Protein 2EJA (pdb70)

CATH classification: 3.20.20.210

Solvent-accessible surface area: 25410 Å² total; per-residue (Å²): 55,159,36,40,16,1,17,70,0,6,126,31,65,115,17,62,50,4,0,0,1,0,4,132,0,23,15,118,24,0,69,69,22,116,160,8,45,130,144,16,172,61,35,12,56,0,0,79,49,22,88,12,0,8,65,0,1,41,11,1,33,140,34,7,21,2,2,0,0,22,3,18,17,27,27,2,0,0,0,58,22,1,44,2,110,7,57,32,65,108,86,144,29,44,104,9,33,50,72,42,120,7,73,76,21,137,192,29,61,37,69,102,1,34,25,0,17,80,0,0,104,93,0,63,139,55,22,85,67,4,0,0,0,0,16,0,0,0,0,2,0,0,0,0,30,4,40,34,27,1,66,35,193,78,21,56,55,0,9,43,31,0,8,85,56,61,155,48,3,114,104,0,0,53,53,0,4,83,3,0,8,29,1,0,52,40,0,20,133,10,28,7,28,0,0,0,0,26,0,21,34,0,63,35,4,4,37,75,2,0,23,114,29,0,49,66,32,0,49,94,0,0,24,53,1,35,97,80,27,134,18,13,1,0,0,3,0,53,18,0,18,12,1,18,94,51,0,23,84,3,113,2,33,0,0,0,0,9,50,19,13,20,0,0,89,14,22,127,108,36,128,34,1,0,0,0,11,10,8,11,17,0,2,51,0,47,66,137,7,0,71,96,13,0,28,31,9,2,164,109,17,63,46,138,31,65,0,0,0,0,0,0,33,7,6,28,80,82,8,99,34,126,33,0,77,52,0,0,77,20,0,62,83,28,92,38,158,55,164,41,44,26,1,14,69,0,7,130,31,65,118,18,45,90,4,0,0,0,0,3,142,0,18,11,127,11,0,65,62,12,103,146,5,35,120,135,16,193,66,33,12,98,0,0,77,50,22,90,22,0,12,71,0,0,30,8,1,34,146,32,0,21,2,5,0,0,19,3,14,15,29,27,2,0,0,0,60,25,0,49,2,131,7,51,42,59,136,79,120,31,34,106,8,44,53,82,50,121,4,59,79,21,144,197,28,63,34,66,105,0,35,25,0,24,88,0,0,112,100,0,56,124,62,21,88,64,3,0,0,0,0,14,0,0,0,0,2,0,1,0,1,32,2,40,31,28,1,62,31,208,83,26,66,54,1,10,46,32,0,13,84,56,66,171,45,3,117,112,0,0,55,50,0,3,85,3,0,8,30,2,0,54,50,0,22,140,18,27,7,29,0,0,0,0,28,0,18,36,0,62,37,5,5,38,70,1,0,24,103,29,0,53,63,32,0,51,89,0,0,24,52,1,31,100,75,27,130,18,12,0,0,0,0,0,45,18,0,18,12,1,16,95,49,0,27,83,1,108,0,32,0,0,0,0,3,45,20,12,22,0,0,85,15,23,114,112,42,132,41,0,0,0,0,10,10,8,12,20,0,1,53,0,43,63,131,4,0,70,90,23,0,28,27,11,3,164,108,12,61,43,131,31,64,0,0,0,0,0,0,48,11,7,27,71,95,10,96,42,131,28,0,66,54,0,0,58,21,0,80,72,37,92,59

Sequence (673 aa):
PKNDLLLRSLRGEPIGRFPVWLMRQAGRYMPEYRKIRNRVKNFLELCKNVDLATEISLLPLKILGVDAIIIFSDILVPLEPLGVKVEFVEGEGPKLSWSGKVSDLKKYDPSQNAYVYEIIKRVKEAQDEVPVIGFAGAPFTLLSYLIEGGASKDFKSTKLFMWENPKEYKRLMDILTETVLAYLKEQIKAGADVVQIFDSWVNNLSLEDYGEYVYPYVNYLISELKDFSDTPVIYFFRGSSSFIDLAVDYRADALSVDWSVDIPELFKIYDKGFQGNLEPAVLYASEEVIEEKTLGLLRRIPVKTRYVFNLGHGLAPDMELEKVKYLVDLVKSFPLTPKNDLLLRSLRGEPIGRFPVWLMRQAGRYMPEYRKIRNRVKNFLELCKNVDLATEISLLPLKILGVDAIIIFSDILVPLEPLGVKVEFVEGEGPKLSWSGKVSDLKKYDPSQNAYVYEIIKRVKEAQDEVPVIGFAGAPFTLLSYLIEGGASKDFKSTKLFMWENPKEYKRLMDILTETVLAYLKEQIKAGADVVQIFDSWVNNLSLEDYGEYVYPYVNYLISELKDFSDTPVIYFFRGSSSFIDLAVDYRADALSVDWSVDIPELFKIYDKGFQGNLEPAVLYASEEVIEEKTLGLLRRIPVKTRYVFNLGHGLAPDMELEKVKYLVDLVKSFPL

Structure (mmCIF, N/CA/C/O backbone):
data_2EJA
#
_entry.id   2EJA
#
_cell.length_a   65.473
_cell.length_b   80.403
_cell.length_c   128.999
_cell.angle_alpha   90.00
_cell.angle_beta   90.00
_cell.angle_gamma   90.00
#
_symmetry.space_group_name_H-M   'P 21 21 21'
#
loop_
_entity.id
_entity.type
_entity.pdbx_description
1 polymer 'Uroporphyrinogen decarboxylase'
2 non-polymer 'ACETATE ION'
3 water water
#
loop_
_atom_site.group_PDB
_atom_site.id
_atom_site.type_symbol
_atom_site.label_atom_id
_atom_site.label_alt_id
_atom_site.label_comp_id
_atom_site.label_asym_id
_atom_site.label_entity_id
_atom_site.label_seq_id
_atom_site.pdbx_PDB_ins_code
_atom_site.Cartn_x
_atom_site.Cartn_y
_atom_site.Cartn_z
_atom_site.occupancy
_atom_site.B_iso_or_equiv
_atom_site.auth_seq_id
_atom_site.auth_comp_id
_atom_site.auth_asym_id
_atom_site.auth_atom_id
_atom_site.pdbx_PDB_model_num
ATOM 1 N N . PRO A 1 2 ? 80.650 40.726 13.865 1.00 23.94 2 PRO A N 1
ATOM 2 C CA . PRO A 1 2 ? 81.306 41.737 14.722 1.00 25.18 2 PRO A CA 1
ATOM 3 C C . PRO A 1 2 ? 82.147 41.056 15.797 1.00 22.13 2 PRO A C 1
ATOM 4 O O . PRO A 1 2 ? 81.960 39.871 16.073 1.00 20.25 2 PRO A O 1
ATOM 8 N N . LYS A 1 3 ? 83.066 41.809 16.402 1.00 19.59 3 LYS A N 1
ATOM 9 C CA . LYS A 1 3 ? 83.952 41.275 17.432 1.00 22.43 3 LYS A CA 1
ATOM 10 C C . LYS A 1 3 ? 83.180 40.761 18.640 1.00 21.96 3 LYS A C 1
ATOM 11 O O . LYS A 1 3 ? 83.578 39.786 19.266 1.00 22.35 3 LYS A O 1
ATOM 17 N N . ASN A 1 4 ? 82.080 41.433 18.960 1.00 20.60 4 ASN A N 1
ATOM 18 C CA . ASN A 1 4 ? 81.226 41.073 20.088 1.00 18.69 4 ASN A CA 1
ATOM 19 C C . ASN A 1 4 ? 79.878 40.663 19.506 1.00 21.38 4 ASN A C 1
ATOM 20 O O . ASN A 1 4 ? 79.174 41.487 18.926 1.00 20.13 4 ASN A O 1
ATOM 25 N N . ASP A 1 5 ? 79.522 39.390 19.623 1.00 18.55 5 ASP A N 1
ATOM 26 C CA . ASP A 1 5 ? 78.234 38.972 19.099 1.00 18.18 5 ASP A CA 1
ATOM 27 C C . ASP A 1 5 ? 77.360 38.330 20.170 1.00 15.46 5 ASP A C 1
ATOM 28 O O . ASP A 1 5 ? 76.519 37.484 19.878 1.00 16.65 5 ASP A O 1
ATOM 33 N N . LEU A 1 6 ? 77.565 38.751 21.413 1.00 13.44 6 LEU A N 1
ATOM 34 C CA . LEU A 1 6 ? 76.787 38.251 22.548 1.00 15.41 6 LEU A CA 1
ATOM 35 C C . LEU A 1 6 ? 75.280 38.362 22.305 1.00 11.33 6 LEU A C 1
ATOM 36 O O . LEU A 1 6 ? 74.520 37.449 22.617 1.00 9.55 6 LEU A O 1
ATOM 41 N N . LEU A 1 7 ? 74.850 39.489 21.748 1.00 10.81 7 LEU A N 1
ATOM 42 C CA . LEU A 1 7 ? 73.423 39.693 21.480 1.00 16.87 7 LEU A CA 1
ATOM 43 C C . LEU A 1 7 ? 72.853 38.637 20.534 1.00 16.43 7 LEU A C 1
ATOM 44 O O . LEU A 1 7 ? 71.781 38.087 20.783 1.00 12.36 7 LEU A O 1
ATOM 49 N N . LEU A 1 8 ? 73.567 38.365 19.445 1.00 13.65 8 LEU A N 1
ATOM 50 C CA . LEU A 1 8 ? 73.096 37.392 18.470 1.00 15.68 8 LEU A CA 1
ATOM 51 C C . LEU A 1 8 ? 73.136 35.966 19.034 1.00 14.03 8 LEU A C 1
ATOM 52 O O . LEU A 1 8 ? 72.193 35.189 18.851 1.00 16.17 8 LEU A O 1
ATOM 57 N N . ARG A 1 9 ? 74.224 35.624 19.714 1.00 16.78 9 ARG A N 1
ATOM 58 C CA . ARG A 1 9 ? 74.342 34.298 20.303 1.00 16.34 9 ARG A CA 1
ATOM 59 C C . ARG A 1 9 ? 73.220 34.077 21.307 1.00 17.02 9 ARG A C 1
ATOM 60 O O . ARG A 1 9 ? 72.626 33.002 21.363 1.00 18.02 9 ARG A O 1
ATOM 68 N N . SER A 1 10 ? 72.919 35.100 22.098 1.00 16.31 10 SER A N 1
ATOM 69 C CA . SER A 1 10 ? 71.865 34.966 23.089 1.00 15.78 10 SER A CA 1
ATOM 70 C C . SER A 1 10 ? 70.520 34.759 22.419 1.00 16.33 10 SER A C 1
ATOM 71 O O . SER A 1 10 ? 69.758 33.870 22.808 1.00 15.52 10 SER A O 1
ATOM 74 N N . LEU A 1 11 ? 70.229 35.587 21.419 1.00 16.80 11 LEU A N 1
ATOM 75 C CA . LEU A 1 11 ? 68.965 35.500 20.697 1.00 14.33 11 LEU A CA 1
ATOM 76 C C . LEU A 1 11 ? 68.818 34.147 19.992 1.00 16.29 11 LEU A C 1
ATOM 77 O O . LEU A 1 11 ? 67.710 33.613 19.886 1.00 16.13 11 LEU A O 1
ATOM 82 N N . ARG A 1 12 ? 69.929 33.580 19.525 1.00 14.13 12 ARG A N 1
ATOM 83 C CA . ARG A 1 12 ? 69.868 32.283 18.851 1.00 16.65 12 ARG A CA 1
ATOM 84 C C . ARG A 1 12 ? 69.903 31.125 19.856 1.00 18.13 12 ARG A C 1
ATOM 85 O O . ARG A 1 12 ? 69.894 29.959 19.467 1.00 16.92 12 ARG A O 1
ATOM 93 N N . GLY A 1 13 ? 69.941 31.450 21.147 1.00 18.85 13 GLY A N 1
ATOM 94 C CA . GLY A 1 13 ? 69.958 30.418 22.175 1.00 17.13 13 GLY A CA 1
ATOM 95 C C . GLY A 1 13 ? 71.265 29.659 22.301 1.00 19.86 13 GLY A C 1
ATOM 96 O O . GLY A 1 13 ? 71.291 28.540 22.803 1.00 19.81 13 GLY A O 1
ATOM 97 N N . GLU A 1 14 ? 72.354 30.271 21.849 1.00 19.25 14 GLU A N 1
ATOM 98 C CA . GLU A 1 14 ? 73.676 29.659 21.909 1.00 15.86 14 GLU A CA 1
ATOM 99 C C . GLU A 1 14 ? 74.405 30.061 23.197 1.00 18.53 14 GLU A C 1
ATOM 100 O O . GLU A 1 14 ? 73.980 30.979 23.899 1.00 14.76 14 GLU A O 1
ATOM 106 N N . PRO A 1 15 ? 75.509 29.373 23.533 1.00 19.45 15 PRO A N 1
ATOM 107 C CA . PRO A 1 15 ? 76.250 29.711 24.758 1.00 18.71 15 PRO A CA 1
ATOM 108 C C . PRO A 1 15 ? 76.834 31.124 24.744 1.00 20.84 15 PRO A C 1
ATOM 109 O O . PRO A 1 15 ? 77.340 31.579 23.725 1.00 18.36 15 PRO A O 1
ATOM 113 N N . ILE A 1 16 ? 76.765 31.800 25.887 1.00 19.58 16 ILE A N 1
ATOM 114 C CA . ILE A 1 16 ? 77.295 33.152 26.034 1.00 15.34 16 ILE A CA 1
ATOM 115 C C . ILE A 1 16 ? 78.017 33.236 27.368 1.00 18.78 16 ILE A C 1
ATOM 116 O O . ILE A 1 16 ? 77.602 32.604 28.342 1.00 19.62 16 ILE A O 1
ATOM 121 N N . GLY A 1 17 ? 79.092 34.017 27.412 1.00 20.27 17 GLY A N 1
ATOM 122 C CA . GLY A 1 17 ? 79.855 34.159 28.643 1.00 18.03 17 GLY A CA 1
ATOM 123 C C . GLY A 1 17 ? 79.180 35.025 29.686 1.00 18.20 17 GLY A C 1
ATOM 124 O O . GLY A 1 17 ? 79.420 34.870 30.885 1.00 20.11 17 GLY A O 1
ATOM 125 N N . ARG A 1 18 ? 78.353 35.961 29.227 1.00 18.15 18 ARG A N 1
ATOM 126 C CA . ARG A 1 18 ? 77.607 36.851 30.114 1.00 18.08 18 ARG A CA 1
ATOM 127 C C . ARG A 1 18 ? 76.382 37.359 29.347 1.00 15.86 18 ARG A C 1
ATOM 128 O O . ARG A 1 18 ? 76.294 37.184 28.130 1.00 12.08 18 ARG A O 1
ATOM 136 N N . PHE A 1 19 ? 75.451 38.003 30.040 1.00 12.53 19 PHE A N 1
ATOM 137 C CA . PHE A 1 19 ? 74.256 38.511 29.362 1.00 13.94 19 PHE A CA 1
ATOM 138 C C . PHE A 1 19 ? 74.564 39.783 28.584 1.00 16.37 19 PHE A C 1
ATOM 139 O O . PHE A 1 19 ? 75.294 40.650 29.072 1.00 15.30 19 PHE A O 1
ATOM 147 N N . PRO A 1 20 ? 74.007 39.916 27.368 1.00 13.14 20 PRO A N 1
ATOM 148 C CA . PRO A 1 20 ? 74.244 41.120 26.564 1.00 11.92 20 PRO A CA 1
ATOM 149 C C . PRO A 1 20 ? 73.288 42.222 27.015 1.00 13.79 20 PRO A C 1
ATOM 150 O O . PRO A 1 20 ? 72.201 41.947 27.542 1.00 14.72 20 PRO A O 1
ATOM 154 N N . VAL A 1 21 ? 73.685 43.466 26.795 1.00 13.60 21 VAL A N 1
ATOM 155 C CA . VAL A 1 21 ? 72.854 44.591 27.180 1.00 13.41 21 VAL A CA 1
ATOM 156 C C . VAL A 1 21 ? 72.908 45.757 26.202 1.00 12.22 21 VAL A C 1
ATOM 157 O O . VAL A 1 21 ? 73.958 46.073 25.654 1.00 12.92 21 VAL A O 1
ATOM 161 N N . TRP A 1 22 ? 71.749 46.372 25.982 1.00 12.48 22 TRP A N 1
ATOM 162 C CA . TRP A 1 22 ? 71.627 47.570 25.165 1.00 14.90 22 TRP A CA 1
ATOM 163 C C . TRP A 1 22 ? 70.388 48.238 25.744 1.00 18.17 22 TRP A C 1
ATOM 164 O O . TRP A 1 22 ? 69.597 47.583 26.422 1.00 18.53 22 TRP A O 1
ATOM 175 N N . LEU A 1 23 ? 70.221 49.533 25.515 1.00 12.84 23 LEU A N 1
ATOM 176 C CA . LEU A 1 23 ? 69.090 50.234 26.104 1.00 9.14 23 LEU A CA 1
ATOM 177 C C . LEU A 1 23 ? 68.287 51.012 25.096 1.00 11.82 23 LEU A C 1
ATOM 178 O O . LEU A 1 23 ? 68.849 51.737 24.283 1.00 12.67 23 LEU A O 1
ATOM 183 N N . MET A 1 24 ? 66.969 50.875 25.164 1.00 13.25 24 MET A N 1
ATOM 184 C CA . MET A 1 24 ? 66.107 51.617 24.270 1.00 13.85 24 MET A CA 1
ATOM 185 C C . MET A 1 24 ? 66.344 53.093 24.567 1.00 15.21 24 MET A C 1
ATOM 186 O O . MET A 1 24 ? 66.420 53.507 25.728 1.00 10.13 24 MET A O 1
ATOM 191 N N . ARG A 1 25 ? 66.489 53.862 23.493 1.00 13.90 25 ARG A N 1
ATOM 192 C CA . ARG A 1 25 ? 66.784 55.287 23.557 1.00 14.46 25 ARG A CA 1
ATOM 193 C C . ARG A 1 25 ? 68.171 55.545 24.139 1.00 12.84 25 ARG A C 1
ATOM 194 O O . ARG A 1 25 ? 68.405 56.592 24.736 1.00 13.83 25 ARG A O 1
ATOM 202 N N . GLN A 1 26 ? 69.096 54.595 23.964 1.00 9.78 26 GLN A N 1
ATOM 203 C CA . GLN A 1 26 ? 70.461 54.773 24.473 1.00 12.70 26 GLN A CA 1
ATOM 204 C C . GLN A 1 26 ? 71.141 56.021 23.911 1.00 13.80 26 GLN A C 1
ATOM 205 O O . GLN A 1 26 ? 72.079 56.543 24.511 1.00 15.37 26 GLN A O 1
ATOM 211 N N . ALA A 1 27 ? 70.692 56.487 22.748 1.00 16.79 27 ALA A N 1
ATOM 212 C CA . ALA A 1 27 ? 71.248 57.709 22.166 1.00 17.07 27 ALA A CA 1
ATOM 213 C C . ALA A 1 27 ? 70.238 58.817 22.455 1.00 18.10 27 ALA A C 1
ATOM 214 O O . ALA A 1 27 ? 69.096 58.736 22.020 1.00 18.35 27 ALA A O 1
ATOM 216 N N . GLY A 1 28 ? 70.650 59.846 23.190 1.00 20.82 28 GLY A N 1
ATOM 217 C CA . GLY A 1 28 ? 69.728 60.923 23.501 1.00 18.45 28 GLY A CA 1
ATOM 218 C C . GLY A 1 28 ? 70.403 62.211 23.923 1.00 18.86 28 GLY A C 1
ATOM 219 O O . GLY A 1 28 ? 71.621 62.272 24.050 1.00 18.56 28 GLY A O 1
ATOM 220 N N . ARG A 1 29 ? 69.604 63.244 24.159 1.00 22.47 29 ARG A N 1
ATOM 221 C CA . ARG A 1 29 ? 70.135 64.544 24.546 1.00 27.12 29 ARG A CA 1
ATOM 222 C C . ARG A 1 29 ? 70.983 64.509 25.821 1.00 25.00 29 ARG A C 1
ATOM 223 O O . ARG A 1 29 ? 71.730 65.452 26.101 1.00 23.86 29 ARG A O 1
ATOM 231 N N . TYR A 1 30 ? 70.880 63.434 26.601 1.00 26.71 30 TYR A N 1
ATOM 232 C CA . TYR A 1 30 ? 71.666 63.362 27.823 1.00 23.46 30 TYR A CA 1
ATOM 233 C C . TYR A 1 30 ? 73.155 63.265 27.497 1.00 24.52 30 TYR A C 1
ATOM 234 O O . TYR A 1 30 ? 73.998 63.414 28.376 1.00 25.52 30 TYR A O 1
ATOM 243 N N . MET A 1 31 ? 73.474 63.055 26.219 1.00 23.10 31 MET A N 1
ATOM 244 C CA . MET A 1 31 ? 74.868 62.988 25.776 1.00 22.90 31 MET A CA 1
ATOM 245 C C . MET A 1 31 ? 75.236 64.299 25.088 1.00 25.79 31 MET A C 1
ATOM 246 O O . MET A 1 31 ? 74.608 64.690 24.104 1.00 24.44 31 MET A O 1
ATOM 251 N N . PRO A 1 32 ? 76.262 64.995 25.596 1.00 28.23 32 PRO A N 1
ATOM 252 C CA . PRO A 1 32 ? 76.700 66.264 25.007 1.00 26.47 32 PRO A CA 1
ATOM 253 C C . PRO A 1 32 ? 76.956 66.188 23.498 1.00 26.35 32 PRO A C 1
ATOM 254 O O . PRO A 1 32 ? 76.553 67.075 22.748 1.00 22.21 32 PRO A O 1
ATOM 258 N N . GLU A 1 33 ? 77.626 65.128 23.050 1.00 19.71 33 GLU A N 1
ATOM 259 C CA . GLU A 1 33 ? 77.918 64.990 21.630 1.00 24.87 33 GLU A CA 1
ATOM 260 C C . GLU A 1 33 ? 76.630 64.924 20.820 1.00 24.40 33 GLU A C 1
ATOM 261 O O . GLU A 1 33 ? 76.562 65.427 19.690 1.00 16.74 33 GLU A O 1
ATOM 267 N N . TYR A 1 34 ? 75.605 64.313 21.405 1.00 23.79 34 TYR A N 1
ATOM 268 C CA . TYR A 1 34 ? 74.319 64.209 20.732 1.00 22.23 34 TYR A CA 1
ATOM 269 C C . TYR A 1 34 ? 73.744 65.604 20.534 1.00 21.78 34 TYR A C 1
ATOM 270 O O . TYR A 1 34 ? 73.232 65.928 19.465 1.00 21.43 34 TYR A O 1
ATOM 279 N N . ARG A 1 35 ? 73.830 66.430 21.569 1.00 19.27 35 ARG A N 1
ATOM 280 C CA . ARG A 1 35 ? 73.298 67.782 21.490 1.00 23.74 35 ARG A CA 1
ATOM 281 C C . ARG A 1 35 ? 74.009 68.631 20.435 1.00 26.82 35 ARG A C 1
ATOM 282 O O . ARG A 1 35 ? 73.377 69.411 19.716 1.00 24.69 35 ARG A O 1
ATOM 290 N N . LYS A 1 36 ? 75.323 68.474 20.327 1.00 27.68 36 LYS A N 1
ATOM 291 C CA . LYS A 1 36 ? 76.079 69.238 19.347 1.00 27.32 36 LYS A CA 1
ATOM 292 C C . LYS A 1 36 ? 75.748 68.813 17.927 1.00 26.31 36 LYS A C 1
ATOM 293 O O . LYS A 1 36 ? 75.711 69.642 17.015 1.00 23.03 36 LYS A O 1
ATOM 299 N N . ILE A 1 37 ? 75.511 67.521 17.734 1.00 25.96 37 ILE A N 1
ATOM 300 C CA . ILE A 1 37 ? 75.170 67.036 16.406 1.00 25.06 37 ILE A CA 1
ATOM 301 C C . ILE A 1 37 ? 73.760 67.519 16.053 1.00 23.49 37 ILE A C 1
ATOM 302 O O . ILE A 1 37 ? 73.524 67.968 14.934 1.00 23.26 37 ILE A O 1
ATOM 307 N N . ARG A 1 38 ? 72.829 67.453 17.007 1.00 27.38 38 ARG A N 1
ATOM 308 C CA . ARG A 1 38 ? 71.459 67.902 16.742 1.00 28.30 38 ARG A CA 1
ATOM 309 C C . ARG A 1 38 ? 71.394 69.369 16.336 1.00 33.31 38 ARG A C 1
ATOM 310 O O . ARG A 1 38 ? 70.565 69.754 15.502 1.00 29.79 38 ARG A O 1
ATOM 318 N N . ASN A 1 39 ? 72.266 70.193 16.908 1.00 32.85 39 ASN A N 1
ATOM 319 C CA . ASN A 1 39 ? 72.242 71.615 16.576 1.00 35.07 39 ASN A CA 1
ATOM 320 C C . ASN A 1 39 ? 72.839 71.917 15.198 1.00 36.47 39 ASN A C 1
ATOM 321 O O . ASN A 1 39 ? 72.834 73.063 14.739 1.00 31.82 39 ASN A O 1
ATOM 329 N N . ARG A 1 40 ? 73.342 70.879 14.532 1.00 31.42 40 ARG A N 1
ATOM 330 C CA . ARG A 1 40 ? 73.924 71.062 13.199 1.00 36.50 40 ARG A CA 1
ATOM 331 C C . ARG A 1 40 ? 72.838 71.109 12.115 1.00 35.03 40 ARG A C 1
ATOM 332 O O . ARG A 1 40 ? 73.096 71.409 10.956 1.00 33.65 40 ARG A O 1
ATOM 340 N N . VAL A 1 41 ? 71.593 70.737 12.506 1.00 36.32 41 VAL A N 1
ATOM 341 C CA . VAL A 1 41 ? 70.520 70.698 11.503 1.00 39.57 41 VAL A CA 1
ATOM 342 C C . VAL A 1 41 ? 69.234 71.413 11.923 1.00 42.47 41 VAL A C 1
ATOM 343 O O . VAL A 1 41 ? 68.833 71.484 13.076 1.00 44.10 41 VAL A O 1
ATOM 347 N N . LYS A 1 42 ? 68.598 71.973 10.879 1.00 20.00 42 LYS A N 1
ATOM 348 C CA . LYS A 1 42 ? 67.353 72.706 11.074 1.00 20.00 42 LYS A CA 1
ATOM 349 C C . LYS A 1 42 ? 66.309 71.871 11.809 1.00 20.00 42 LYS A C 1
ATOM 350 O O . LYS A 1 42 ? 66.048 72.066 13.004 1.00 20.00 42 LYS A O 1
ATOM 356 N N . ASN A 1 43 ? 65.662 70.927 11.062 1.00 40.04 43 ASN A N 1
ATOM 357 C CA . ASN A 1 43 ? 64.551 70.063 11.640 1.00 32.59 43 ASN A CA 1
ATOM 358 C C . ASN A 1 43 ? 65.016 68.646 12.098 1.00 29.39 43 ASN A C 1
ATOM 359 O O . ASN A 1 43 ? 66.033 68.180 11.609 1.00 23.76 43 ASN A O 1
ATOM 364 N N . PHE A 1 44 ? 64.214 67.961 13.018 1.00 21.45 44 PHE A N 1
ATOM 365 C CA . PHE A 1 44 ? 64.474 66.553 13.493 1.00 22.15 44 PHE A CA 1
ATOM 366 C C . PHE A 1 44 ? 64.322 65.476 12.397 1.00 16.90 44 PHE A C 1
ATOM 367 O O . PHE A 1 44 ? 65.102 64.535 12.334 1.00 19.26 44 PHE A O 1
ATOM 375 N N . LEU A 1 45 ? 63.373 65.703 11.495 1.00 14.64 45 LEU A N 1
ATOM 376 C CA . LEU A 1 45 ? 63.207 64.801 10.355 1.00 22.07 45 LEU A CA 1
ATOM 377 C C . LEU A 1 45 ? 64.421 64.906 9.420 1.00 21.09 45 LEU A C 1
ATOM 378 O O . LEU A 1 45 ? 64.886 63.903 8.878 1.00 18.43 45 LEU A O 1
ATOM 383 N N . GLU A 1 46 ? 64.958 66.117 9.274 1.00 24.62 46 GLU A N 1
ATOM 384 C CA . GLU A 1 46 ? 66.129 66.352 8.429 1.00 22.15 46 GLU A CA 1
ATOM 385 C C . GLU A 1 46 ? 67.308 65.602 9.037 1.00 19.23 46 GLU A C 1
ATOM 386 O O . GLU A 1 46 ? 68.121 65.003 8.327 1.00 16.93 46 GLU A O 1
ATOM 392 N N . LEU A 1 47 ? 67.395 65.646 10.363 1.00 19.35 47 LEU A N 1
ATOM 393 C CA . LEU A 1 47 ? 68.461 64.955 11.067 1.00 19.89 47 LEU A CA 1
ATOM 394 C C . LEU A 1 47 ? 68.359 63.456 10.797 1.00 17.47 47 LEU A C 1
ATOM 395 O O . LEU A 1 47 ? 69.371 62.788 10.583 1.00 14.96 47 LEU A O 1
ATOM 400 N N . CYS A 1 48 ? 67.140 62.925 10.812 1.00 14.88 48 CYS A N 1
ATOM 401 C CA . CYS A 1 48 ? 66.953 61.497 10.557 1.00 16.00 48 CYS A CA 1
ATOM 402 C C . CYS A 1 48 ? 67.380 61.155 9.134 1.00 15.72 48 CYS A C 1
ATOM 403 O O . CYS A 1 48 ? 67.895 60.056 8.884 1.00 15.76 48 CYS A O 1
ATOM 406 N N . LYS A 1 49 ? 67.179 62.097 8.209 1.00 16.85 49 LYS A N 1
ATOM 407 C CA . LYS A 1 49 ? 67.539 61.890 6.801 1.00 18.76 49 LYS A CA 1
ATOM 408 C C . LYS A 1 49 ? 68.999 62.205 6.488 1.00 20.24 49 LYS A C 1
ATOM 409 O O . LYS A 1 49 ? 69.473 61.941 5.380 1.00 18.37 49 LYS A O 1
ATOM 415 N N . ASN A 1 50 ? 69.713 62.773 7.455 1.00 18.83 50 ASN A N 1
ATOM 416 C CA . ASN A 1 50 ? 71.124 63.084 7.248 1.00 16.75 50 ASN A CA 1
ATOM 417 C C . ASN A 1 50 ? 71.909 61.815 7.575 1.00 16.78 50 ASN A C 1
ATOM 418 O O . ASN A 1 50 ? 72.156 61.520 8.745 1.00 16.74 50 ASN A O 1
ATOM 423 N N . VAL A 1 51 ? 72.299 61.067 6.545 1.00 14.19 51 VAL A N 1
ATOM 424 C CA . VAL A 1 51 ? 73.015 59.814 6.760 1.00 18.92 51 VAL A CA 1
ATOM 425 C C . VAL A 1 51 ? 74.305 59.954 7.573 1.00 17.61 51 VAL A C 1
ATOM 426 O O . VAL A 1 51 ? 74.564 59.139 8.458 1.00 15.86 51 VAL A O 1
ATOM 430 N N . ASP A 1 52 ? 75.109 60.977 7.284 1.00 14.19 52 ASP A N 1
ATOM 431 C CA . ASP A 1 52 ? 76.360 61.187 8.022 1.00 19.71 52 ASP A CA 1
ATOM 432 C C . ASP A 1 52 ? 76.138 61.374 9.526 1.00 15.32 52 ASP A C 1
ATOM 433 O O . ASP A 1 52 ? 76.799 60.732 10.349 1.00 13.80 52 ASP A O 1
ATOM 438 N N . LEU A 1 53 ? 75.223 62.274 9.879 1.00 14.76 53 LEU A N 1
ATOM 439 C CA . LEU A 1 53 ? 74.953 62.571 11.284 1.00 18.56 53 LEU A CA 1
ATOM 440 C C . LEU A 1 53 ? 74.167 61.481 11.999 1.00 18.48 53 LEU A C 1
ATOM 441 O O . LEU A 1 53 ? 74.411 61.226 13.171 1.00 16.87 53 LEU A O 1
ATOM 446 N N . ALA A 1 54 ? 73.223 60.845 11.309 1.00 13.74 54 ALA A N 1
ATOM 447 C CA . ALA A 1 54 ? 72.449 59.777 11.946 1.00 18.42 54 ALA A CA 1
ATOM 448 C C . ALA A 1 54 ? 73.408 58.643 12.316 1.00 18.34 54 ALA A C 1
ATOM 449 O O . ALA A 1 54 ? 73.268 58.009 13.370 1.00 17.34 54 ALA A O 1
ATOM 451 N N . THR A 1 55 ? 74.381 58.404 11.439 1.00 15.84 55 THR A N 1
ATOM 452 C CA . THR A 1 55 ? 75.391 57.369 11.653 1.00 14.98 55 THR A CA 1
ATOM 453 C C . THR A 1 55 ? 76.248 57.759 12.856 1.00 15.90 55 THR A C 1
ATOM 454 O O . THR A 1 55 ? 76.553 56.927 13.704 1.00 13.89 55 THR A O 1
ATOM 458 N N . GLU A 1 56 ? 76.650 59.026 12.927 1.00 13.61 56 GLU A N 1
ATOM 459 C CA . GLU A 1 56 ? 77.443 59.479 14.064 1.00 14.44 56 GLU A CA 1
ATOM 460 C C . GLU A 1 56 ? 76.692 59.245 15.381 1.00 16.63 56 GLU A C 1
ATOM 461 O O . GLU A 1 56 ? 77.268 58.748 16.357 1.00 15.15 56 GLU A O 1
ATOM 467 N N . ILE A 1 57 ? 75.416 59.624 15.410 1.00 13.67 57 ILE A N 1
ATOM 468 C CA . ILE A 1 57 ? 74.605 59.456 16.615 1.00 14.58 57 ILE A CA 1
ATOM 469 C C . ILE A 1 57 ? 74.466 57.981 16.977 1.00 17.59 57 ILE A C 1
ATOM 470 O O . ILE A 1 57 ? 74.567 57.614 18.141 1.00 16.40 57 ILE A O 1
ATOM 475 N N . SER A 1 58 ? 74.230 57.148 15.968 1.00 15.74 58 SER A N 1
ATOM 476 C CA . SER A 1 58 ? 74.074 55.709 16.164 1.00 20.56 58 SER A CA 1
ATOM 477 C C . SER A 1 58 ? 75.269 55.102 16.899 1.00 17.11 58 SER A C 1
ATOM 478 O O . SER A 1 58 ? 75.120 54.164 17.680 1.00 15.55 58 SER A O 1
ATOM 481 N N . LEU A 1 59 ? 76.450 55.653 16.648 1.00 16.07 59 LEU A N 1
ATOM 482 C CA . LEU A 1 59 ? 77.683 55.144 17.240 1.00 17.57 59 LEU A CA 1
ATOM 483 C C . LEU A 1 59 ? 77.995 55.616 18.649 1.00 16.83 59 LEU A C 1
ATOM 484 O O . LEU A 1 59 ? 78.741 54.955 19.375 1.00 15.94 59 LEU A O 1
ATOM 489 N N . LEU A 1 60 ? 77.433 56.756 19.035 1.00 14.95 60 LEU A N 1
ATOM 490 C CA . LEU A 1 60 ? 77.685 57.313 20.359 1.00 16.52 60 LEU A CA 1
ATOM 491 C C . LEU A 1 60 ? 77.478 56.353 21.537 1.00 12.07 60 LEU A C 1
ATOM 492 O O . LEU A 1 60 ? 78.325 56.269 22.423 1.00 13.92 60 LEU A O 1
ATOM 497 N N . PRO A 1 61 ? 76.340 55.633 21.581 1.00 16.45 61 PRO A N 1
ATOM 498 C CA . PRO A 1 61 ? 76.170 54.722 22.723 1.00 15.48 61 PRO A CA 1
ATOM 499 C C . PRO A 1 61 ? 77.300 53.703 22.823 1.00 16.84 61 PRO A C 1
ATOM 500 O O . PRO A 1 61 ? 77.746 53.368 23.925 1.00 13.75 61 PRO A O 1
ATOM 504 N N . LEU A 1 62 ? 77.760 53.208 21.676 1.00 14.24 62 LEU A N 1
ATOM 505 C CA . LEU A 1 62 ? 78.847 52.232 21.666 1.00 17.32 62 LEU A CA 1
ATOM 506 C C . LEU A 1 62 ? 80.075 52.800 22.373 1.00 16.40 62 LEU A C 1
ATOM 507 O O . LEU A 1 62 ? 80.642 52.167 23.260 1.00 15.70 62 LEU A O 1
ATOM 512 N N . LYS A 1 63 ? 80.480 54.002 21.983 1.00 15.81 63 LYS A N 1
ATOM 513 C CA . LYS A 1 63 ? 81.655 54.628 22.580 1.00 15.38 63 LYS A CA 1
ATOM 514 C C . LYS A 1 63 ? 81.440 55.105 24.012 1.00 16.84 63 LYS A C 1
ATOM 515 O O . LYS A 1 63 ? 82.279 54.895 24.877 1.00 17.04 63 LYS A O 1
ATOM 521 N N . ILE A 1 64 ? 80.307 55.739 24.269 1.00 13.32 64 ILE A N 1
ATOM 522 C CA . ILE A 1 64 ? 80.045 56.274 25.589 1.00 15.15 64 ILE A CA 1
ATOM 523 C C . ILE A 1 64 ? 79.587 55.277 26.650 1.00 15.03 64 ILE A C 1
ATOM 524 O O . ILE A 1 64 ? 80.045 55.338 27.789 1.00 13.42 64 ILE A O 1
ATOM 529 N N . LEU A 1 65 ? 78.690 54.367 26.279 1.00 16.00 65 LEU A N 1
ATOM 530 C CA . LEU A 1 65 ? 78.174 53.381 27.225 1.00 13.14 65 LEU A CA 1
ATOM 531 C C . LEU A 1 65 ? 78.831 52.014 27.144 1.00 14.71 65 LEU A C 1
ATOM 532 O O . LEU A 1 65 ? 78.869 51.283 28.135 1.00 13.89 65 LEU A O 1
ATOM 537 N N . GLY A 1 66 ? 79.325 51.651 25.968 1.00 9.69 66 GLY A N 1
ATOM 538 C CA . GLY A 1 66 ? 79.927 50.337 25.831 1.00 8.40 66 GLY A CA 1
ATOM 539 C C . GLY A 1 66 ? 78.853 49.268 25.762 1.00 13.14 66 GLY A C 1
ATOM 540 O O . GLY A 1 66 ? 79.087 48.122 26.160 1.00 17.20 66 GLY A O 1
ATOM 541 N N . VAL A 1 67 ? 77.666 49.639 25.283 1.00 14.35 67 VAL A N 1
ATOM 542 C CA . VAL A 1 67 ? 76.584 48.666 25.145 1.00 17.20 67 VAL A CA 1
ATOM 543 C C . VAL A 1 67 ? 76.944 47.597 24.111 1.00 15.31 67 VAL A C 1
ATOM 544 O O . VAL A 1 67 ? 77.815 47.802 23.258 1.00 15.11 67 VAL A O 1
ATOM 548 N N . ASP A 1 68 ? 76.267 46.457 24.208 1.00 14.87 68 ASP A N 1
ATOM 549 C CA . ASP A 1 68 ? 76.501 45.304 23.341 1.00 15.08 68 ASP A CA 1
ATOM 550 C C . ASP A 1 68 ? 75.863 45.329 21.950 1.00 18.34 68 ASP A C 1
ATOM 551 O O . ASP A 1 68 ? 75.936 44.343 21.207 1.00 15.02 68 ASP A O 1
ATOM 556 N N . ALA A 1 69 ? 75.231 46.440 21.600 1.00 11.82 69 ALA A N 1
ATOM 557 C CA . ALA A 1 69 ? 74.613 46.579 20.288 1.00 13.87 69 ALA A CA 1
ATOM 558 C C . ALA A 1 69 ? 74.265 48.032 20.026 1.00 13.70 69 ALA A C 1
ATOM 559 O O . ALA A 1 69 ? 74.061 48.817 20.950 1.00 14.45 69 ALA A O 1
ATOM 561 N N . ILE A 1 70 ? 74.189 48.365 18.750 1.00 10.67 70 ILE A N 1
ATOM 562 C CA . ILE A 1 70 ? 73.840 49.708 18.302 1.00 14.97 70 ILE A CA 1
ATOM 563 C C . ILE A 1 70 ? 72.465 49.615 17.650 1.00 14.93 70 ILE A C 1
ATOM 564 O O . ILE A 1 70 ? 72.180 48.651 16.936 1.00 13.54 70 ILE A O 1
ATOM 569 N N . ILE A 1 71 ? 71.599 50.584 17.919 1.00 15.65 71 ILE A N 1
ATOM 570 C CA . ILE A 1 71 ? 70.309 50.603 17.250 1.00 12.22 71 ILE A CA 1
ATOM 571 C C . ILE A 1 71 ? 70.397 51.857 16.389 1.00 11.73 71 ILE A C 1
ATOM 572 O O . ILE A 1 71 ? 70.766 52.927 16.877 1.00 17.08 71 ILE A O 1
ATOM 577 N N . ILE A 1 72 ? 70.111 51.722 15.098 1.00 11.94 72 ILE A N 1
ATOM 578 C CA . ILE A 1 72 ? 70.215 52.863 14.200 1.00 17.88 72 ILE A CA 1
ATOM 579 C C . ILE A 1 72 ? 69.378 54.033 14.682 1.00 17.10 72 ILE A C 1
ATOM 580 O O . ILE A 1 72 ? 68.270 53.853 15.184 1.00 15.37 72 ILE A O 1
ATOM 585 N N . PHE A 1 73 ? 69.923 55.235 14.542 1.00 13.21 73 PHE A N 1
ATOM 586 C CA . PHE A 1 73 ? 69.195 56.432 14.932 1.00 14.71 73 PHE A CA 1
ATOM 587 C C . PHE A 1 73 ? 68.134 56.770 13.877 1.00 18.48 73 PHE A C 1
ATOM 588 O O . PHE A 1 73 ? 68.461 57.037 12.721 1.00 16.15 73 PHE A O 1
ATOM 596 N N . SER A 1 74 ? 66.867 56.755 14.279 1.00 17.74 74 SER A N 1
ATOM 597 C CA . SER A 1 74 ? 65.772 57.087 13.377 1.00 16.04 74 SER A CA 1
ATOM 598 C C . SER A 1 74 ? 64.530 57.300 14.228 1.00 16.93 74 SER A C 1
ATOM 599 O O . SER A 1 74 ? 64.621 57.459 15.437 1.00 16.66 74 SER A O 1
ATOM 602 N N . ASP A 1 75 ? 63.367 57.300 13.594 1.00 14.40 75 ASP A N 1
ATOM 603 C CA . ASP A 1 75 ? 62.118 57.494 14.317 1.00 17.16 75 ASP A CA 1
ATOM 604 C C . ASP A 1 75 ? 61.128 56.487 13.747 1.00 15.23 75 ASP A C 1
ATOM 605 O O . ASP A 1 75 ? 61.210 56.142 12.563 1.00 17.86 75 ASP A O 1
ATOM 610 N N . ILE A 1 76 ? 60.202 56.006 14.574 1.00 16.05 76 ILE A N 1
ATOM 611 C CA . ILE A 1 76 ? 59.222 55.033 14.086 1.00 19.56 76 ILE A CA 1
ATOM 612 C C . ILE A 1 76 ? 58.241 55.641 13.090 1.00 19.05 76 ILE A C 1
ATOM 613 O O . ILE A 1 76 ? 57.566 54.915 12.373 1.00 17.00 76 ILE A O 1
ATOM 618 N N . LEU A 1 77 ? 58.164 56.966 13.033 1.00 16.51 77 LEU A N 1
ATOM 619 C CA . LEU A 1 77 ? 57.215 57.612 12.123 1.00 15.70 77 LEU A CA 1
ATOM 620 C C . LEU A 1 77 ? 57.665 57.831 10.676 1.00 18.88 77 LEU A C 1
ATOM 621 O O . LEU A 1 77 ? 56.843 58.203 9.829 1.00 18.04 77 LEU A O 1
ATOM 626 N N . VAL A 1 78 ? 58.941 57.590 10.370 1.00 16.10 78 VAL A N 1
ATOM 627 C CA . VAL A 1 78 ? 59.432 57.836 9.007 1.00 18.13 78 VAL A CA 1
ATOM 628 C C . VAL A 1 78 ? 58.775 57.083 7.840 1.00 16.87 78 VAL A C 1
ATOM 629 O O . VAL A 1 78 ? 58.655 57.627 6.742 1.00 14.53 78 VAL A O 1
ATOM 633 N N . PRO A 1 79 ? 58.342 55.831 8.047 1.00 17.86 79 PRO A N 1
ATOM 634 C CA . PRO A 1 79 ? 57.721 55.184 6.888 1.00 15.64 79 PRO A CA 1
ATOM 635 C C . PRO A 1 79 ? 56.324 55.726 6.564 1.00 18.72 79 PRO A C 1
ATOM 636 O O . PRO A 1 79 ? 55.731 55.366 5.545 1.00 20.62 79 PRO A O 1
ATOM 640 N N . LEU A 1 80 ? 55.806 56.607 7.418 1.00 16.55 80 LEU A N 1
ATOM 641 C CA . LEU A 1 80 ? 54.490 57.194 7.184 1.00 14.93 80 LEU A CA 1
ATOM 642 C C . LEU A 1 80 ? 54.563 58.313 6.142 1.00 16.75 80 LEU A C 1
ATOM 643 O O . LEU A 1 80 ? 53.578 58.617 5.472 1.00 13.51 80 LEU A O 1
ATOM 648 N N . GLU A 1 81 ? 55.730 58.926 6.001 1.00 14.14 81 GLU A N 1
ATOM 649 C CA . GLU A 1 81 ? 55.867 60.011 5.040 1.00 14.27 81 GLU A CA 1
ATOM 650 C C . GLU A 1 81 ? 55.637 59.556 3.599 1.00 17.57 81 GLU A C 1
ATOM 651 O O . GLU A 1 81 ? 54.932 60.225 2.848 1.00 18.67 81 GLU A O 1
ATOM 657 N N . PRO A 1 82 ? 56.231 58.418 3.187 1.00 16.70 82 PRO A N 1
ATOM 658 C CA . PRO A 1 82 ? 56.020 57.957 1.813 1.00 15.62 82 PRO A CA 1
ATOM 659 C C . PRO A 1 82 ? 54.552 57.623 1.511 1.00 19.18 82 PRO A C 1
ATOM 660 O O . PRO A 1 82 ? 54.161 57.538 0.347 1.00 17.00 82 PRO A O 1
ATOM 664 N N . LEU A 1 83 ? 53.752 57.418 2.554 1.00 17.45 83 LEU A N 1
ATOM 665 C CA . LEU A 1 83 ? 52.331 57.110 2.378 1.00 18.23 83 LEU A CA 1
ATOM 666 C C . LEU A 1 83 ? 51.558 58.395 2.088 1.00 18.92 83 LEU A C 1
ATOM 667 O O . LEU A 1 83 ? 50.345 58.371 1.860 1.00 15.55 83 LEU A O 1
ATOM 672 N N . GLY A 1 84 ? 52.271 59.517 2.101 1.00 19.25 84 GLY A N 1
ATOM 673 C CA . GLY A 1 84 ? 51.639 60.796 1.832 1.00 23.69 84 GLY A CA 1
ATOM 674 C C . GLY A 1 84 ? 51.200 61.548 3.075 1.00 27.13 84 GLY A C 1
ATOM 675 O O . GLY A 1 84 ? 50.357 62.449 3.000 1.00 24.13 84 GLY A O 1
ATOM 676 N N . VAL A 1 85 ? 51.764 61.188 4.224 1.00 17.12 85 VAL A N 1
ATOM 677 C CA . VAL A 1 85 ? 51.404 61.852 5.467 1.00 17.35 85 VAL A CA 1
ATOM 678 C C . VAL A 1 85 ? 52.503 62.829 5.858 1.00 18.54 85 VAL A C 1
ATOM 679 O O . VAL A 1 85 ? 53.685 62.503 5.770 1.00 18.73 85 VAL A O 1
ATOM 683 N N . LYS A 1 86 ? 52.119 64.032 6.274 1.00 20.74 86 LYS A N 1
ATOM 684 C CA . LYS A 1 86 ? 53.107 65.016 6.687 1.00 19.45 86 LYS A CA 1
ATOM 685 C C . LYS A 1 86 ? 53.561 64.701 8.111 1.00 21.75 86 LYS A C 1
ATOM 686 O O . LYS A 1 86 ? 52.756 64.651 9.045 1.00 19.61 86 LYS A O 1
ATOM 692 N N . VAL A 1 87 ? 54.863 64.479 8.253 1.00 19.27 87 VAL A N 1
ATOM 693 C CA . VAL A 1 87 ? 55.473 64.147 9.529 1.00 18.13 87 VAL A CA 1
ATOM 694 C C . VAL A 1 87 ? 56.356 65.298 10.004 1.00 21.05 87 VAL A C 1
ATOM 695 O O . VAL A 1 87 ? 57.354 65.642 9.362 1.00 22.06 87 VAL A O 1
ATOM 699 N N . GLU A 1 88 ? 55.975 65.897 11.127 1.00 20.48 88 GLU A N 1
ATOM 700 C CA . GLU A 1 88 ? 56.718 67.016 11.698 1.00 26.46 88 GLU A CA 1
ATOM 701 C C . GLU A 1 88 ? 57.082 66.732 13.153 1.00 23.61 88 GLU A C 1
ATOM 702 O O . GLU A 1 88 ? 56.410 65.953 13.823 1.00 24.47 88 GLU A O 1
ATOM 708 N N . PHE A 1 89 ? 58.146 67.367 13.632 1.00 20.76 89 PHE A N 1
ATOM 709 C CA . PHE A 1 89 ? 58.565 67.217 15.019 1.00 26.16 89 PHE A CA 1
ATOM 710 C C . PHE A 1 89 ? 58.778 68.615 15.590 1.00 30.83 89 PHE A C 1
ATOM 711 O O . PHE A 1 89 ? 59.855 69.188 15.461 1.00 37.94 89 PHE A O 1
ATOM 719 N N . VAL A 1 90 ? 57.737 69.167 16.202 1.00 34.98 90 VAL A N 1
ATOM 720 C CA . VAL A 1 90 ? 57.824 70.495 16.793 1.00 37.49 90 VAL A CA 1
ATOM 721 C C . VAL A 1 90 ? 58.584 70.352 18.099 1.00 36.61 90 VAL A C 1
ATOM 722 O O . VAL A 1 90 ? 58.094 69.729 19.037 1.00 37.71 90 VAL A O 1
ATOM 726 N N . GLU A 1 91 ? 59.780 70.919 18.168 1.00 41.00 91 GLU A N 1
ATOM 727 C CA . GLU A 1 91 ? 60.565 70.798 19.388 1.00 47.53 91 GLU A CA 1
ATOM 728 C C . GLU A 1 91 ? 59.865 71.456 20.568 1.00 47.28 91 GLU A C 1
ATOM 729 O O . GLU A 1 91 ? 59.516 72.636 20.524 1.00 45.93 91 GLU A O 1
ATOM 735 N N . GLY A 1 92 ? 59.648 70.671 21.618 1.00 49.23 92 GLY A N 1
ATOM 736 C CA . GLY A 1 92 ? 58.971 71.176 22.797 1.00 48.72 92 GLY A CA 1
ATOM 737 C C . GLY A 1 92 ? 57.537 70.682 22.890 1.00 49.85 92 GLY A C 1
ATOM 738 O O . GLY A 1 92 ? 56.947 70.687 23.970 1.00 46.40 92 GLY A O 1
ATOM 739 N N . GLU A 1 93 ? 56.971 70.259 21.761 1.00 48.22 93 GLU A N 1
ATOM 740 C CA . GLU A 1 93 ? 55.597 69.759 21.740 1.00 51.07 93 GLU A CA 1
ATOM 741 C C . GLU A 1 93 ? 55.482 68.271 21.414 1.00 50.71 93 GLU A C 1
ATOM 742 O O . GLU A 1 93 ? 54.703 67.556 22.045 1.00 54.74 93 GLU A O 1
ATOM 748 N N . GLY A 1 94 ? 56.243 67.809 20.426 1.00 48.56 94 GLY A N 1
ATOM 749 C CA . GLY A 1 94 ? 56.188 66.405 20.045 1.00 40.38 94 GLY A CA 1
ATOM 750 C C . GLY A 1 94 ? 55.838 66.208 18.580 1.00 36.52 94 GLY A C 1
ATOM 751 O O . GLY A 1 94 ? 55.720 67.185 17.845 1.00 37.08 94 GLY A O 1
ATOM 752 N N . PRO A 1 95 ? 55.659 64.956 18.122 1.00 30.47 95 PRO A N 1
ATOM 753 C CA . PRO A 1 95 ? 55.321 64.681 16.719 1.00 28.56 95 PRO A CA 1
ATOM 754 C C . PRO A 1 95 ? 53.930 65.169 16.332 1.00 24.40 95 PRO A C 1
ATOM 755 O O . PRO A 1 95 ? 53.004 65.155 17.147 1.00 25.11 95 PRO A O 1
ATOM 759 N N . LYS A 1 96 ? 53.799 65.590 15.081 1.00 25.41 96 LYS A N 1
ATOM 760 C CA . LYS A 1 96 ? 52.538 66.067 14.523 1.00 26.03 96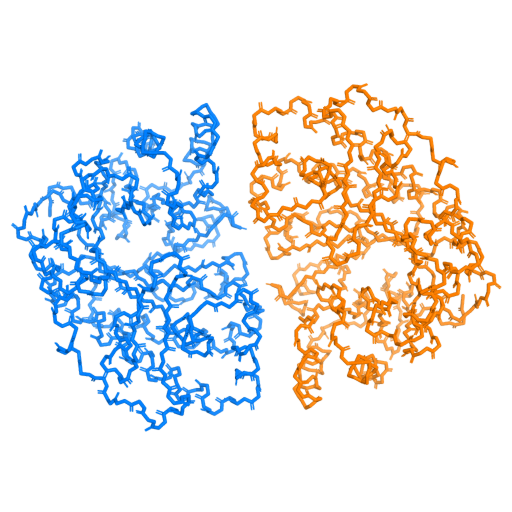 LYS A CA 1
ATOM 761 C C . LYS A 1 96 ? 52.381 65.400 13.158 1.00 23.81 96 LYS A C 1
ATOM 762 O O . LYS A 1 96 ? 53.254 65.524 12.299 1.00 25.51 96 LYS A O 1
ATOM 768 N N . LEU A 1 97 ? 51.280 64.674 12.973 1.00 22.80 97 LEU A N 1
ATOM 769 C CA . LEU A 1 97 ? 51.003 63.973 11.717 1.00 20.43 97 LEU A CA 1
ATOM 770 C C . LEU A 1 97 ? 49.776 64.594 11.050 1.00 18.66 97 LEU A C 1
ATOM 771 O O . LEU A 1 97 ? 48.729 64.738 11.680 1.00 21.69 97 LEU A O 1
ATOM 776 N N . SER A 1 98 ? 49.909 64.957 9.777 1.00 19.23 98 SER A N 1
ATOM 777 C CA . SER A 1 98 ? 48.810 65.578 9.044 1.00 22.99 98 SER A CA 1
ATOM 778 C C . SER A 1 98 ? 48.424 64.808 7.784 1.00 21.70 98 SER A C 1
ATOM 779 O O . SER A 1 98 ? 49.265 64.542 6.927 1.00 20.17 98 SER A O 1
ATOM 782 N N . TRP A 1 99 ? 47.146 64.461 7.674 1.00 21.74 99 TRP A N 1
ATOM 783 C CA . TRP A 1 99 ? 46.641 63.759 6.500 1.00 24.24 99 TRP A CA 1
ATOM 784 C C . TRP A 1 99 ? 45.123 63.846 6.514 1.00 26.95 99 TRP A C 1
ATOM 785 O O . TRP A 1 99 ? 44.532 64.202 7.532 1.00 21.99 99 TRP A O 1
ATOM 796 N N . SER A 1 100 ? 44.497 63.514 5.388 1.00 26.26 100 SER A N 1
ATOM 797 C CA . SER A 1 100 ? 43.042 63.596 5.244 1.00 26.48 100 SER A CA 1
ATOM 798 C C . SER A 1 100 ? 42.209 62.766 6.222 1.00 27.76 100 SER A C 1
ATOM 799 O O . SER A 1 100 ? 41.087 63.141 6.563 1.00 32.88 100 SER A O 1
ATOM 802 N N . GLY A 1 101 ? 42.746 61.637 6.663 1.00 24.81 101 GLY A N 1
ATOM 803 C CA . GLY A 1 101 ? 42.005 60.781 7.570 1.00 21.01 101 GLY A CA 1
ATOM 804 C C . GLY A 1 101 ? 41.288 59.698 6.783 1.00 24.82 101 GLY A C 1
ATOM 805 O O . GLY A 1 101 ? 40.648 58.811 7.354 1.00 23.79 101 GLY A O 1
ATOM 806 N N . LYS A 1 102 ? 41.402 59.773 5.460 1.00 20.36 102 LYS A N 1
ATOM 807 C CA . LYS A 1 102 ? 40.775 58.804 4.571 1.00 24.68 102 LYS A CA 1
ATOM 808 C C . LYS A 1 102 ? 41.824 57.826 4.040 1.00 23.01 102 LYS A C 1
ATOM 809 O O . LYS A 1 102 ? 42.772 58.233 3.378 1.00 21.33 102 LYS A O 1
ATOM 815 N N . VAL A 1 103 ? 41.640 56.538 4.320 1.00 18.84 103 VAL A N 1
ATOM 816 C CA . VAL A 1 103 ? 42.586 55.520 3.883 1.00 23.41 103 VAL A CA 1
ATOM 817 C C . VAL A 1 103 ? 42.850 55.558 2.382 1.00 22.96 103 VAL A C 1
ATOM 818 O O . VAL A 1 103 ? 43.982 55.340 1.931 1.00 19.14 103 VAL A O 1
ATOM 822 N N . SER A 1 104 ? 41.813 55.853 1.607 1.00 20.01 104 SER A N 1
ATOM 823 C CA . SER A 1 104 ? 41.959 55.911 0.155 1.00 18.13 104 SER A CA 1
ATOM 824 C C . SER A 1 104 ? 42.908 57.019 -0.319 1.00 19.81 104 SER A C 1
ATOM 825 O O . SER A 1 104 ? 43.323 57.024 -1.475 1.00 23.54 104 SER A O 1
ATOM 828 N N . ASP A 1 105 ? 43.251 57.953 0.563 1.00 18.06 105 ASP A N 1
ATOM 829 C CA . ASP A 1 105 ? 44.148 59.044 0.191 1.00 18.72 105 ASP A CA 1
ATOM 830 C C . ASP A 1 105 ? 45.621 58.713 0.408 1.00 21.18 105 ASP A C 1
ATOM 831 O O . ASP A 1 105 ? 46.507 59.455 -0.028 1.00 19.54 105 ASP A O 1
ATOM 836 N N . LEU A 1 106 ? 45.888 57.608 1.095 1.00 22.26 106 LEU A N 1
ATOM 837 C CA . LEU A 1 106 ? 47.266 57.191 1.335 1.00 21.27 106 LEU A CA 1
ATOM 838 C C . LEU A 1 106 ? 47.843 56.673 0.024 1.00 20.64 106 LEU A C 1
ATOM 839 O O . LEU A 1 106 ? 47.142 56.047 -0.765 1.00 17.70 106 LEU A O 1
ATOM 844 N N . LYS A 1 107 ? 49.122 56.935 -0.209 1.00 21.36 107 LYS A N 1
ATOM 845 C CA . LYS A 1 107 ? 49.765 56.483 -1.433 1.00 24.41 107 LYS A CA 1
ATOM 846 C C . LYS A 1 107 ? 50.412 55.123 -1.225 1.00 25.28 107 LYS A C 1
ATOM 847 O O . LYS A 1 107 ? 50.759 54.756 -0.103 1.00 21.85 107 LYS A O 1
ATOM 853 N N . LYS A 1 108 ? 50.549 54.369 -2.310 1.00 24.30 108 LYS A N 1
ATOM 854 C CA . LYS A 1 108 ? 51.165 53.049 -2.246 1.00 23.85 108 LYS A CA 1
ATOM 855 C C . LYS A 1 108 ? 52.581 53.216 -1.725 1.00 22.73 108 LYS A C 1
ATOM 856 O O . LYS A 1 108 ? 53.355 54.032 -2.237 1.00 15.94 108 LYS A O 1
ATOM 862 N N . TYR A 1 109 ? 52.924 52.441 -0.704 1.00 21.31 109 TYR A N 1
ATOM 863 C CA . TYR A 1 109 ? 54.253 52.533 -0.115 1.00 21.63 109 TYR A CA 1
ATOM 864 C C . TYR A 1 109 ? 55.364 52.117 -1.075 1.00 22.12 109 TYR A C 1
ATOM 865 O O . TYR A 1 109 ? 55.307 51.053 -1.693 1.00 17.72 109 TYR A O 1
ATOM 874 N N . ASP A 1 110 ? 56.366 52.983 -1.197 1.00 21.26 110 ASP A N 1
ATOM 875 C CA . ASP A 1 110 ? 57.539 52.735 -2.025 1.00 19.28 110 ASP A CA 1
ATOM 876 C C . ASP A 1 110 ? 58.696 52.723 -1.014 1.00 15.67 110 ASP A C 1
ATOM 877 O O . ASP A 1 110 ? 59.118 53.767 -0.521 1.00 18.58 110 ASP A O 1
ATOM 882 N N . PRO A 1 111 ? 59.208 51.527 -0.685 1.00 15.24 111 PRO A N 1
ATOM 883 C CA . PRO A 1 111 ? 60.307 51.341 0.275 1.00 16.42 111 PRO A CA 1
ATOM 884 C C . PRO A 1 111 ? 61.559 52.169 -0.008 1.00 14.23 111 PRO A C 1
ATOM 885 O O . PRO A 1 111 ? 62.296 52.532 0.914 1.00 17.71 111 PRO A O 1
ATOM 889 N N . SER A 1 112 ? 61.802 52.472 -1.279 1.00 12.82 112 SER A N 1
ATOM 890 C CA . SER A 1 112 ? 62.983 53.245 -1.632 1.00 15.16 112 SER A CA 1
ATOM 891 C C . SER A 1 112 ? 62.908 54.653 -1.068 1.00 17.39 112 SER A C 1
ATOM 892 O O . SER A 1 112 ? 63.935 55.310 -0.912 1.00 17.65 112 SER A O 1
ATOM 895 N N . GLN A 1 113 ? 61.695 55.112 -0.748 1.00 17.39 113 GLN A N 1
ATOM 896 C CA . GLN A 1 113 ? 61.509 56.453 -0.193 1.00 17.37 113 GLN A CA 1
ATOM 897 C C . GLN A 1 113 ? 62.099 56.613 1.211 1.00 22.26 113 GLN A C 1
ATOM 898 O O . GLN A 1 113 ? 62.220 57.732 1.716 1.00 21.16 113 GLN A O 1
ATOM 904 N N . ASN A 1 114 ? 62.455 55.496 1.846 1.00 16.83 114 ASN A N 1
ATOM 905 C CA . ASN A 1 114 ? 63.072 55.538 3.173 1.00 16.11 114 ASN A CA 1
ATOM 906 C C . ASN A 1 114 ? 64.496 55.010 3.051 1.00 16.29 114 ASN A C 1
ATOM 907 O O . ASN A 1 114 ? 65.089 54.531 4.019 1.00 18.10 114 ASN A O 1
ATOM 912 N N . ALA A 1 115 ? 65.047 55.119 1.849 1.00 16.20 115 ALA A N 1
ATOM 913 C CA . ALA A 1 115 ? 66.398 54.638 1.571 1.00 20.17 115 ALA A CA 1
ATOM 914 C C . ALA A 1 115 ? 67.458 55.148 2.543 1.00 16.23 115 ALA A C 1
ATOM 915 O O . ALA A 1 115 ? 68.422 54.438 2.851 1.00 15.93 115 ALA A O 1
ATOM 917 N N . TYR A 1 116 ? 67.303 56.380 3.013 1.00 16.94 116 TYR A N 1
ATOM 918 C CA . TYR A 1 116 ? 68.289 56.929 3.934 1.00 16.08 116 TYR A CA 1
ATOM 919 C C . TYR A 1 116 ? 68.471 56.021 5.154 1.00 19.07 116 TYR A C 1
ATOM 920 O O . TYR A 1 116 ? 69.581 55.884 5.673 1.00 19.38 116 TYR A O 1
ATOM 929 N N . VAL A 1 117 ? 67.390 55.376 5.584 1.00 16.71 117 VAL A N 1
ATOM 930 C CA . VAL A 1 117 ? 67.439 54.461 6.728 1.00 14.39 117 VAL A CA 1
ATOM 931 C C . VAL A 1 117 ? 68.348 53.257 6.439 1.00 16.54 117 VAL A C 1
ATOM 932 O O . VAL A 1 117 ? 69.167 52.866 7.277 1.00 14.37 117 VAL A O 1
ATOM 936 N N . TYR A 1 118 ? 68.205 52.675 5.252 1.00 16.44 118 TYR A N 1
ATOM 937 C CA . TYR A 1 118 ? 69.019 51.521 4.870 1.00 16.75 118 TYR A CA 1
ATOM 938 C C . TYR A 1 118 ? 70.473 51.951 4.662 1.00 12.38 118 TYR A C 1
ATOM 939 O O . TYR A 1 118 ? 71.397 51.160 4.859 1.00 15.90 118 TYR A O 1
ATOM 948 N N . GLU A 1 119 ? 70.672 53.211 4.286 1.00 13.71 119 GLU A N 1
ATOM 949 C CA . GLU A 1 119 ? 72.019 53.734 4.069 1.00 14.04 119 GLU A CA 1
ATOM 950 C C . GLU A 1 119 ? 72.720 53.915 5.409 1.00 16.14 119 GLU A C 1
ATOM 951 O O . GLU A 1 119 ? 73.935 53.719 5.522 1.00 14.99 119 GLU A O 1
ATOM 957 N N . ILE A 1 120 ? 71.946 54.275 6.429 1.00 17.35 120 ILE A N 1
ATOM 958 C CA . ILE A 1 120 ? 72.492 54.445 7.769 1.00 13.74 120 ILE A CA 1
ATOM 959 C C . ILE A 1 120 ? 72.921 53.074 8.284 1.00 16.13 120 ILE A C 1
ATOM 960 O O . ILE A 1 120 ? 74.013 52.922 8.834 1.00 12.85 120 ILE A O 1
ATOM 965 N N . ILE A 1 121 ? 72.069 52.069 8.096 1.00 10.03 121 ILE A N 1
ATOM 966 C CA . ILE A 1 121 ? 72.419 50.714 8.532 1.00 11.82 121 ILE A CA 1
ATOM 967 C C . ILE A 1 121 ? 73.748 50.307 7.895 1.00 13.79 121 ILE A C 1
ATOM 968 O O . ILE A 1 121 ? 74.668 49.849 8.576 1.00 16.57 121 ILE A O 1
ATOM 973 N N . LYS A 1 122 ? 73.841 50.478 6.580 1.00 13.45 122 LYS A N 1
ATOM 974 C CA . LYS A 1 122 ? 75.049 50.143 5.850 1.00 19.07 122 LYS A CA 1
ATOM 975 C C . LYS A 1 122 ? 76.250 50.944 6.334 1.00 15.28 122 LYS A C 1
ATOM 976 O O . LYS A 1 122 ? 77.321 50.391 6.552 1.00 15.91 122 LYS A O 1
ATOM 982 N N . ARG A 1 123 ? 76.069 52.247 6.517 1.00 13.86 123 ARG A N 1
ATOM 983 C CA . ARG A 1 123 ? 77.156 53.113 6.965 1.00 16.01 123 ARG A CA 1
ATOM 984 C C . ARG A 1 123 ? 77.646 52.728 8.373 1.00 19.99 123 ARG A C 1
ATOM 985 O O . ARG A 1 123 ? 78.852 52.712 8.642 1.00 18.63 123 ARG A O 1
ATOM 993 N N . VAL A 1 124 ? 76.700 52.425 9.261 1.00 14.29 124 VAL A N 1
ATOM 994 C CA . VAL A 1 124 ? 77.016 52.033 10.628 1.00 12.31 124 VAL A CA 1
ATOM 995 C C . VAL A 1 124 ? 77.822 50.727 10.627 1.00 20.46 124 VAL A C 1
ATOM 996 O O . VAL A 1 124 ? 78.772 50.575 11.400 1.00 22.03 124 VAL A O 1
ATOM 1000 N N . LYS A 1 125 ? 77.452 49.789 9.758 1.00 19.00 125 LYS A N 1
ATOM 1001 C CA . LYS A 1 125 ? 78.172 48.514 9.684 1.00 18.46 125 LYS A CA 1
ATOM 1002 C C . LYS A 1 125 ? 79.584 48.740 9.144 1.00 18.32 125 LYS A C 1
ATOM 1003 O O . LYS A 1 125 ? 80.514 48.021 9.494 1.00 20.83 125 LYS A O 1
ATOM 1009 N N . GLU A 1 126 ? 79.733 49.745 8.288 1.00 19.70 126 GLU A N 1
ATOM 1010 C CA . GLU A 1 126 ? 81.026 50.080 7.698 1.00 20.98 126 GLU A CA 1
ATOM 1011 C C . GLU A 1 126 ? 81.879 50.884 8.667 1.00 21.19 126 GLU A C 1
ATOM 1012 O O . GLU A 1 126 ? 83.110 50.836 8.619 1.00 21.40 126 GLU A O 1
ATOM 1018 N N . ALA A 1 127 ? 81.210 51.618 9.550 1.00 17.37 127 ALA A N 1
ATOM 1019 C CA . ALA A 1 127 ? 81.884 52.482 10.513 1.00 22.21 127 ALA A CA 1
ATOM 1020 C C . ALA A 1 127 ? 82.501 51.773 11.711 1.00 25.70 127 ALA A C 1
ATOM 1021 O O . ALA A 1 127 ? 83.428 52.289 12.331 1.00 21.54 127 ALA A O 1
ATOM 1023 N N . GLN A 1 128 ? 81.995 50.594 12.036 1.00 22.79 128 GLN A N 1
ATOM 1024 C CA . GLN A 1 128 ? 82.516 49.861 13.180 1.00 21.97 128 GLN A CA 1
ATOM 1025 C C . GLN A 1 128 ? 82.212 48.386 13.060 1.00 19.94 128 GLN A C 1
ATOM 1026 O O . GLN A 1 128 ? 81.239 47.998 12.422 1.00 18.93 128 GLN A O 1
ATOM 1032 N N . ASP A 1 129 ? 83.048 47.554 13.668 1.00 21.81 129 ASP A N 1
ATOM 1033 C CA . ASP A 1 129 ? 82.798 46.122 13.624 1.00 22.46 129 ASP A CA 1
ATOM 1034 C C . ASP A 1 129 ? 82.920 45.567 15.032 1.00 21.90 129 ASP A C 1
ATOM 1035 O O . ASP A 1 129 ? 83.354 44.436 15.243 1.00 21.40 129 ASP A O 1
ATOM 1040 N N . GLU A 1 130 ? 82.515 46.381 15.996 1.00 19.72 130 GLU A N 1
ATOM 1041 C CA . GLU A 1 130 ? 82.569 45.990 17.392 1.00 17.84 130 GLU A CA 1
ATOM 1042 C C . GLU A 1 130 ? 81.337 45.199 17.818 1.00 16.22 130 GLU A C 1
ATOM 1043 O O . GLU A 1 130 ? 81.463 44.166 18.477 1.00 15.12 130 GLU A O 1
ATOM 1049 N N . VAL A 1 131 ? 80.156 45.687 17.437 1.00 16.39 131 VAL A N 1
ATOM 1050 C CA . VAL A 1 131 ? 78.888 45.057 17.826 1.00 16.91 131 VAL A CA 1
ATOM 1051 C C . VAL A 1 131 ? 77.842 44.986 16.703 1.00 19.30 131 VAL A C 1
ATOM 1052 O O . VAL A 1 131 ? 77.969 45.660 15.672 1.00 18.17 131 VAL A O 1
ATOM 1056 N N . PRO A 1 132 ? 76.777 44.178 16.908 1.00 12.35 132 PRO A N 1
ATOM 1057 C CA . PRO A 1 132 ? 75.690 44.012 15.930 1.00 14.03 132 PRO A CA 1
ATOM 1058 C C . PRO A 1 132 ? 74.895 45.316 15.819 1.00 16.82 132 PRO A C 1
ATOM 1059 O O . PRO A 1 132 ? 74.946 46.155 16.723 1.00 15.44 132 PRO A O 1
ATOM 1063 N N . VAL A 1 133 ? 74.169 45.476 14.715 1.00 13.66 133 VAL A N 1
ATOM 1064 C CA . VAL A 1 133 ? 73.344 46.664 14.490 1.00 14.77 133 VAL A CA 1
ATOM 1065 C C . VAL A 1 133 ? 71.886 46.230 14.449 1.00 15.56 133 VAL A C 1
ATOM 1066 O O . VAL A 1 133 ? 71.535 45.251 13.785 1.00 17.56 133 VAL A O 1
ATOM 1070 N N . ILE A 1 134 ? 71.042 46.971 15.156 1.00 13.19 134 ILE A N 1
ATOM 1071 C CA . ILE A 1 134 ? 69.619 46.674 15.236 1.00 11.55 134 ILE A CA 1
ATOM 1072 C C . ILE A 1 134 ? 68.795 47.614 14.364 1.00 13.27 134 ILE A C 1
ATOM 1073 O O . ILE A 1 134 ? 68.924 48.829 14.469 1.00 15.97 134 ILE A O 1
ATOM 1078 N N . GLY A 1 135 ? 67.965 47.044 13.495 1.00 14.16 135 GLY A N 1
ATOM 1079 C CA . GLY A 1 135 ? 67.089 47.850 12.669 1.00 12.81 135 GLY A CA 1
ATOM 1080 C C . GLY A 1 135 ? 65.753 47.846 13.399 1.00 11.21 135 GLY A C 1
ATOM 1081 O O . GLY A 1 135 ? 65.522 46.987 14.254 1.00 15.64 135 GLY A O 1
ATOM 1082 N N . PHE A 1 136 ? 64.861 48.779 13.098 1.00 12.53 136 PHE A N 1
ATOM 1083 C CA . PHE A 1 136 ? 63.582 48.782 13.797 1.00 9.79 136 PHE A CA 1
ATOM 1084 C C . PHE A 1 136 ? 62.469 49.513 13.043 1.00 13.93 136 PHE A C 1
ATOM 1085 O O . PHE A 1 136 ? 62.700 50.225 12.069 1.00 11.87 136 PHE A O 1
ATOM 1093 N N . ALA A 1 137 ? 61.253 49.330 13.529 1.00 15.43 137 ALA A N 1
ATOM 1094 C CA . ALA A 1 137 ? 60.080 49.985 12.967 1.00 12.51 137 ALA A CA 1
ATOM 1095 C C . ALA A 1 137 ? 59.002 49.967 14.035 1.00 12.62 137 ALA A C 1
ATOM 1096 O O . ALA A 1 137 ? 59.057 49.164 14.970 1.00 12.97 137 ALA A O 1
ATOM 1098 N N . GLY A 1 138 ? 58.040 50.875 13.913 1.00 12.60 138 GLY A N 1
ATOM 1099 C CA . GLY A 1 138 ? 56.940 50.891 14.858 1.00 12.72 138 GLY A CA 1
ATOM 1100 C C . GLY A 1 138 ? 55.995 49.791 14.396 1.00 14.39 138 GLY A C 1
ATOM 1101 O O . GLY A 1 138 ? 55.992 49.434 13.208 1.00 14.65 138 GLY A O 1
ATOM 1102 N N . ALA A 1 139 ? 55.217 49.232 15.315 1.00 13.45 139 ALA A N 1
ATOM 1103 C CA . ALA A 1 139 ? 54.271 48.174 14.957 1.00 17.48 139 ALA A CA 1
ATOM 1104 C C . ALA A 1 139 ? 53.059 48.831 14.320 1.00 15.56 139 ALA A C 1
ATOM 1105 O O . ALA A 1 139 ? 52.761 49.997 14.597 1.00 14.17 139 ALA A O 1
ATOM 1107 N N . PRO A 1 140 ? 52.320 48.087 13.482 1.00 16.23 140 PRO A N 1
ATOM 1108 C CA . PRO A 1 140 ? 51.151 48.705 12.851 1.00 16.14 140 PRO A CA 1
ATOM 1109 C C . PRO A 1 140 ? 50.126 49.397 13.751 1.00 17.00 140 PRO A C 1
ATOM 1110 O O . PRO A 1 140 ? 49.670 50.487 13.415 1.00 13.97 140 PRO A O 1
ATOM 1114 N N . PHE A 1 141 ? 49.762 48.811 14.890 1.00 14.05 141 PHE A N 1
ATOM 1115 C CA . PHE A 1 141 ? 48.772 49.484 15.722 1.00 16.05 141 PHE A CA 1
ATOM 1116 C C . PHE A 1 141 ? 49.281 50.811 16.250 1.00 12.08 141 PHE A C 1
ATOM 1117 O O . PHE A 1 141 ? 48.576 51.820 16.212 1.00 14.50 141 PHE A O 1
ATOM 1125 N N . THR A 1 142 ? 50.500 50.803 16.772 1.00 14.60 142 THR A N 1
ATOM 1126 C CA . THR A 1 142 ? 51.068 52.027 17.309 1.00 16.92 142 THR A CA 1
ATOM 1127 C C . THR A 1 142 ? 51.128 53.122 16.242 1.00 15.65 142 THR A C 1
ATOM 1128 O O . THR A 1 142 ? 50.829 54.286 16.527 1.00 13.38 142 THR A O 1
ATOM 1132 N N . LEU A 1 143 ? 51.507 52.761 15.017 1.00 17.61 143 LEU A N 1
ATOM 1133 C CA . LEU A 1 143 ? 51.564 53.756 13.945 1.00 17.42 143 LEU A CA 1
ATOM 1134 C C . LEU A 1 143 ? 50.155 54.239 13.595 1.00 15.49 143 LEU A C 1
ATOM 1135 O O . LEU A 1 143 ? 49.936 55.423 13.326 1.00 14.63 143 LEU A O 1
ATOM 1140 N N . LEU A 1 144 ? 49.192 53.326 13.608 1.00 15.32 144 LEU A N 1
ATOM 1141 C CA . LEU A 1 144 ? 47.822 53.709 13.303 1.00 16.58 144 LEU A CA 1
ATOM 1142 C C . LEU A 1 144 ? 47.315 54.701 14.345 1.00 17.53 144 LEU A C 1
ATOM 1143 O O . LEU A 1 144 ? 46.657 55.688 14.003 1.00 18.57 144 LEU A O 1
ATOM 1148 N N . SER A 1 145 ? 47.628 54.454 15.615 1.00 17.49 145 SER A N 1
ATOM 1149 C CA . SER A 1 145 ? 47.173 55.346 16.680 1.00 18.36 145 SER A CA 1
ATOM 1150 C C . SER A 1 145 ? 47.777 56.750 16.496 1.00 19.95 145 SER A C 1
ATOM 1151 O O . SER A 1 145 ? 47.097 57.762 16.699 1.00 16.03 145 SER A O 1
ATOM 1154 N N . TYR A 1 146 ? 49.045 56.816 16.095 1.00 15.35 146 TYR A N 1
ATOM 1155 C CA . TYR A 1 146 ? 49.687 58.108 15.848 1.00 19.42 146 TYR A CA 1
ATOM 1156 C C . TYR A 1 146 ? 48.953 58.813 14.695 1.00 22.46 146 TYR A C 1
ATOM 1157 O O . TYR A 1 146 ? 48.727 60.020 14.736 1.00 23.84 146 TYR A O 1
ATOM 1166 N N . LEU A 1 147 ? 48.575 58.051 13.671 1.00 20.10 147 LEU A N 1
ATOM 1167 C CA . LEU A 1 147 ? 47.863 58.618 12.520 1.00 20.10 147 LEU A CA 1
ATOM 1168 C C . LEU A 1 147 ? 46.469 59.136 12.860 1.00 24.23 147 LEU A C 1
ATOM 1169 O O . LEU A 1 147 ? 46.039 60.164 12.335 1.00 21.45 147 LEU A O 1
ATOM 1174 N N . ILE A 1 148 ? 45.755 58.416 13.720 1.00 20.48 148 ILE A N 1
ATOM 1175 C CA . ILE A 1 148 ? 44.402 58.816 14.094 1.00 19.11 148 ILE A CA 1
ATOM 1176 C C . ILE A 1 148 ? 44.430 59.961 15.105 1.00 18.43 148 ILE A C 1
ATOM 1177 O O . ILE A 1 148 ? 43.607 60.867 15.049 1.00 19.76 148 ILE A O 1
ATOM 1182 N N . GLU A 1 149 ? 45.382 59.917 16.025 1.00 15.98 149 GLU A N 1
ATOM 1183 C CA . GLU A 1 149 ? 45.495 60.951 17.042 1.00 21.66 149 GLU A CA 1
ATOM 1184 C C . GLU A 1 149 ? 46.193 62.198 16.482 1.00 22.64 149 GLU A C 1
ATOM 1185 O O . GLU A 1 149 ? 46.193 63.259 17.120 1.00 18.58 149 GLU A O 1
ATOM 1191 N N . GLY A 1 150 ? 46.773 62.061 15.291 1.00 20.66 150 GLY A N 1
ATOM 1192 C CA . GLY A 1 150 ? 47.478 63.168 14.667 1.00 21.57 150 GLY A CA 1
ATOM 1193 C C . GLY A 1 150 ? 48.767 63.469 15.415 1.00 22.33 150 GLY A C 1
ATOM 1194 O O . GLY A 1 150 ? 49.357 64.533 15.273 1.00 22.59 150 GLY A O 1
ATOM 1195 N N . GLY A 1 151 ? 49.202 62.518 16.226 1.00 21.44 151 GLY A N 1
ATOM 1196 C CA . GLY A 1 151 ? 50.402 62.704 17.023 1.00 31.33 151 GLY A CA 1
ATOM 1197 C C . GLY A 1 151 ? 50.256 61.961 18.334 1.00 34.39 151 GLY A C 1
ATOM 1198 O O . GLY A 1 151 ? 50.144 60.744 18.332 1.00 43.56 151 GLY A O 1
ATOM 1199 N N . ALA A 1 152 ? 50.255 62.685 19.452 1.00 42.51 152 ALA A N 1
ATOM 1200 C CA . ALA A 1 152 ? 50.084 62.060 20.771 1.00 48.10 152 ALA A CA 1
ATOM 1201 C C . ALA A 1 152 ? 48.648 62.329 21.220 1.00 49.74 152 ALA A C 1
ATOM 1202 O O . ALA A 1 152 ? 47.947 63.165 20.639 1.00 50.17 152 ALA A O 1
ATOM 1204 N N . SER A 1 153 ? 48.204 61.613 22.243 1.00 51.02 153 SER A N 1
ATOM 1205 C CA . SER A 1 153 ? 46.805 61.876 22.624 1.00 52.75 153 SER A CA 1
ATOM 1206 C C . SER A 1 153 ? 46.634 62.050 24.131 1.00 53.73 153 SER A C 1
ATOM 1207 O O . SER A 1 153 ? 45.922 62.936 24.631 1.00 54.46 153 SER A O 1
ATOM 1210 N N . LYS A 1 154 ? 47.298 61.102 24.869 1.00 55.50 154 LYS A N 1
ATOM 1211 C CA . LYS A 1 154 ? 47.042 60.797 26.284 1.00 55.38 154 LYS A CA 1
ATOM 1212 C C . LYS A 1 154 ? 45.636 60.285 26.672 1.00 52.49 154 LYS A C 1
ATOM 1213 O O . LYS A 1 154 ? 45.277 60.308 27.852 1.00 56.29 154 LYS A O 1
ATOM 1219 N N . ASP A 1 155 ? 44.822 59.857 25.673 1.00 20.00 155 ASP A N 1
ATOM 1220 C CA . ASP A 1 155 ? 43.593 59.168 26.054 1.00 20.00 155 ASP A CA 1
ATOM 1221 C C . ASP A 1 155 ? 43.182 58.127 25.016 1.00 20.00 155 ASP A C 1
ATOM 1222 O O . ASP A 1 155 ? 42.375 57.262 25.259 1.00 20.00 155 ASP A O 1
ATOM 1227 N N . PHE A 1 156 ? 43.773 58.288 23.766 1.00 31.05 156 PHE A N 1
ATOM 1228 C CA . PHE A 1 156 ? 43.492 57.431 22.589 1.00 30.53 156 PHE A CA 1
ATOM 1229 C C . PHE A 1 156 ? 41.966 57.229 22.329 1.00 28.63 156 PHE A C 1
ATOM 1230 O O . PHE A 1 156 ? 41.482 56.209 21.855 1.00 20.91 156 PHE A O 1
ATOM 1238 N N . LYS A 1 157 ? 41.191 58.243 22.761 1.00 26.57 157 LYS A N 1
ATOM 1239 C CA . LYS A 1 157 ? 39.745 58.171 22.557 1.00 26.30 157 LYS A CA 1
ATOM 1240 C C . LYS A 1 157 ? 39.406 58.020 21.079 1.00 21.74 157 LYS A C 1
ATOM 1241 O O . LYS A 1 157 ? 38.656 57.142 20.667 1.00 21.24 157 LYS A O 1
ATOM 1247 N N . SER A 1 158 ? 40.012 58.873 20.260 1.00 17.12 158 SER A N 1
ATOM 1248 C CA . SER A 1 158 ? 39.785 58.845 18.817 1.00 15.59 158 SER A CA 1
ATOM 1249 C C . SER A 1 158 ? 40.194 57.511 18.199 1.00 18.57 158 SER A C 1
ATOM 1250 O O . SER A 1 158 ? 39.526 56.997 17.300 1.00 16.80 158 SER A O 1
ATOM 1253 N N . THR A 1 159 ? 41.299 56.953 18.677 1.00 13.60 159 THR A N 1
ATOM 1254 C CA . THR A 1 159 ? 41.773 55.676 18.150 1.00 17.26 159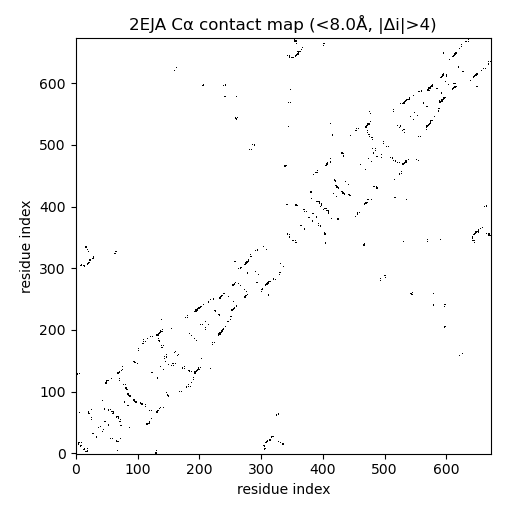 THR A CA 1
ATOM 1255 C C . THR A 1 159 ? 40.751 54.585 18.435 1.00 18.97 159 THR A C 1
ATOM 1256 O O . THR A 1 159 ? 40.400 53.781 17.560 1.00 20.84 159 THR A O 1
ATOM 1260 N N . LYS A 1 160 ? 40.274 54.559 19.671 1.00 16.01 160 LYS A N 1
ATOM 1261 C CA . LYS A 1 160 ? 39.293 53.564 20.072 1.00 18.43 160 LYS A CA 1
ATOM 1262 C C . LYS A 1 160 ? 37.985 53.707 19.308 1.00 12.96 160 LYS A C 1
ATOM 1263 O O . LYS A 1 160 ? 37.446 52.720 18.827 1.00 15.94 160 LYS A O 1
ATOM 1269 N N . LEU A 1 161 ? 37.473 54.926 19.185 1.00 16.12 161 LEU A N 1
ATOM 1270 C CA . LEU A 1 161 ? 36.226 55.115 18.451 1.00 18.46 161 LEU A CA 1
ATOM 1271 C C . LEU A 1 161 ? 36.400 54.690 16.994 1.00 15.23 161 LEU A C 1
ATOM 1272 O O . LEU A 1 161 ? 35.526 54.040 16.419 1.00 17.01 161 LEU A O 1
ATOM 1277 N N . PHE A 1 162 ? 37.532 55.051 16.395 1.00 17.34 162 PHE A N 1
ATOM 1278 C CA . PHE A 1 162 ? 37.799 54.671 15.009 1.00 16.45 162 PHE A CA 1
ATOM 1279 C C . PHE A 1 162 ? 37.759 53.143 14.896 1.00 19.72 162 PHE A C 1
ATOM 1280 O O . PHE A 1 162 ? 37.097 52.576 14.021 1.00 19.55 162 PHE A O 1
ATOM 1288 N N . MET A 1 163 ? 38.469 52.485 15.804 1.00 16.13 163 MET A N 1
ATOM 1289 C CA . MET A 1 163 ? 38.545 51.029 15.823 1.00 20.21 163 MET A CA 1
ATOM 1290 C C . MET A 1 163 ? 37.197 50.331 16.070 1.00 19.03 163 MET A C 1
ATOM 1291 O O . MET A 1 163 ? 36.871 49.343 15.409 1.00 18.31 163 MET A O 1
ATOM 1296 N N . TRP A 1 164 ? 36.407 50.844 17.010 1.00 18.63 164 TRP A N 1
ATOM 1297 C CA . TRP A 1 164 ? 35.118 50.220 17.331 1.00 13.51 164 TRP A CA 1
ATOM 1298 C C . TRP A 1 164 ? 33.984 50.565 16.374 1.00 17.32 164 TRP A C 1
ATOM 1299 O O . TRP A 1 164 ? 33.155 49.717 16.045 1.00 14.79 164 TRP A O 1
ATOM 1310 N N . GLU A 1 165 ? 33.935 51.817 15.940 1.00 11.90 165 GLU A N 1
ATOM 1311 C CA . GLU A 1 165 ? 32.856 52.249 15.072 1.00 15.80 165 GLU A CA 1
ATOM 1312 C C . GLU A 1 165 ? 33.113 52.149 13.575 1.00 23.31 165 GLU A C 1
ATOM 1313 O O . GLU A 1 165 ? 32.162 52.113 12.795 1.00 24.64 165 GLU A O 1
ATOM 1319 N N . ASN A 1 166 ? 34.382 52.098 13.171 1.00 19.98 166 ASN A N 1
ATOM 1320 C CA . ASN A 1 166 ? 34.711 52.001 11.751 1.00 19.72 166 ASN A CA 1
ATOM 1321 C C . ASN A 1 166 ? 35.686 50.854 11.465 1.00 18.89 166 ASN A C 1
ATOM 1322 O O . ASN A 1 166 ? 36.775 51.071 10.939 1.00 20.12 166 ASN A O 1
ATOM 1327 N N . PRO A 1 167 ? 35.289 49.616 11.787 1.00 20.48 167 PRO A N 1
ATOM 1328 C CA . PRO A 1 167 ? 36.127 48.433 11.573 1.00 20.90 167 PRO A CA 1
ATOM 1329 C C . PRO A 1 167 ? 36.595 48.200 10.138 1.00 20.93 167 PRO A C 1
ATOM 1330 O O . PRO A 1 167 ? 37.661 47.638 9.921 1.00 20.84 167 PRO A O 1
ATOM 1334 N N . LYS A 1 168 ? 35.805 48.622 9.157 1.00 21.55 168 LYS A N 1
ATOM 1335 C CA . LYS A 1 168 ? 36.204 48.427 7.769 1.00 23.73 168 LYS A CA 1
ATOM 1336 C C . LYS A 1 168 ? 37.429 49.272 7.448 1.00 23.12 168 LYS A C 1
ATOM 1337 O O . LYS A 1 168 ? 38.407 48.774 6.883 1.00 17.33 168 LYS A O 1
ATOM 1343 N N . GLU A 1 169 ? 37.378 50.549 7.817 1.00 19.71 169 GLU A N 1
ATOM 1344 C CA . GLU A 1 169 ? 38.497 51.439 7.558 1.00 19.71 169 GLU A CA 1
ATOM 1345 C C . GLU A 1 169 ? 39.670 51.111 8.471 1.00 18.64 169 GLU A C 1
ATOM 1346 O O . GLU A 1 169 ? 40.825 51.326 8.102 1.00 17.18 169 GLU A O 1
ATOM 1352 N N . TYR A 1 170 ? 39.380 50.596 9.662 1.00 16.35 170 TYR A N 1
ATOM 1353 C CA . TYR A 1 170 ? 40.456 50.222 10.575 1.00 16.08 170 TYR A CA 1
ATOM 1354 C C . TYR A 1 170 ? 41.243 49.077 9.935 1.00 14.73 170 TYR A C 1
ATOM 1355 O O . TYR A 1 170 ? 42.472 49.089 9.931 1.00 18.00 170 TYR A O 1
ATOM 1364 N N . LYS A 1 171 ? 40.530 48.088 9.399 1.00 17.32 171 LYS A N 1
ATOM 1365 C CA . LYS A 1 171 ? 41.182 46.952 8.747 1.00 15.95 171 LYS A CA 1
ATOM 1366 C C . LYS A 1 171 ? 41.997 47.421 7.538 1.00 17.31 171 LYS A C 1
ATOM 1367 O O . LYS A 1 171 ? 43.150 47.022 7.361 1.00 13.09 171 LYS A O 1
ATOM 1373 N N . ARG A 1 172 ? 41.398 48.262 6.701 1.00 14.49 172 ARG A N 1
ATOM 1374 C CA . ARG A 1 172 ? 42.104 48.769 5.526 1.00 15.17 172 ARG A CA 1
ATOM 1375 C C . ARG A 1 172 ? 43.418 49.450 5.908 1.00 16.41 172 ARG A C 1
ATOM 1376 O O . ARG A 1 172 ? 44.447 49.241 5.269 1.00 15.05 172 ARG A O 1
ATOM 1384 N N . LEU A 1 173 ? 43.374 50.274 6.946 1.00 13.45 173 LEU A N 1
ATOM 1385 C CA . LEU A 1 173 ? 44.565 50.979 7.402 1.00 15.50 173 LEU A CA 1
ATOM 1386 C C . LEU A 1 173 ? 45.599 50.020 8.015 1.00 12.52 173 LEU A C 1
ATOM 1387 O O . LEU A 1 173 ? 46.800 50.119 7.739 1.00 16.04 173 LEU A O 1
ATOM 1392 N N . MET A 1 174 ? 45.138 49.093 8.847 1.00 15.14 174 MET A N 1
ATOM 1393 C CA . MET A 1 174 ? 46.056 48.136 9.454 1.00 15.01 174 MET A CA 1
ATOM 1394 C C . MET A 1 174 ? 46.703 47.273 8.367 1.00 14.61 174 MET A C 1
ATOM 1395 O O . MET A 1 174 ? 47.880 46.928 8.469 1.00 15.36 174 MET A O 1
ATOM 1400 N N . ASP A 1 175 ? 45.945 46.927 7.326 1.00 17.51 175 ASP A N 1
ATOM 1401 C CA . ASP A 1 175 ? 46.508 46.131 6.235 1.00 12.01 175 ASP A CA 1
ATOM 1402 C C . ASP A 1 175 ? 47.640 46.902 5.571 1.00 14.23 175 ASP A C 1
ATOM 1403 O O . ASP A 1 175 ? 48.709 46.357 5.300 1.00 16.19 175 ASP A O 1
ATOM 1408 N N . ILE A 1 176 ? 47.399 48.182 5.315 1.00 14.47 176 ILE A N 1
ATOM 1409 C CA . ILE A 1 176 ? 48.400 49.037 4.694 1.00 15.07 176 ILE A CA 1
ATOM 1410 C C . ILE A 1 176 ? 49.646 49.185 5.569 1.00 14.34 176 ILE A C 1
ATOM 1411 O O . ILE A 1 176 ? 50.776 49.022 5.105 1.00 13.45 176 ILE A O 1
ATOM 1416 N N . LEU A 1 177 ? 49.429 49.501 6.837 1.00 13.45 177 LEU A N 1
ATOM 1417 C CA . LEU A 1 177 ? 50.529 49.700 7.763 1.00 11.43 177 LEU A CA 1
ATOM 1418 C C . LEU A 1 177 ? 51.299 48.405 7.984 1.00 14.73 177 LEU A C 1
ATOM 1419 O O . LEU A 1 177 ? 52.518 48.424 8.095 1.00 12.03 177 LEU A O 1
ATOM 1424 N N . THR A 1 178 ? 50.595 47.277 8.044 1.00 15.53 178 THR A N 1
ATOM 1425 C CA . THR A 1 178 ? 51.276 46.000 8.238 1.00 15.21 178 THR A CA 1
ATOM 1426 C C . THR A 1 178 ? 52.175 45.678 7.042 1.00 14.29 178 THR A C 1
ATOM 1427 O O . THR A 1 178 ? 53.325 45.278 7.214 1.00 16.93 178 THR A O 1
ATOM 1431 N N . GLU A 1 179 ? 51.665 45.865 5.831 1.00 15.25 179 GLU A N 1
ATOM 1432 C CA . GLU A 1 179 ? 52.469 45.596 4.639 1.00 13.07 179 GLU A CA 1
ATOM 1433 C C . GLU A 1 179 ? 53.607 46.611 4.491 1.00 16.92 179 GLU A C 1
ATOM 1434 O O . GLU A 1 179 ? 54.680 46.273 3.995 1.00 15.58 179 GLU A O 1
ATOM 1440 N N . THR A 1 180 ? 53.367 47.849 4.923 1.00 13.59 180 THR A N 1
ATOM 1441 C CA . THR A 1 180 ? 54.387 48.903 4.857 1.00 14.85 180 THR A CA 1
ATOM 1442 C C . THR A 1 180 ? 55.546 48.557 5.805 1.00 16.88 180 THR A C 1
ATOM 1443 O O . THR A 1 180 ? 56.726 48.604 5.426 1.00 11.02 180 THR A O 1
ATOM 1447 N N . VAL A 1 181 ? 55.199 48.222 7.045 1.00 15.80 181 VAL A N 1
ATOM 1448 C CA . VAL A 1 181 ? 56.205 47.855 8.038 1.00 14.99 181 VAL A CA 1
ATOM 1449 C C . VAL A 1 181 ? 56.954 46.599 7.590 1.00 16.13 181 VAL A C 1
ATOM 1450 O O . VAL A 1 181 ? 58.170 46.500 7.756 1.00 9.97 181 VAL A O 1
ATOM 1454 N N . LEU A 1 182 ? 56.237 45.651 6.996 1.00 13.54 182 LEU A N 1
ATOM 1455 C CA . LEU A 1 182 ? 56.878 44.424 6.529 1.00 14.35 182 LEU A CA 1
ATOM 1456 C C . LEU A 1 182 ? 57.941 44.714 5.459 1.00 16.88 182 LEU A C 1
ATOM 1457 O O . LEU A 1 182 ? 59.074 44.234 5.558 1.00 12.74 182 LEU A O 1
ATOM 1462 N N . ALA A 1 183 ? 57.578 45.498 4.446 1.00 14.19 183 ALA A N 1
ATOM 1463 C CA . ALA A 1 183 ? 58.506 45.835 3.360 1.00 14.56 183 ALA A CA 1
ATOM 1464 C C . ALA A 1 183 ? 59.688 46.682 3.847 1.00 14.18 183 ALA A C 1
ATOM 1465 O O . ALA A 1 183 ? 60.828 46.494 3.410 1.00 10.53 183 ALA A O 1
ATOM 1467 N N . TYR A 1 184 ? 59.391 47.622 4.739 1.00 14.24 184 TYR A N 1
ATOM 1468 C CA . TYR A 1 184 ? 60.382 48.523 5.319 1.00 16.13 184 TYR A CA 1
ATOM 1469 C C . TYR A 1 184 ? 61.423 47.720 6.111 1.00 16.69 184 TYR A C 1
ATOM 1470 O O . TYR A 1 184 ? 62.630 47.886 5.914 1.00 16.32 184 TYR A O 1
ATOM 1479 N N . LEU A 1 185 ? 60.958 46.839 6.996 1.00 13.94 185 LEU A N 1
ATOM 1480 C CA . LEU A 1 185 ? 61.870 46.018 7.781 1.00 16.11 185 LEU A CA 1
ATOM 1481 C C . LEU A 1 185 ? 62.681 45.089 6.878 1.00 15.21 185 LEU A C 1
ATOM 1482 O O . LEU A 1 185 ? 63.863 44.840 7.139 1.00 13.12 185 LEU A O 1
ATOM 1487 N N . LYS A 1 186 ? 62.050 44.580 5.820 1.00 14.47 186 LYS A N 1
ATOM 1488 C CA . LYS A 1 186 ? 62.742 43.698 4.874 1.00 16.56 186 LYS A CA 1
ATOM 1489 C C . LYS A 1 186 ? 63.925 44.434 4.236 1.00 16.08 186 LYS A C 1
ATOM 1490 O O . LYS A 1 186 ? 65.008 43.864 4.093 1.00 17.45 186 LYS A O 1
ATOM 1496 N N . GLU A 1 187 ? 63.722 45.694 3.849 1.00 11.11 187 GLU A N 1
ATOM 1497 C CA . GLU A 1 187 ? 64.811 46.470 3.249 1.00 14.63 187 GLU A CA 1
ATOM 1498 C C . GLU A 1 187 ? 65.949 46.682 4.244 1.00 17.27 187 GLU A C 1
ATOM 1499 O O . GLU A 1 187 ? 67.116 46.724 3.860 1.00 17.68 187 GLU A O 1
ATOM 1505 N N . GLN A 1 188 ? 65.602 46.844 5.519 1.00 14.20 188 GLN A N 1
ATOM 1506 C CA . GLN A 1 188 ? 66.613 47.042 6.546 1.00 14.85 188 GLN A CA 1
ATOM 1507 C C . GLN A 1 188 ? 67.442 45.767 6.691 1.00 16.93 188 GLN A C 1
ATOM 1508 O O . GLN A 1 188 ? 68.651 45.818 6.935 1.00 14.12 188 GLN A O 1
ATOM 1514 N N . ILE A 1 189 ? 66.781 44.625 6.539 1.00 12.98 189 ILE A N 1
ATOM 1515 C CA . ILE A 1 189 ? 67.451 43.336 6.642 1.00 14.06 189 ILE A CA 1
ATOM 1516 C C . ILE A 1 189 ? 68.396 43.172 5.449 1.00 14.61 189 ILE A C 1
ATOM 1517 O O . ILE A 1 189 ? 69.559 42.790 5.622 1.00 16.79 189 ILE A O 1
ATOM 1522 N N . LYS A 1 190 ? 67.912 43.489 4.250 1.00 15.66 190 LYS A N 1
ATOM 1523 C CA . LYS A 1 190 ? 68.738 43.406 3.046 1.00 17.04 190 LYS A CA 1
ATOM 1524 C C . LYS A 1 190 ? 69.949 44.320 3.191 1.00 17.93 190 LYS A C 1
ATOM 1525 O O . LYS A 1 190 ? 71.036 43.998 2.718 1.00 14.92 190 LYS A O 1
ATOM 1531 N N . ALA A 1 191 ? 69.749 45.467 3.838 1.00 15.40 191 ALA A N 1
ATOM 1532 C CA . ALA A 1 191 ? 70.820 46.437 4.042 1.00 16.07 191 ALA A CA 1
ATOM 1533 C C . ALA A 1 191 ? 71.869 45.984 5.060 1.00 15.13 191 ALA A C 1
ATOM 1534 O O . ALA A 1 191 ? 72.938 46.587 5.149 1.00 16.01 191 ALA A O 1
ATOM 1536 N N . GLY A 1 192 ? 71.559 44.951 5.841 1.00 16.24 192 GLY A N 1
ATOM 1537 C CA . GLY A 1 192 ? 72.525 44.456 6.806 1.00 20.74 192 GLY A CA 1
ATOM 1538 C C . GLY A 1 192 ? 72.158 44.427 8.283 1.00 22.35 192 GLY A C 1
ATOM 1539 O O . GLY A 1 192 ? 73.014 44.115 9.119 1.00 15.12 192 GLY A O 1
ATOM 1540 N N . ALA A 1 193 ? 70.915 44.757 8.626 1.00 15.26 193 ALA A N 1
ATOM 1541 C CA . ALA A 1 193 ? 70.508 44.729 10.030 1.00 15.03 193 ALA A CA 1
ATOM 1542 C C . ALA A 1 193 ? 70.719 43.317 10.598 1.00 15.84 193 ALA A C 1
ATOM 1543 O O . ALA A 1 193 ? 70.277 42.333 10.006 1.00 22.23 193 ALA A O 1
ATOM 1545 N N . ASP A 1 194 ? 71.388 43.222 11.743 1.00 16.26 194 ASP A N 1
ATOM 1546 C CA . ASP A 1 194 ? 71.648 41.927 12.372 1.00 13.82 194 ASP A CA 1
ATOM 1547 C C . ASP A 1 194 ? 70.433 41.433 13.150 1.00 14.36 194 ASP A C 1
ATOM 1548 O O . ASP A 1 194 ? 70.247 40.234 13.364 1.00 14.22 194 ASP A O 1
ATOM 1553 N N . VAL A 1 195 ? 69.613 42.382 13.574 1.00 13.28 195 VAL A N 1
ATOM 1554 C CA . VAL A 1 195 ? 68.418 42.101 14.341 1.00 15.87 195 VAL A CA 1
ATOM 1555 C C . VAL A 1 195 ? 67.413 43.188 13.976 1.00 10.83 195 VAL A C 1
ATOM 1556 O O . VAL A 1 195 ? 67.809 44.284 13.590 1.00 13.12 195 VAL A O 1
ATOM 1560 N N . VAL A 1 196 ? 66.126 42.879 14.062 1.00 11.91 196 VAL A N 1
ATOM 1561 C CA . VAL A 1 196 ? 65.105 43.904 13.824 1.00 10.64 196 VAL A CA 1
ATOM 1562 C C . VAL A 1 196 ? 64.112 43.886 14.978 1.00 12.69 196 VAL A C 1
ATOM 1563 O O . VAL A 1 196 ? 63.635 42.822 15.394 1.00 14.07 196 VAL A O 1
ATOM 1567 N N . GLN A 1 197 ? 63.828 45.069 15.521 1.00 13.72 197 GLN A N 1
ATOM 1568 C CA . GLN A 1 197 ? 62.896 45.181 16.627 1.00 11.81 197 GLN A CA 1
ATOM 1569 C C . GLN A 1 197 ? 61.658 45.947 16.215 1.00 14.69 197 GLN A C 1
ATOM 1570 O O . GLN A 1 197 ? 61.741 47.010 15.596 1.00 15.73 197 GLN A O 1
ATOM 1576 N N . ILE A 1 198 ? 60.510 45.378 16.561 1.00 12.67 198 ILE A N 1
ATOM 1577 C CA . ILE A 1 198 ? 59.217 45.971 16.273 1.00 14.31 198 ILE A CA 1
ATOM 1578 C C . ILE A 1 198 ? 58.711 46.611 17.566 1.00 12.17 198 ILE A C 1
ATOM 1579 O O . ILE A 1 198 ? 58.503 45.919 18.567 1.00 13.28 198 ILE A O 1
ATOM 1584 N N . PHE A 1 199 ? 58.500 47.922 17.537 1.00 14.88 199 PHE A N 1
ATOM 1585 C CA . PHE A 1 199 ? 58.033 48.660 18.712 1.00 17.44 199 PHE A CA 1
ATOM 1586 C C . PHE A 1 199 ? 56.513 48.905 18.735 1.00 15.39 199 PHE A C 1
ATOM 1587 O O . PHE A 1 199 ? 55.997 49.690 17.940 1.00 16.85 199 PHE A O 1
ATOM 1595 N N . ASP A 1 200 ? 55.802 48.247 19.651 1.00 24.17 200 ASP A N 1
ATOM 1596 C CA . ASP A 1 200 ? 54.353 48.447 19.790 1.00 20.59 200 ASP A CA 1
ATOM 1597 C C . ASP A 1 200 ? 54.176 49.163 21.136 1.00 22.94 200 ASP A C 1
ATOM 1598 O O . ASP A 1 200 ? 53.635 48.611 22.096 1.00 17.32 200 ASP A O 1
ATOM 1603 N N . SER A 1 201 ? 54.647 50.403 21.186 1.00 22.07 201 SER A N 1
ATOM 1604 C CA . SER A 1 201 ? 54.613 51.219 22.398 1.00 25.63 201 SER A CA 1
ATOM 1605 C C . SER A 1 201 ? 53.260 51.629 22.971 1.00 27.47 201 SER A C 1
ATOM 1606 O O . SER A 1 201 ? 53.134 51.811 24.185 1.00 28.32 201 SER A O 1
ATOM 1609 N N . TRP A 1 202 ? 52.257 51.767 22.111 1.00 18.32 202 TRP A N 1
ATOM 1610 C CA . TRP A 1 202 ? 50.939 52.224 22.537 1.00 17.18 202 TRP A CA 1
ATOM 1611 C C . TRP A 1 202 ? 49.823 51.201 22.718 1.00 20.26 202 TRP A C 1
ATOM 1612 O O . TRP A 1 202 ? 48.699 51.586 23.016 1.00 18.61 202 TRP A O 1
ATOM 1623 N N . VAL A 1 203 ? 50.101 49.914 22.542 1.00 16.57 203 VAL A N 1
ATOM 1624 C CA . VAL A 1 203 ? 49.042 48.918 22.716 1.00 19.08 203 VAL A CA 1
ATOM 1625 C C . VAL A 1 203 ? 48.583 48.775 24.162 1.00 20.09 203 VAL A C 1
ATOM 1626 O O . VAL A 1 203 ? 47.547 48.163 24.421 1.00 23.88 203 VAL A O 1
ATOM 1630 N N . ASN A 1 204 ? 49.349 49.318 25.106 1.00 18.84 204 ASN A N 1
ATOM 1631 C CA . ASN A 1 204 ? 48.970 49.229 26.513 1.00 21.17 204 ASN A CA 1
ATOM 1632 C C . ASN A 1 204 ? 47.654 49.967 26.752 1.00 21.11 204 ASN A C 1
ATOM 1633 O O . ASN A 1 204 ? 47.015 49.800 27.787 1.00 21.55 204 ASN A O 1
ATOM 1638 N N . ASN A 1 205 ? 47.255 50.781 25.784 1.00 21.91 205 ASN A N 1
ATOM 1639 C CA . ASN A 1 205 ? 46.010 51.523 25.872 1.00 23.24 205 ASN A CA 1
ATOM 1640 C C . ASN A 1 205 ? 44.810 50.688 25.414 1.00 24.10 205 ASN A C 1
ATOM 1641 O O . ASN A 1 205 ? 43.689 51.189 25.376 1.00 28.90 205 ASN A O 1
ATOM 1646 N N . LEU A 1 206 ? 45.043 49.422 25.068 1.00 16.45 206 LEU A N 1
ATOM 1647 C CA . LEU A 1 206 ? 43.960 48.540 24.632 1.00 17.63 206 LEU A CA 1
ATOM 1648 C C . LEU A 1 206 ? 43.597 47.483 25.668 1.00 16.76 206 LEU A C 1
ATOM 1649 O O . LEU A 1 206 ? 44.442 47.047 26.445 1.00 16.10 206 LEU A O 1
ATOM 1654 N N . SER A 1 207 ? 42.328 47.082 25.663 1.00 14.55 207 SER A N 1
ATOM 1655 C CA . SER A 1 207 ? 41.849 46.026 26.537 1.00 17.10 207 SER A CA 1
ATOM 1656 C C . SER A 1 207 ? 42.420 44.740 25.948 1.00 14.85 207 SER A C 1
ATOM 1657 O O . SER A 1 207 ? 42.796 44.700 24.768 1.00 16.98 207 SER A O 1
ATOM 1660 N N . LEU A 1 208 ? 42.494 43.687 26.750 1.00 15.82 208 LEU A N 1
ATOM 1661 C CA . LEU A 1 208 ? 43.012 42.421 26.242 1.00 15.55 208 LEU A CA 1
ATOM 1662 C C . LEU A 1 208 ? 42.170 41.929 25.069 1.00 14.97 208 LEU A C 1
ATOM 1663 O O . LEU A 1 208 ? 42.703 41.445 24.072 1.00 14.05 208 LEU A O 1
ATOM 1668 N N . GLU A 1 209 ? 40.850 42.053 25.168 1.00 16.27 209 GLU A N 1
ATOM 1669 C CA . GLU A 1 209 ? 40.027 41.568 24.067 1.00 16.63 209 GLU A CA 1
ATOM 1670 C C . GLU A 1 209 ? 40.248 42.330 22.760 1.00 17.81 209 GLU A C 1
ATOM 1671 O O . GLU A 1 209 ? 40.242 41.730 21.682 1.00 15.39 209 GLU A O 1
ATOM 1677 N N . ASP A 1 210 ? 40.468 43.639 22.843 1.00 17.99 210 ASP A N 1
ATOM 1678 C CA . ASP A 1 210 ? 40.693 44.419 21.632 1.00 14.95 210 ASP A CA 1
ATOM 1679 C C . ASP A 1 210 ? 42.043 44.085 20.997 1.00 17.71 210 ASP A C 1
ATOM 1680 O O . ASP A 1 210 ? 42.171 44.073 19.774 1.00 19.07 210 ASP A O 1
ATOM 1685 N N . TYR A 1 211 ? 43.052 43.813 21.822 1.00 16.66 211 TYR A N 1
ATOM 1686 C CA . TYR A 1 211 ? 44.370 43.458 21.295 1.00 17.51 211 TYR A CA 1
ATOM 1687 C C . TYR A 1 211 ? 44.258 42.148 20.524 1.00 13.69 211 TYR A C 1
ATOM 1688 O O . TYR A 1 211 ? 44.765 42.020 19.412 1.00 18.61 211 TYR A O 1
ATOM 1697 N N . GLY A 1 212 ? 43.595 41.171 21.131 1.00 16.07 212 GLY A N 1
ATOM 1698 C CA . GLY A 1 212 ? 43.434 39.875 20.491 1.00 15.36 212 GLY A CA 1
ATOM 1699 C C . GLY A 1 212 ? 42.664 39.951 19.186 1.00 15.08 212 GLY A C 1
ATOM 1700 O O . GLY A 1 212 ? 43.012 39.301 18.196 1.00 13.79 212 GLY A O 1
ATOM 1701 N N . GLU A 1 213 ? 41.610 40.753 19.170 1.00 12.18 213 GLU A N 1
ATOM 1702 C CA . GLU A 1 213 ? 40.807 40.882 17.958 1.00 20.56 213 GLU A CA 1
ATOM 1703 C C . GLU A 1 213 ? 41.376 41.809 16.889 1.00 19.39 213 GLU A C 1
ATOM 1704 O O . GLU A 1 213 ? 41.398 41.457 15.713 1.00 12.98 213 GLU A O 1
ATOM 1710 N N . TYR A 1 214 ? 41.852 42.980 17.300 1.00 17.67 214 TYR A N 1
ATOM 1711 C CA . TYR A 1 214 ? 42.320 43.981 16.337 1.00 18.01 214 TYR A CA 1
ATOM 1712 C C . TYR A 1 214 ? 43.811 44.181 16.116 1.00 18.81 214 TYR A C 1
ATOM 1713 O O . TYR A 1 214 ? 44.199 44.959 15.242 1.00 16.73 214 TYR A O 1
ATOM 1722 N N . VAL A 1 215 ? 44.650 43.511 16.896 1.00 15.07 215 VAL A N 1
ATOM 1723 C CA . VAL A 1 215 ? 46.087 43.705 16.740 1.00 14.66 215 VAL A CA 1
ATOM 1724 C C . VAL A 1 215 ? 46.830 42.407 16.481 1.00 15.48 215 VAL A C 1
ATOM 1725 O O . VAL A 1 215 ? 47.659 42.326 15.581 1.00 11.83 215 VAL A O 1
ATOM 1729 N N . TYR A 1 216 ? 46.520 41.398 17.285 1.00 14.77 216 TYR A N 1
ATOM 1730 C CA . TYR A 1 216 ? 47.157 40.088 17.188 1.00 17.07 216 TYR A CA 1
ATOM 1731 C C . TYR A 1 216 ? 47.308 39.547 15.767 1.00 18.53 216 TYR A C 1
ATOM 1732 O O . TYR A 1 216 ? 48.406 39.159 15.372 1.00 17.09 216 TYR A O 1
ATOM 1741 N N . PRO A 1 217 ? 46.213 39.519 14.974 1.00 17.95 217 PRO A N 1
ATOM 1742 C CA . PRO A 1 217 ? 46.320 38.996 13.606 1.00 19.41 217 PRO A CA 1
ATOM 1743 C C . PRO A 1 217 ? 47.373 39.685 12.735 1.00 15.55 217 PRO A C 1
ATOM 1744 O O . PRO A 1 217 ? 48.097 39.023 11.982 1.00 15.48 217 PRO A O 1
ATOM 1748 N N . TYR A 1 218 ? 47.453 41.007 12.844 1.00 15.88 218 TYR A N 1
ATOM 1749 C CA . TYR A 1 218 ? 48.403 41.788 12.056 1.00 14.08 218 TYR A CA 1
ATOM 1750 C C . TYR A 1 218 ? 49.848 41.576 12.488 1.00 18.72 218 TYR A C 1
ATOM 1751 O O . TYR A 1 218 ? 50.737 41.448 11.642 1.00 14.08 218 TYR A O 1
ATOM 1760 N N . VAL A 1 219 ? 50.090 41.540 13.795 1.00 17.63 219 VAL A N 1
ATOM 1761 C CA . VAL A 1 219 ? 51.453 41.341 14.287 1.00 19.22 219 VAL A CA 1
ATOM 1762 C C . VAL A 1 219 ? 51.922 39.917 14.010 1.00 16.23 219 VAL A C 1
ATOM 1763 O O . VAL A 1 219 ? 53.091 39.695 13.685 1.00 18.40 219 VAL A O 1
ATOM 1767 N N . ASN A 1 220 ? 51.012 38.955 14.134 1.00 15.00 220 ASN A N 1
ATOM 1768 C CA . ASN A 1 220 ? 51.367 37.559 13.887 1.00 12.22 220 ASN A CA 1
ATOM 1769 C C . ASN A 1 220 ? 51.810 37.414 12.428 1.00 10.96 220 ASN A C 1
ATOM 1770 O O . ASN A 1 220 ? 52.821 36.783 12.129 1.00 14.63 220 ASN A O 1
ATOM 1775 N N . TYR A 1 221 ? 51.047 38.017 11.524 1.00 14.56 221 TYR A N 1
ATOM 1776 C CA . TYR A 1 221 ? 51.355 37.979 10.094 1.00 15.25 221 TYR A CA 1
ATOM 1777 C C . TYR A 1 221 ? 52.705 38.647 9.834 1.00 15.04 221 TYR A C 1
ATOM 1778 O O . TYR A 1 221 ? 53.584 38.091 9.177 1.00 12.96 221 TYR A O 1
ATOM 1787 N N . LEU A 1 222 ? 52.849 39.860 10.349 1.00 10.67 222 LEU A N 1
ATOM 1788 C CA . LEU A 1 222 ? 54.085 40.611 10.188 1.00 13.96 222 LEU A CA 1
ATOM 1789 C C . LEU A 1 222 ? 55.320 39.796 10.580 1.00 14.47 222 LEU A C 1
ATOM 1790 O O . LEU A 1 222 ? 56.287 39.691 9.820 1.00 15.22 222 LEU A O 1
ATOM 1795 N N . ILE A 1 223 ? 55.282 39.211 11.767 1.00 11.06 223 ILE A N 1
ATOM 1796 C CA . ILE A 1 223 ? 56.421 38.449 12.247 1.00 13.50 223 ILE A CA 1
ATOM 1797 C C . ILE A 1 223 ? 56.652 37.147 11.495 1.00 15.11 223 ILE A C 1
ATOM 1798 O O . ILE A 1 223 ? 57.794 36.799 11.198 1.00 15.46 223 ILE A O 1
ATOM 1803 N N . SER A 1 224 ? 55.583 36.426 11.184 1.00 15.03 224 SER A N 1
ATOM 1804 C CA . SER A 1 224 ? 55.757 35.178 10.455 1.00 15.90 224 SER A CA 1
ATOM 1805 C C . SER A 1 224 ? 56.369 35.460 9.095 1.00 19.11 224 SER A C 1
ATOM 1806 O O . SER A 1 224 ? 57.261 34.733 8.658 1.00 16.44 224 SER A O 1
ATOM 1809 N N . GLU A 1 225 ? 55.923 36.530 8.435 1.00 15.59 225 GLU A N 1
ATOM 1810 C CA . GLU A 1 225 ? 56.461 36.867 7.117 1.00 15.32 225 GLU A CA 1
ATOM 1811 C C . GLU A 1 225 ? 57.936 37.234 7.190 1.00 15.48 225 GLU A C 1
ATOM 1812 O O . GLU A 1 225 ? 58.703 36.911 6.286 1.00 15.83 225 GLU A O 1
ATOM 1818 N N . LEU A 1 226 ? 58.338 37.920 8.256 1.00 12.69 226 LEU A N 1
ATOM 1819 C CA . LEU A 1 226 ? 59.747 38.282 8.394 1.00 14.53 226 LEU A CA 1
ATOM 1820 C C . LEU A 1 226 ? 60.573 37.015 8.570 1.00 14.79 226 LEU A C 1
ATOM 1821 O O . LEU A 1 226 ? 61.626 36.854 7.943 1.00 16.27 226 LEU A O 1
ATOM 1826 N N . LYS A 1 227 ? 60.090 36.114 9.421 1.00 13.30 227 LYS A N 1
ATOM 1827 C CA . LYS A 1 227 ? 60.817 34.876 9.675 1.00 18.51 227 LYS A CA 1
ATOM 1828 C C . LYS A 1 227 ? 60.897 33.987 8.434 1.00 22.55 227 LYS A C 1
ATOM 1829 O O . LYS A 1 227 ? 61.844 33.211 8.291 1.00 16.75 227 LYS A O 1
ATOM 1835 N N . ASP A 1 228 ? 59.914 34.091 7.542 1.00 17.94 228 ASP A N 1
ATOM 1836 C CA . ASP A 1 228 ? 59.940 33.298 6.307 1.00 20.70 228 ASP A CA 1
ATOM 1837 C C . ASP A 1 228 ? 60.933 33.940 5.334 1.00 22.22 228 ASP A C 1
ATOM 1838 O O . ASP A 1 228 ? 61.514 33.274 4.470 1.00 19.07 228 ASP A O 1
ATOM 1843 N N . PHE A 1 229 ? 61.129 35.241 5.499 1.00 14.87 229 PHE A N 1
ATOM 1844 C CA . PHE A 1 229 ? 62.026 36.014 4.652 1.00 17.70 229 PHE A CA 1
ATOM 1845 C C . PHE A 1 229 ? 63.496 35.842 5.008 1.00 18.84 229 PHE A C 1
ATOM 1846 O O . PHE A 1 229 ? 64.343 35.705 4.126 1.00 17.97 229 PHE A O 1
ATOM 1854 N N . SER A 1 230 ? 63.789 35.837 6.305 1.00 17.27 230 SER A N 1
ATOM 1855 C CA . SER A 1 230 ? 65.164 35.755 6.771 1.00 18.00 230 SER A CA 1
ATOM 1856 C C . SER A 1 230 ? 65.271 35.167 8.173 1.00 16.87 230 SER A C 1
ATOM 1857 O O . SER A 1 230 ? 64.319 35.222 8.953 1.00 15.90 230 SER A O 1
ATOM 1860 N N . ASP A 1 231 ? 66.430 34.597 8.487 1.00 14.22 231 ASP A N 1
ATOM 1861 C CA . ASP A 1 231 ? 66.655 34.040 9.814 1.00 17.49 231 ASP A CA 1
ATOM 1862 C C . ASP A 1 231 ? 67.001 35.155 10.800 1.00 17.88 231 ASP A C 1
ATOM 1863 O O . ASP A 1 231 ? 67.229 34.895 11.989 1.00 17.08 231 ASP A O 1
ATOM 1868 N N . THR A 1 232 ? 67.052 36.391 10.305 1.00 13.48 232 THR A N 1
ATOM 1869 C CA . THR A 1 232 ? 67.366 37.537 11.158 1.00 18.26 232 THR A CA 1
ATOM 1870 C C . THR A 1 232 ? 66.492 37.491 12.407 1.00 13.02 232 THR A C 1
ATOM 1871 O O . THR A 1 232 ? 65.273 37.354 12.309 1.00 18.13 232 THR A O 1
ATOM 1875 N N . PRO A 1 233 ? 67.103 37.598 13.601 1.00 13.10 233 PRO A N 1
ATOM 1876 C CA . PRO A 1 233 ? 66.317 37.559 14.838 1.00 13.36 233 PRO A CA 1
ATOM 1877 C C . PRO A 1 233 ? 65.289 38.683 14.895 1.00 18.14 233 PRO A C 1
ATOM 1878 O O . PRO A 1 233 ? 65.589 39.823 14.537 1.00 18.27 233 PRO A O 1
ATOM 1882 N N . VAL A 1 234 ? 64.081 38.361 15.346 1.00 14.36 234 VAL A N 1
ATOM 1883 C CA . VAL A 1 234 ? 63.031 39.373 15.448 1.00 17.80 234 VAL A CA 1
ATOM 1884 C C . VAL A 1 234 ? 62.633 39.569 16.899 1.00 18.42 234 VAL A C 1
ATOM 1885 O O . VAL A 1 234 ? 62.359 38.601 17.614 1.00 15.55 234 VAL A O 1
ATOM 1889 N N . ILE A 1 235 ? 62.617 40.824 17.338 1.00 13.84 235 ILE A N 1
ATOM 1890 C CA . ILE A 1 235 ? 62.217 41.127 18.701 1.00 14.70 235 ILE A CA 1
ATOM 1891 C C . ILE A 1 235 ? 60.943 41.950 18.656 1.00 15.09 235 ILE A C 1
ATOM 1892 O O . ILE A 1 235 ? 60.862 42.949 17.942 1.00 17.80 235 ILE A O 1
ATOM 1897 N N . TYR A 1 236 ? 59.938 41.516 19.403 1.00 16.59 236 TYR A N 1
ATOM 1898 C CA . TYR A 1 236 ? 58.674 42.240 19.460 1.00 13.33 236 TYR A CA 1
ATOM 1899 C C . TYR A 1 236 ? 58.555 42.915 20.820 1.00 13.72 236 TYR A C 1
ATOM 1900 O O . TYR A 1 236 ? 58.513 42.253 21.863 1.00 12.15 236 TYR A O 1
ATOM 1909 N N . PHE A 1 237 ? 58.516 44.242 20.808 1.00 9.83 237 PHE A N 1
ATOM 1910 C CA . PHE A 1 237 ? 58.410 45.000 22.043 1.00 13.34 237 PHE A CA 1
ATOM 1911 C C . PHE A 1 237 ? 56.973 45.456 22.231 1.00 11.40 237 PHE A C 1
ATOM 1912 O O . PHE A 1 237 ? 56.342 45.933 21.294 1.00 12.35 237 PHE A O 1
ATOM 1920 N N . PHE A 1 238 ? 56.453 45.300 23.439 1.00 11.43 238 PHE A N 1
ATOM 1921 C CA . PHE A 1 238 ? 55.091 45.733 23.715 1.00 14.10 238 PHE A CA 1
ATOM 1922 C C . PHE A 1 238 ? 54.866 46.115 25.166 1.00 14.86 238 PHE A C 1
ATOM 1923 O O . PHE A 1 238 ? 55.326 45.425 26.084 1.00 14.18 238 PHE A O 1
ATOM 1931 N N . ARG A 1 239 ? 54.163 47.230 25.358 1.00 13.74 239 ARG A N 1
ATOM 1932 C CA . ARG A 1 239 ? 53.810 47.713 26.689 1.00 12.04 239 ARG A CA 1
ATOM 1933 C C . ARG A 1 239 ? 52.551 46.962 27.097 1.00 15.44 239 ARG A C 1
ATOM 1934 O O . ARG A 1 239 ? 51.951 46.266 26.274 1.00 17.01 239 ARG A O 1
ATOM 1942 N N . GLY A 1 240 ? 52.146 47.114 28.354 1.00 15.98 240 GLY A N 1
ATOM 1943 C CA . GLY A 1 240 ? 50.983 46.389 28.839 1.00 17.60 240 GLY A CA 1
ATOM 1944 C C . GLY A 1 240 ? 51.319 44.912 28.714 1.00 17.87 240 GLY A C 1
ATOM 1945 O O . GLY A 1 240 ? 50.453 44.070 28.474 1.00 15.09 240 GLY A O 1
ATOM 1946 N N . SER A 1 241 ? 52.598 44.603 28.908 1.00 15.99 241 SER A N 1
ATOM 1947 C CA . SER A 1 241 ? 53.102 43.240 28.764 1.00 16.37 241 SER A CA 1
ATOM 1948 C C . SER A 1 241 ? 52.339 42.137 29.489 1.00 11.34 241 SER A C 1
ATOM 1949 O O . SER A 1 241 ? 52.058 41.096 28.899 1.00 15.82 241 SER A O 1
ATOM 1952 N N . SER A 1 242 ? 52.010 42.351 30.759 1.00 13.95 242 SER A N 1
ATOM 1953 C CA . SER A 1 242 ? 51.281 41.330 31.527 1.00 14.45 242 SER A CA 1
ATOM 1954 C C . SER A 1 242 ? 49.907 41.045 30.931 1.00 16.92 242 SER A C 1
ATOM 1955 O O . SER A 1 242 ? 49.368 39.941 31.059 1.00 15.72 242 SER A O 1
ATOM 1958 N N . SER A 1 243 ? 49.336 42.040 30.265 1.00 14.10 243 SER A N 1
ATOM 1959 C CA . SER A 1 243 ? 48.022 41.864 29.657 1.00 16.54 243 SER A CA 1
ATOM 1960 C C . SER A 1 243 ? 48.029 40.978 28.407 1.00 17.43 243 SER A C 1
ATOM 1961 O O . SER A 1 243 ? 47.171 40.097 28.244 1.00 14.05 243 SER A O 1
ATOM 1964 N N . PHE A 1 244 ? 49.006 41.196 27.535 1.00 11.48 244 PHE A N 1
ATOM 1965 C CA . PHE A 1 244 ? 49.071 40.465 26.266 1.00 15.88 244 PHE A CA 1
ATOM 1966 C C . PHE A 1 244 ? 50.078 39.319 26.155 1.00 16.07 244 PHE A C 1
ATOM 1967 O O . PHE A 1 244 ? 50.138 38.637 25.125 1.00 15.44 244 PHE A O 1
ATOM 1975 N N . ILE A 1 245 ? 50.854 39.096 27.208 1.00 14.42 245 ILE A N 1
ATOM 1976 C CA . ILE A 1 245 ? 51.890 38.067 27.183 1.00 15.58 245 ILE A CA 1
ATOM 1977 C C . ILE A 1 245 ? 51.479 36.669 26.703 1.00 18.65 245 ILE A C 1
ATOM 1978 O O . ILE A 1 245 ? 52.208 36.047 25.928 1.00 17.30 245 ILE A O 1
ATOM 1983 N N . ASP A 1 246 ? 50.327 36.167 27.141 1.00 16.15 246 ASP A N 1
ATOM 1984 C CA . ASP A 1 246 ? 49.928 34.821 26.728 1.00 17.23 246 ASP A CA 1
ATOM 1985 C C . ASP A 1 246 ? 49.632 34.737 25.231 1.00 17.58 246 ASP A C 1
ATOM 1986 O O . ASP A 1 246 ? 49.735 33.670 24.631 1.00 17.21 246 ASP A O 1
ATOM 1991 N N . LEU A 1 247 ? 49.268 35.859 24.622 1.00 15.78 247 LEU A N 1
ATOM 1992 C CA . LEU A 1 247 ? 49.017 35.861 23.186 1.00 16.17 247 LEU A CA 1
ATOM 1993 C C . LEU A 1 247 ? 50.338 36.079 22.461 1.00 18.38 247 LEU A C 1
ATOM 1994 O O . LEU A 1 247 ? 50.641 35.387 21.486 1.00 17.13 247 LEU A O 1
ATOM 1999 N N . ALA A 1 248 ? 51.125 37.041 22.942 1.00 13.53 248 ALA A N 1
ATOM 2000 C CA . ALA A 1 248 ? 52.400 37.367 22.301 1.00 13.33 248 ALA A CA 1
ATOM 2001 C C . ALA A 1 248 ? 53.355 36.184 22.170 1.00 16.02 248 ALA A C 1
ATOM 2002 O O . ALA A 1 248 ? 54.115 36.104 21.203 1.00 15.42 248 ALA A O 1
ATOM 2004 N N . VAL A 1 249 ? 53.328 35.256 23.123 1.00 18.24 249 VAL A N 1
ATOM 2005 C CA . VAL A 1 249 ? 54.238 34.120 23.019 1.00 16.56 249 VAL A CA 1
ATOM 2006 C C . VAL A 1 249 ? 53.937 33.250 21.789 1.00 17.63 249 VAL A C 1
ATOM 2007 O O . VAL A 1 249 ? 54.781 32.450 21.368 1.00 19.50 249 VAL A O 1
ATOM 2011 N N . ASP A 1 250 ? 52.751 33.409 21.203 1.00 14.62 250 ASP A N 1
ATOM 2012 C CA . ASP A 1 250 ? 52.395 32.637 20.005 1.00 17.81 250 ASP A CA 1
ATOM 2013 C C . ASP A 1 250 ? 53.117 33.141 18.758 1.00 19.87 250 ASP A C 1
ATOM 2014 O O . ASP A 1 250 ? 53.237 32.410 17.767 1.00 16.04 250 ASP A O 1
ATOM 2019 N N . TYR A 1 251 ? 53.570 34.394 18.791 1.00 14.68 251 TYR A N 1
ATOM 2020 C CA . TYR A 1 251 ? 54.282 34.970 17.652 1.00 17.15 251 TYR A CA 1
ATOM 2021 C C . TYR A 1 251 ? 55.574 34.177 17.441 1.00 20.19 251 TYR A C 1
ATOM 2022 O O . TYR A 1 251 ? 56.096 33.539 18.346 1.00 18.43 251 TYR A O 1
ATOM 2031 N N . ARG A 1 252 ? 56.015 34.218 16.173 1.00 17.05 252 ARG A N 1
ATOM 2032 C CA . ARG A 1 252 ? 57.268 33.551 15.874 1.00 14.55 252 ARG A CA 1
ATOM 2033 C C . ARG A 1 252 ? 58.475 34.458 16.122 1.00 18.85 252 ARG A C 1
ATOM 2034 O O . ARG A 1 252 ? 59.494 34.378 15.448 1.00 15.00 252 ARG A O 1
ATOM 2042 N N . ALA A 1 253 ? 58.269 35.349 17.107 1.00 15.96 253 ALA A N 1
ATOM 2043 C CA . ALA A 1 253 ? 59.367 36.229 17.458 1.00 16.63 253 ALA A CA 1
ATOM 2044 C C . ALA A 1 253 ? 60.477 35.464 18.194 1.00 16.31 253 ALA A C 1
ATOM 2045 O O . ALA A 1 253 ? 60.186 34.478 18.864 1.00 13.13 253 ALA A O 1
ATOM 2047 N N . ASP A 1 254 ? 61.724 35.897 18.049 1.00 17.34 254 ASP A N 1
ATOM 2048 C CA . ASP A 1 254 ? 62.849 35.228 18.691 1.00 17.71 254 ASP A CA 1
ATOM 2049 C C . ASP A 1 254 ? 62.923 35.671 20.142 1.00 17.54 254 ASP A C 1
ATOM 2050 O O . ASP A 1 254 ? 63.410 34.937 21.000 1.00 13.73 254 ASP A O 1
ATOM 2055 N N . ALA A 1 255 ? 62.445 36.884 20.413 1.00 14.78 255 ALA A N 1
ATOM 2056 C CA . ALA A 1 255 ? 62.401 37.384 21.779 1.00 12.60 255 ALA A CA 1
ATOM 2057 C C . ALA A 1 255 ? 61.281 38.388 21.924 1.00 13.83 255 ALA A C 1
ATOM 2058 O O . ALA A 1 255 ? 60.921 39.070 20.967 1.00 12.31 255 ALA A O 1
ATOM 2060 N N . LEU A 1 256 ? 60.723 38.453 23.128 1.00 13.38 256 LEU A N 1
ATOM 2061 C CA . LEU A 1 256 ? 59.666 39.406 23.434 1.00 13.95 256 LEU A CA 1
ATOM 2062 C C . LEU A 1 256 ? 60.292 40.421 24.395 1.00 15.12 256 LEU A C 1
ATOM 2063 O O . LEU A 1 256 ? 60.841 40.039 25.430 1.00 14.32 256 LEU A O 1
ATOM 2068 N N . SER A 1 257 ? 60.254 41.701 24.032 1.00 14.67 257 SER A N 1
ATOM 2069 C CA . SER A 1 257 ? 60.808 42.741 24.896 1.00 13.84 257 SER A CA 1
ATOM 2070 C C . SER A 1 257 ? 59.610 43.208 25.702 1.00 16.07 257 SER A C 1
ATOM 2071 O O . SER A 1 257 ? 58.643 43.739 25.145 1.00 15.04 257 SER A O 1
ATOM 2074 N N . VAL A 1 258 ? 59.676 42.997 27.012 1.00 11.26 258 VAL A N 1
ATOM 2075 C CA . VAL A 1 258 ? 58.567 43.311 27.896 1.00 11.34 258 VAL A CA 1
ATOM 2076 C C . VAL A 1 258 ? 58.861 44.377 28.943 1.00 16.81 258 VAL A C 1
ATOM 2077 O O . VAL A 1 258 ? 60.019 44.700 29.211 1.00 14.27 258 VAL A O 1
ATOM 2081 N N . ASP A 1 259 ? 57.801 44.911 29.544 1.00 13.63 259 ASP A N 1
ATOM 2082 C CA . ASP A 1 259 ? 57.961 45.946 30.547 1.00 12.66 259 ASP A CA 1
ATOM 2083 C C . ASP A 1 259 ? 57.986 45.388 31.963 1.00 10.94 259 ASP A C 1
ATOM 2084 O O . ASP A 1 259 ? 58.102 44.176 32.162 1.00 10.93 259 ASP A O 1
ATOM 2089 N N . TRP A 1 260 ? 57.888 46.267 32.955 1.00 16.08 260 TRP A N 1
ATOM 2090 C CA . TRP A 1 260 ? 57.952 45.836 34.346 1.00 14.54 260 TRP A CA 1
ATOM 2091 C C . TRP A 1 260 ? 56.657 45.283 34.952 1.00 12.98 260 TRP A C 1
ATOM 2092 O O . TRP A 1 260 ? 56.583 45.064 36.161 1.00 13.22 260 TRP A O 1
ATOM 2103 N N . SER A 1 261 ? 55.654 45.040 34.115 1.00 9.75 261 SER A N 1
ATOM 2104 C CA . SER A 1 261 ? 54.391 44.478 34.587 1.00 12.79 261 SER A CA 1
ATOM 2105 C C . SER A 1 261 ? 54.490 42.953 34.712 1.00 11.00 261 SER A C 1
ATOM 2106 O O . SER A 1 261 ? 53.594 42.297 35.254 1.00 12.27 261 SER A O 1
ATOM 2109 N N . VAL A 1 262 ? 55.585 42.392 34.209 1.00 13.36 262 VAL A N 1
ATOM 2110 C CA . VAL A 1 262 ? 55.808 40.953 34.279 1.00 14.69 262 VAL A CA 1
ATOM 2111 C C . VAL A 1 262 ? 57.154 40.693 34.945 1.00 18.23 262 VAL A C 1
ATOM 2112 O O . VAL A 1 262 ? 57.992 41.600 35.072 1.00 14.50 262 VAL A O 1
ATOM 2116 N N . ASP A 1 263 ? 57.358 39.454 35.378 1.00 13.66 263 ASP A N 1
ATOM 2117 C CA . ASP A 1 263 ? 58.616 39.082 36.005 1.00 17.31 263 ASP A CA 1
ATOM 2118 C C . ASP A 1 263 ? 59.298 38.128 35.040 1.00 16.31 263 ASP A C 1
ATOM 2119 O O . ASP A 1 263 ? 58.855 36.996 34.856 1.00 15.54 263 ASP A O 1
ATOM 2124 N N . ILE A 1 264 ? 60.377 38.589 34.420 1.00 13.80 264 ILE A N 1
ATOM 2125 C CA . ILE A 1 264 ? 61.070 37.771 33.442 1.00 13.72 264 ILE A CA 1
ATOM 2126 C C . ILE A 1 264 ? 61.550 36.433 33.992 1.00 12.80 264 ILE A C 1
ATOM 2127 O O . ILE A 1 264 ? 61.414 35.413 33.322 1.00 11.16 264 ILE A O 1
ATOM 2132 N N . PRO A 1 265 ? 62.106 36.411 35.218 1.00 13.26 265 PRO A N 1
ATOM 2133 C CA . PRO A 1 265 ? 62.539 35.098 35.707 1.00 17.10 265 PRO A CA 1
ATOM 2134 C C . PRO A 1 265 ? 61.375 34.099 35.678 1.00 17.59 265 PRO A C 1
ATOM 2135 O O . PRO A 1 265 ? 61.553 32.939 35.313 1.00 18.14 265 PRO A O 1
ATOM 2139 N N . GLU A 1 266 ? 60.177 34.555 36.048 1.00 13.41 266 GLU A N 1
ATOM 2140 C CA . GLU A 1 266 ? 59.005 33.675 36.056 1.00 17.67 266 GLU A CA 1
ATOM 2141 C C . GLU A 1 266 ? 58.569 33.307 34.644 1.00 18.66 266 GLU A C 1
ATOM 2142 O O . GLU A 1 266 ? 58.131 32.179 34.400 1.00 18.16 266 GLU A O 1
ATOM 2148 N N . LEU A 1 267 ? 58.664 34.264 33.721 1.00 14.00 267 LEU A N 1
ATOM 2149 C CA . LEU A 1 267 ? 58.285 34.017 32.332 1.00 9.78 267 LEU A CA 1
ATOM 2150 C C . LEU A 1 267 ? 59.139 32.907 31.707 1.00 10.68 267 LEU A C 1
ATOM 2151 O O . LEU A 1 267 ? 58.632 32.086 30.939 1.00 11.10 267 LEU A O 1
ATOM 2156 N N . PHE A 1 268 ? 60.431 32.899 32.023 1.00 14.21 268 PHE A N 1
ATOM 2157 C CA . PHE A 1 268 ? 61.337 31.876 31.497 1.00 13.03 268 PHE A CA 1
ATOM 2158 C C . PHE A 1 268 ? 60.975 30.491 32.041 1.00 14.32 268 PHE A C 1
ATOM 2159 O O . PHE A 1 268 ? 61.289 29.472 31.431 1.00 18.15 268 PHE A O 1
ATOM 2167 N N . LYS A 1 269 ? 60.337 30.454 33.199 1.00 14.32 269 LYS A N 1
ATOM 2168 C CA . LYS A 1 269 ? 59.976 29.176 33.795 1.00 17.48 269 LYS A CA 1
ATOM 2169 C C . LYS A 1 269 ? 58.670 28.644 33.227 1.00 23.25 269 LYS A C 1
ATOM 2170 O O . LYS A 1 269 ? 58.378 27.455 33.336 1.00 23.82 269 LYS A O 1
ATOM 2176 N N . ILE A 1 270 ? 57.877 29.510 32.608 1.00 19.90 270 ILE A N 1
ATOM 2177 C CA . ILE A 1 270 ? 56.634 29.020 32.048 1.00 21.35 270 ILE A CA 1
ATOM 2178 C C . ILE A 1 270 ? 56.574 29.026 30.521 1.00 18.84 270 ILE A C 1
ATOM 2179 O O . ILE A 1 270 ? 55.844 28.227 29.943 1.00 20.82 270 ILE A O 1
ATOM 2184 N N . TYR A 1 271 ? 57.360 29.884 29.870 1.00 18.29 271 TYR A N 1
ATOM 2185 C CA . TYR A 1 271 ? 57.356 29.976 28.400 1.00 17.50 271 TYR A CA 1
ATOM 2186 C C . TYR A 1 271 ? 58.687 29.654 27.738 1.00 21.60 271 TYR A C 1
ATOM 2187 O O . TYR A 1 271 ? 59.744 30.072 28.208 1.00 19.71 271 TYR A O 1
ATOM 2196 N N . ASP A 1 272 ? 58.619 28.935 26.625 1.00 21.28 272 ASP A N 1
ATOM 2197 C CA . ASP A 1 272 ? 59.815 28.583 25.865 1.00 26.94 272 ASP A CA 1
ATOM 2198 C C . ASP A 1 272 ? 60.038 29.668 24.820 1.00 26.10 272 ASP A C 1
ATOM 2199 O O . ASP A 1 272 ? 59.805 29.459 23.625 1.00 26.47 272 ASP A O 1
ATOM 2204 N N . LYS A 1 273 ? 60.488 30.831 25.279 1.00 25.05 273 LYS A N 1
ATOM 2205 C CA . LYS A 1 273 ? 60.722 31.966 24.393 1.00 16.89 273 LYS A CA 1
ATOM 2206 C C . LYS A 1 273 ? 61.893 32.794 24.896 1.00 14.11 273 LYS A C 1
ATOM 2207 O O . LYS A 1 273 ? 62.344 32.624 26.026 1.00 18.41 273 LYS A O 1
ATOM 2213 N N . GLY A 1 274 ? 62.388 33.684 24.048 1.00 11.02 274 GLY A N 1
ATOM 2214 C CA . GLY A 1 274 ? 63.468 34.558 24.465 1.00 9.74 274 GLY A CA 1
ATOM 2215 C C . GLY A 1 274 ? 62.817 35.807 25.051 1.00 11.55 274 GLY A C 1
ATOM 2216 O O . GLY A 1 274 ? 61.704 36.163 24.656 1.00 11.69 274 GLY A O 1
ATOM 2217 N N . PHE A 1 275 ? 63.483 36.453 26.005 1.00 13.46 275 PHE A N 1
ATOM 2218 C CA . PHE A 1 275 ? 62.950 37.676 26.608 1.00 11.64 275 PHE A CA 1
ATOM 2219 C C . PHE A 1 275 ? 63.991 38.773 26.700 1.00 13.99 275 PHE A C 1
ATOM 2220 O O . PHE A 1 275 ? 65.169 38.510 26.922 1.00 14.24 275 PHE A O 1
ATOM 2228 N N . GLN A 1 276 ? 63.539 40.008 26.505 1.00 16.75 276 GLN A N 1
ATOM 2229 C CA . GLN A 1 276 ? 64.398 41.181 26.589 1.00 15.00 276 GLN A CA 1
ATOM 2230 C C . GLN A 1 276 ? 63.766 42.133 27.614 1.00 15.15 276 GLN A C 1
ATOM 2231 O O . GLN A 1 276 ? 62.545 42.252 27.675 1.00 11.44 276 GLN A O 1
ATOM 2237 N N . GLY A 1 277 ? 64.591 42.783 28.431 1.00 14.01 277 GLY A N 1
ATOM 2238 C CA . GLY A 1 277 ? 64.064 43.702 29.431 1.00 13.47 277 GLY A CA 1
ATOM 2239 C C . GLY A 1 277 ? 64.585 4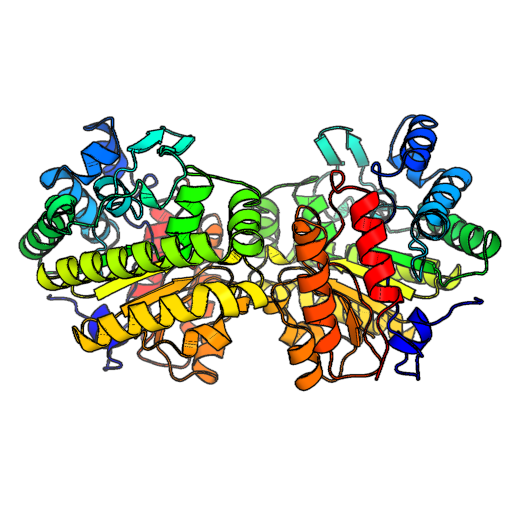3.350 30.815 1.00 9.30 277 GLY A C 1
ATOM 2240 O O . GLY A 1 277 ? 65.573 42.615 30.924 1.00 15.52 277 GLY A O 1
ATOM 2241 N N . ASN A 1 278 ? 63.953 43.855 31.876 1.00 13.62 278 ASN A N 1
ATOM 2242 C CA . ASN A 1 278 ? 62.788 44.725 31.789 1.00 12.32 278 ASN A CA 1
ATOM 2243 C C . ASN A 1 278 ? 62.797 45.710 32.961 1.00 14.37 278 ASN A C 1
ATOM 2244 O O . ASN A 1 278 ? 61.757 45.996 33.548 1.00 14.77 278 ASN A O 1
ATOM 2249 N N . LEU A 1 279 ? 63.977 46.223 33.295 1.00 13.49 279 LEU A N 1
ATOM 2250 C CA . LEU A 1 279 ? 64.114 47.158 34.402 1.00 13.32 279 LEU A CA 1
ATOM 2251 C C . LEU A 1 279 ? 63.252 48.404 34.215 1.00 12.90 279 LEU A C 1
ATOM 2252 O O . LEU A 1 279 ? 63.233 49.004 33.139 1.00 12.73 279 LEU A O 1
ATOM 2257 N N . GLU A 1 280 ? 62.532 48.785 35.261 1.00 13.55 280 GLU A N 1
ATOM 2258 C CA . GLU A 1 280 ? 61.690 49.978 35.190 1.00 16.11 280 GLU A CA 1
ATOM 2259 C C . GLU A 1 280 ? 62.620 51.185 35.043 1.00 14.88 280 GLU A C 1
ATOM 2260 O O . GLU A 1 280 ? 63.493 51.415 35.883 1.00 13.87 280 GLU A O 1
ATOM 2266 N N . PRO A 1 281 ? 62.449 51.971 33.967 1.00 13.96 281 PRO A N 1
ATOM 2267 C CA . PRO A 1 281 ? 63.309 53.141 33.760 1.00 14.59 281 PRO A CA 1
ATOM 2268 C C . PRO A 1 281 ? 63.423 54.057 34.979 1.00 14.46 281 PRO A C 1
ATOM 2269 O O . PRO A 1 281 ? 64.492 54.598 35.247 1.00 13.98 281 PRO A O 1
ATOM 2273 N N . ALA A 1 282 ? 62.332 54.218 35.722 1.00 11.39 282 ALA A N 1
ATOM 2274 C CA . ALA A 1 282 ? 62.333 55.099 36.889 1.00 15.08 282 ALA A CA 1
ATOM 2275 C C . ALA A 1 282 ? 63.362 54.731 37.961 1.00 14.04 282 ALA A C 1
ATOM 2276 O O . ALA A 1 282 ? 63.711 55.560 38.806 1.00 12.61 282 ALA A O 1
ATOM 2278 N N . VAL A 1 283 ? 63.841 53.490 37.939 1.00 9.77 283 VAL A N 1
ATOM 2279 C CA . VAL A 1 283 ? 64.847 53.083 38.902 1.00 11.80 283 VAL A CA 1
ATOM 2280 C C . VAL A 1 283 ? 66.066 53.995 38.751 1.00 12.78 283 VAL A C 1
ATOM 2281 O O . VAL A 1 283 ? 66.762 54.271 39.720 1.00 14.51 283 VAL A O 1
ATOM 2285 N N . LEU A 1 284 ? 66.301 54.488 37.540 1.00 11.31 284 LEU A N 1
ATOM 2286 C CA . LEU A 1 284 ? 67.459 55.355 37.294 1.00 12.34 284 LEU A CA 1
ATOM 2287 C C . LEU A 1 284 ? 67.409 56.723 37.988 1.00 19.39 284 LEU A C 1
ATOM 2288 O O . LEU A 1 284 ? 68.412 57.448 38.025 1.00 14.98 284 LEU A O 1
ATOM 2293 N N . TYR A 1 285 ? 66.249 57.087 38.530 1.00 16.85 285 TYR A N 1
ATOM 2294 C CA . TYR A 1 285 ? 66.134 58.356 39.244 1.00 16.91 285 TYR A CA 1
ATOM 2295 C C . TYR A 1 285 ? 66.598 58.156 40.683 1.00 19.34 285 TYR A C 1
ATOM 2296 O O . TYR A 1 285 ? 66.836 59.119 41.411 1.00 16.49 285 TYR A O 1
ATOM 2305 N N . ALA A 1 286 ? 66.728 56.897 41.087 1.00 15.21 286 ALA A N 1
ATOM 2306 C CA . ALA A 1 286 ? 67.141 56.578 42.447 1.00 20.04 286 ALA A CA 1
ATOM 2307 C C . ALA A 1 286 ? 68.650 56.593 42.625 1.00 20.25 286 ALA A C 1
ATOM 2308 O O . ALA A 1 286 ? 69.397 56.858 41.685 1.00 21.27 286 ALA A O 1
ATOM 2310 N N . SER A 1 287 ? 69.090 56.311 43.847 1.00 22.01 287 SER A N 1
ATOM 2311 C CA . SER A 1 287 ? 70.512 56.279 44.168 1.00 20.28 287 SER A CA 1
ATOM 2312 C C . SER A 1 287 ? 71.193 55.090 43.489 1.00 20.31 287 SER A C 1
ATOM 2313 O O . SER A 1 287 ? 70.548 54.091 43.151 1.00 15.86 287 SER A O 1
ATOM 2316 N N . GLU A 1 288 ? 72.500 55.186 43.284 1.00 13.84 288 GLU A N 1
ATOM 2317 C CA . GLU A 1 288 ? 73.191 54.078 42.657 1.00 19.45 288 GLU A CA 1
ATOM 2318 C C . GLU A 1 288 ? 73.009 52.814 43.504 1.00 19.13 288 GLU A C 1
ATOM 2319 O O . GLU A 1 288 ? 73.014 51.706 42.976 1.00 17.99 288 GLU A O 1
ATOM 2325 N N . GLU A 1 289 ? 72.818 52.972 44.814 1.00 21.97 289 GLU A N 1
ATOM 2326 C CA . GLU A 1 289 ? 72.622 51.799 45.669 1.00 25.83 289 GLU A CA 1
ATOM 2327 C C . GLU A 1 289 ? 71.335 51.074 45.273 1.00 22.27 289 GLU A C 1
ATOM 2328 O O . GLU A 1 289 ? 71.308 49.845 45.179 1.00 16.35 289 GLU A O 1
ATOM 2334 N N . VAL A 1 290 ? 70.273 51.843 45.046 1.00 19.01 290 VAL A N 1
ATOM 2335 C CA . VAL A 1 290 ? 68.989 51.276 44.643 1.00 18.21 290 VAL A CA 1
ATOM 2336 C C . VAL A 1 290 ? 69.114 50.643 43.254 1.00 13.77 290 VAL A C 1
ATOM 2337 O O . VAL A 1 290 ? 68.638 49.532 43.017 1.00 15.68 290 VAL A O 1
ATOM 2341 N N . ILE A 1 291 ? 69.761 51.347 42.334 1.00 12.36 291 ILE A N 1
ATOM 2342 C CA . ILE A 1 291 ? 69.932 50.811 40.988 1.00 13.68 291 ILE A CA 1
ATOM 2343 C C . ILE A 1 291 ? 70.666 49.469 41.051 1.00 13.90 291 ILE A C 1
ATOM 2344 O O . ILE A 1 291 ? 70.305 48.513 40.363 1.00 12.72 291 ILE A O 1
ATOM 2349 N N . GLU A 1 292 ? 71.694 49.403 41.889 1.00 16.36 292 GLU A N 1
ATOM 2350 C CA . GLU A 1 292 ? 72.473 48.183 42.034 1.00 15.84 292 GLU A CA 1
ATOM 2351 C C . GLU A 1 292 ? 71.583 47.064 42.566 1.00 16.80 292 GLU A C 1
ATOM 2352 O O . GLU A 1 292 ? 71.545 45.966 42.009 1.00 16.93 292 GLU A O 1
ATOM 2358 N N . GLU A 1 293 ? 70.865 47.348 43.649 1.00 15.11 293 GLU A N 1
ATOM 2359 C CA . GLU A 1 293 ? 69.984 46.357 44.255 1.00 20.05 293 GLU A CA 1
ATOM 2360 C C . GLU A 1 293 ? 68.870 45.892 43.310 1.00 21.15 293 GLU A C 1
ATOM 2361 O O . GLU A 1 293 ? 68.571 44.698 43.231 1.00 18.24 293 GLU A O 1
ATOM 2367 N N . LYS A 1 294 ? 68.267 46.826 42.586 1.00 16.61 294 LYS A N 1
ATOM 2368 C CA . LYS A 1 294 ? 67.192 46.473 41.662 1.00 18.46 294 LYS A CA 1
ATOM 2369 C C . LYS A 1 294 ? 67.678 45.676 40.455 1.00 20.23 294 LYS A C 1
ATOM 2370 O O . LYS A 1 294 ? 67.011 44.737 40.010 1.00 17.52 294 LYS A O 1
ATOM 2376 N N . THR A 1 295 ? 68.843 46.042 39.932 1.00 14.11 295 THR A N 1
ATOM 2377 C CA . THR A 1 295 ? 69.391 45.377 38.760 1.00 17.73 295 THR A CA 1
ATOM 2378 C C . THR A 1 295 ? 69.952 43.996 39.083 1.00 18.12 295 THR A C 1
ATOM 2379 O O . THR A 1 295 ? 69.621 43.012 38.423 1.00 19.17 295 THR A O 1
ATOM 2383 N N . LEU A 1 296 ? 70.811 43.923 40.089 1.00 17.94 296 LEU A N 1
ATOM 2384 C CA . LEU A 1 296 ? 71.389 42.638 40.472 1.00 20.63 296 LEU A CA 1
ATOM 2385 C C . LEU A 1 296 ? 70.307 41.716 41.009 1.00 17.54 296 LEU A C 1
ATOM 2386 O O . LEU A 1 296 ? 70.385 40.500 40.847 1.00 20.64 296 LEU A O 1
ATOM 2391 N N . GLY A 1 297 ? 69.295 42.298 41.652 1.00 16.38 297 GLY A N 1
ATOM 2392 C CA . GLY A 1 297 ? 68.209 41.490 42.181 1.00 22.02 297 GLY A CA 1
ATOM 2393 C C . GLY A 1 297 ? 67.511 40.745 41.056 1.00 21.15 297 GLY A C 1
ATOM 2394 O O . GLY A 1 297 ? 67.058 39.608 41.224 1.00 19.95 297 GLY A O 1
ATOM 2395 N N . LEU A 1 298 ? 67.419 41.392 39.898 1.00 21.07 298 LEU A N 1
ATOM 2396 C CA . LEU A 1 298 ? 66.787 40.782 38.737 1.00 18.73 298 LEU A CA 1
ATOM 2397 C C . LEU A 1 298 ? 67.719 39.771 38.090 1.00 17.51 298 LEU A C 1
ATOM 2398 O O . LEU A 1 298 ? 67.341 38.626 37.858 1.00 18.51 298 LEU A O 1
ATOM 2403 N N . LEU A 1 299 ? 68.944 40.200 37.807 1.00 14.69 299 LEU A N 1
ATOM 2404 C CA . LEU A 1 299 ? 69.922 39.330 37.158 1.00 19.53 299 LEU A CA 1
ATOM 2405 C C . LEU A 1 299 ? 70.155 38.011 37.894 1.00 17.44 299 LEU A C 1
ATOM 2406 O O . LEU A 1 299 ? 70.202 36.943 37.270 1.00 20.88 299 LEU A O 1
ATOM 2411 N N . ARG A 1 300 ? 70.296 38.081 39.212 1.00 14.40 300 ARG A N 1
ATOM 2412 C CA . ARG A 1 300 ? 70.532 36.885 40.017 1.00 20.39 300 ARG A CA 1
ATOM 2413 C C . ARG A 1 300 ? 69.389 35.863 39.968 1.00 20.02 300 ARG A C 1
ATOM 2414 O O . ARG A 1 300 ? 69.592 34.686 40.274 1.00 16.75 300 ARG A O 1
ATOM 2422 N N . ARG A 1 301 ? 68.196 36.305 39.587 1.00 14.58 301 ARG A N 1
ATOM 2423 C CA . ARG A 1 301 ? 67.047 35.406 39.504 1.00 16.53 301 ARG A CA 1
ATOM 2424 C C . ARG A 1 301 ? 66.796 34.847 38.092 1.00 17.96 301 ARG A C 1
ATOM 2425 O O . ARG A 1 301 ? 65.974 33.946 37.930 1.00 17.39 301 ARG A O 1
ATOM 2433 N N . ILE A 1 302 ? 67.476 35.380 37.076 1.00 16.63 302 ILE A N 1
ATOM 2434 C CA . ILE A 1 302 ? 67.292 34.868 35.711 1.00 17.20 302 ILE A CA 1
ATOM 2435 C C . ILE A 1 302 ? 67.703 33.395 35.779 1.00 16.63 302 ILE A C 1
ATOM 2436 O O . ILE A 1 302 ? 68.846 33.075 36.109 1.00 15.20 302 ILE A O 1
ATOM 2441 N N . PRO A 1 303 ? 66.773 32.482 35.469 1.00 17.29 303 PRO A N 1
ATOM 2442 C CA . PRO A 1 303 ? 67.035 31.036 35.516 1.00 19.95 303 PRO A CA 1
ATOM 2443 C C . PRO A 1 303 ? 67.739 30.385 34.335 1.00 20.26 303 PRO A C 1
ATOM 2444 O O . PRO A 1 303 ? 68.246 29.268 34.462 1.00 20.29 303 PRO A O 1
ATOM 2448 N N . VAL A 1 304 ? 67.772 31.067 33.194 1.00 13.35 304 VAL A N 1
ATOM 2449 C CA . VAL A 1 304 ? 68.415 30.523 32.001 1.00 16.98 304 VAL A CA 1
ATOM 2450 C C . VAL A 1 304 ? 69.806 31.120 31.785 1.00 22.01 304 VAL A C 1
ATOM 2451 O O . VAL A 1 304 ? 70.191 32.092 32.449 1.00 18.19 304 VAL A O 1
ATOM 2455 N N . LYS A 1 305 ? 70.548 30.523 30.850 1.00 19.24 305 LYS A N 1
ATOM 2456 C CA . LYS A 1 305 ? 71.904 30.954 30.517 1.00 21.32 305 LYS A CA 1
ATOM 2457 C C . LYS A 1 305 ? 71.998 31.556 29.121 1.00 15.32 305 LYS A C 1
ATOM 2458 O O . LYS A 1 305 ? 73.089 31.919 28.672 1.00 16.26 305 LYS A O 1
ATOM 2464 N N . THR A 1 306 ? 70.861 31.650 28.440 1.00 17.69 306 THR A N 1
ATOM 2465 C CA . THR A 1 306 ? 70.814 32.204 27.092 1.00 16.09 306 THR A CA 1
ATOM 2466 C C . THR A 1 306 ? 69.360 32.552 26.738 1.00 16.76 306 THR A C 1
ATOM 2467 O O . THR A 1 306 ? 68.431 32.191 27.464 1.00 13.60 306 THR A O 1
ATOM 2471 N N . ARG A 1 307 ? 69.176 33.245 25.620 1.00 10.72 307 ARG A N 1
ATOM 2472 C CA . ARG A 1 307 ? 67.866 33.713 25.173 1.00 12.82 307 ARG A CA 1
ATOM 2473 C C . ARG A 1 307 ? 67.357 34.828 26.086 1.00 16.31 307 ARG A C 1
ATOM 2474 O O . ARG A 1 307 ? 66.144 35.057 26.210 1.00 11.77 307 ARG A O 1
ATOM 2482 N N . TYR A 1 308 ? 68.298 35.506 26.739 1.00 11.55 308 TYR A N 1
ATOM 2483 C CA . TYR A 1 308 ? 67.969 36.644 27.591 1.00 11.57 308 TYR A CA 1
ATOM 2484 C C . TYR A 1 308 ? 68.840 37.817 27.184 1.00 12.37 308 TYR A C 1
ATOM 2485 O O . TYR A 1 308 ? 70.041 37.672 26.936 1.00 11.55 308 TYR A O 1
ATOM 2494 N N . VAL A 1 309 ? 68.217 38.981 27.098 1.00 15.23 309 VAL A N 1
ATOM 2495 C CA . VAL A 1 309 ? 68.921 40.201 26.746 1.00 9.02 309 VAL A CA 1
ATOM 2496 C C . VAL A 1 309 ? 68.422 41.248 27.720 1.00 12.08 309 VAL A C 1
ATOM 2497 O O . VAL A 1 309 ? 67.221 41.515 27.795 1.00 10.41 309 VAL A O 1
ATOM 2501 N N . PHE A 1 310 ? 69.335 41.830 28.483 1.00 10.03 310 PHE A N 1
ATOM 2502 C CA . PHE A 1 310 ? 68.924 42.855 29.414 1.00 10.52 310 PHE A CA 1
ATOM 2503 C C . PHE A 1 310 ? 68.605 44.150 28.687 1.00 10.47 310 PHE A C 1
ATOM 2504 O O . PHE A 1 310 ? 69.306 44.540 27.749 1.00 10.81 310 PHE A O 1
ATOM 2512 N N . ASN A 1 311 ? 67.547 44.816 29.130 1.00 10.39 311 ASN A N 1
ATOM 2513 C CA . ASN A 1 311 ? 67.182 46.118 28.582 1.00 13.72 311 ASN A CA 1
ATOM 2514 C C . ASN A 1 311 ? 66.205 46.707 29.589 1.00 12.26 311 ASN A C 1
ATOM 2515 O O . ASN A 1 311 ? 65.841 46.051 30.574 1.00 13.36 311 ASN A O 1
ATOM 2520 N N . LEU A 1 312 ? 65.785 47.940 29.358 1.00 14.04 312 LEU A N 1
ATOM 2521 C CA . LEU A 1 312 ? 64.817 48.565 30.242 1.00 11.68 312 LEU A CA 1
ATOM 2522 C C . LEU A 1 312 ? 63.455 48.039 29.808 1.00 13.02 312 LEU A C 1
ATOM 2523 O O . LEU A 1 312 ? 63.358 47.306 28.822 1.00 15.95 312 LEU A O 1
ATOM 2528 N N . GLY A 1 313 ? 62.408 48.403 30.540 1.00 12.42 313 GLY A N 1
ATOM 2529 C CA . GLY A 1 313 ? 61.075 47.962 30.170 1.00 13.97 313 GLY A CA 1
ATOM 2530 C C . GLY A 1 313 ? 60.487 48.927 29.159 1.00 14.58 313 GLY A C 1
ATOM 2531 O O . GLY A 1 313 ? 59.460 48.655 28.547 1.00 14.12 313 GLY A O 1
ATOM 2532 N N . HIS A 1 314 ? 61.158 50.064 28.985 1.00 11.02 314 HIS A N 1
ATOM 2533 C CA . HIS A 1 314 ? 60.723 51.094 28.056 1.00 14.52 314 HIS A CA 1
ATOM 2534 C C . HIS A 1 314 ? 61.919 52.015 27.854 1.00 16.39 314 HIS A C 1
ATOM 2535 O O . HIS A 1 314 ? 62.887 51.943 28.598 1.00 18.39 314 HIS A O 1
ATOM 2542 N N . GLY A 1 315 ? 61.851 52.893 26.868 1.00 16.78 315 GLY A N 1
ATOM 2543 C CA . GLY A 1 315 ? 62.975 53.771 26.613 1.00 16.92 315 GLY A CA 1
ATOM 2544 C C . GLY A 1 315 ? 63.396 54.692 27.745 1.00 17.64 315 GLY A C 1
ATOM 2545 O O . GLY A 1 315 ? 62.608 55.025 28.630 1.00 20.39 315 GLY A O 1
ATOM 2546 N N . LEU A 1 316 ? 64.662 55.096 27.721 1.00 16.78 316 LEU A N 1
ATOM 2547 C CA . LEU A 1 316 ? 65.189 56.012 28.721 1.00 13.66 316 LEU A CA 1
ATOM 2548 C C . LEU A 1 316 ? 64.463 57.347 28.565 1.00 13.31 316 LEU A C 1
ATOM 2549 O O . LEU A 1 316 ? 64.055 57.709 27.463 1.00 14.36 316 LEU A O 1
ATOM 2554 N N . ALA A 1 317 ? 64.301 58.065 29.668 1.00 14.99 317 ALA A N 1
ATOM 2555 C CA . ALA A 1 317 ? 63.669 59.374 29.632 1.00 18.90 317 ALA A CA 1
ATOM 2556 C C . ALA A 1 317 ? 64.797 60.352 29.326 1.00 20.08 317 ALA A C 1
ATOM 2557 O O . ALA A 1 317 ? 65.919 60.182 29.800 1.00 15.09 317 ALA A O 1
ATOM 2559 N N . PRO A 1 318 ? 64.515 61.386 28.524 1.00 23.90 318 PRO A N 1
ATOM 2560 C CA . PRO A 1 318 ? 65.526 62.385 28.162 1.00 23.98 318 PRO A CA 1
ATOM 2561 C C . PRO A 1 318 ? 66.250 63.022 29.356 1.00 24.01 318 PRO A C 1
ATOM 2562 O O . PRO A 1 318 ? 67.401 63.449 29.230 1.00 25.62 318 PRO A O 1
ATOM 2566 N N . ASP A 1 319 ? 65.590 63.077 30.512 1.00 21.09 319 ASP A N 1
ATOM 2567 C CA . ASP A 1 319 ? 66.200 63.692 31.689 1.00 16.32 319 ASP A CA 1
ATOM 2568 C C . ASP A 1 319 ? 66.968 62.747 32.609 1.00 23.01 319 ASP A C 1
ATOM 2569 O O . ASP A 1 319 ? 67.438 63.166 33.668 1.00 16.31 319 ASP A O 1
ATOM 2574 N N . MET A 1 320 ? 67.100 61.476 32.238 1.00 17.72 320 MET A N 1
ATOM 2575 C CA . MET A 1 320 ? 67.844 60.570 33.108 1.00 18.75 320 MET A CA 1
ATOM 2576 C C . MET A 1 320 ? 69.336 60.847 32.941 1.00 20.91 320 MET A C 1
ATOM 2577 O O . MET A 1 320 ? 69.796 61.151 31.846 1.00 21.88 320 MET A O 1
ATOM 2582 N N . GLU A 1 321 ? 70.068 60.755 34.047 1.00 21.13 321 GLU A N 1
ATOM 2583 C CA . GLU A 1 321 ? 71.502 61.042 34.106 1.00 23.78 321 GLU A CA 1
ATOM 2584 C C . GLU A 1 321 ? 72.447 60.075 33.407 1.00 21.52 321 GLU A C 1
ATOM 2585 O O . GLU A 1 321 ? 72.423 58.879 33.673 1.00 19.18 321 GLU A O 1
ATOM 2591 N N . LEU A 1 322 ? 73.309 60.614 32.544 1.00 16.95 322 LEU A N 1
ATOM 2592 C CA . LEU A 1 322 ? 74.277 59.802 31.816 1.00 12.69 322 LEU A CA 1
ATOM 2593 C C . LEU A 1 322 ? 75.139 58.951 32.742 1.00 17.73 322 LEU A C 1
ATOM 2594 O O . LEU A 1 322 ? 75.388 57.780 32.457 1.00 17.15 322 LEU A O 1
ATOM 2599 N N . GLU A 1 323 ? 75.589 59.527 33.853 1.00 16.64 323 GLU A N 1
ATOM 2600 C CA . GLU A 1 323 ? 76.432 58.787 34.788 1.00 20.29 323 GLU A CA 1
ATOM 2601 C C . GLU A 1 323 ? 75.731 57.564 35.381 1.00 17.07 323 GLU A C 1
ATOM 2602 O O . GLU A 1 323 ? 76.352 56.514 35.590 1.00 14.66 323 GLU A O 1
ATOM 2608 N N . LYS A 1 324 ? 74.444 57.705 35.668 1.00 13.13 324 LYS A N 1
ATOM 2609 C CA . LYS A 1 324 ? 73.679 56.601 36.233 1.00 15.74 324 LYS A CA 1
ATOM 2610 C C . LYS A 1 324 ? 73.372 55.554 35.172 1.00 14.14 324 LYS A C 1
ATOM 2611 O O . LYS A 1 324 ? 73.306 54.362 35.475 1.00 11.38 324 LYS A O 1
ATOM 2617 N N . VAL A 1 325 ? 73.167 55.998 33.935 1.00 13.64 325 VAL A N 1
ATOM 2618 C CA . VAL A 1 325 ? 72.907 55.068 32.839 1.00 11.86 325 VAL A CA 1
ATOM 2619 C C . VAL A 1 325 ? 74.191 54.277 32.581 1.00 14.45 325 VAL A C 1
ATOM 2620 O O . VAL A 1 325 ? 74.143 53.068 32.389 1.00 11.01 325 VAL A O 1
ATOM 2624 N N . LYS A 1 326 ? 75.341 54.951 32.597 1.00 10.29 326 LYS A N 1
ATOM 2625 C CA . LYS A 1 326 ? 76.619 54.243 32.416 1.00 15.92 326 LYS A CA 1
ATOM 2626 C C . LYS A 1 326 ? 76.779 53.202 33.527 1.00 17.09 326 LYS A C 1
ATOM 2627 O O . LYS A 1 326 ? 77.239 52.079 33.290 1.00 15.82 326 LYS A O 1
ATOM 2633 N N . TYR A 1 327 ? 76.418 53.595 34.746 1.00 12.56 327 TYR A N 1
ATOM 2634 C CA . TYR A 1 327 ? 76.518 52.711 35.907 1.00 17.50 327 TYR A CA 1
ATOM 2635 C C . TYR A 1 327 ? 75.712 51.427 35.657 1.00 12.56 327 TYR A C 1
ATOM 2636 O O . TYR A 1 327 ? 76.220 50.314 35.827 1.00 10.20 327 TYR A O 1
ATOM 2645 N N . LEU A 1 328 ? 74.452 51.591 35.270 1.00 12.73 328 LEU A N 1
ATOM 2646 C CA . LEU A 1 328 ? 73.584 50.451 34.970 1.00 15.07 328 LEU A CA 1
ATOM 2647 C C . LEU A 1 328 ? 74.191 49.510 33.916 1.00 11.29 328 LEU A C 1
ATOM 2648 O O . LEU A 1 328 ? 74.222 48.286 34.099 1.00 13.59 328 LEU A O 1
ATOM 2653 N N . VAL A 1 329 ? 74.670 50.073 32.813 1.00 16.11 329 VAL A N 1
ATOM 2654 C CA . VAL A 1 329 ? 75.242 49.243 31.751 1.00 13.92 329 VAL A CA 1
ATOM 2655 C C . VAL A 1 329 ? 76.428 48.428 32.248 1.00 12.90 329 VAL A C 1
ATOM 2656 O O . VAL A 1 329 ? 76.550 47.231 31.953 1.00 14.69 329 VAL A O 1
ATOM 2660 N N . ASP A 1 330 ? 77.301 49.067 33.015 1.00 15.02 330 ASP A N 1
ATOM 2661 C CA . ASP A 1 330 ? 78.471 48.362 33.516 1.00 14.31 330 ASP A CA 1
ATOM 2662 C C . ASP A 1 330 ? 78.127 47.330 34.570 1.00 14.64 330 ASP A C 1
ATOM 2663 O O . ASP A 1 330 ? 78.815 46.320 34.708 1.00 14.74 330 ASP A O 1
ATOM 2668 N N . LEU A 1 331 ? 77.040 47.577 35.294 1.00 16.31 331 LEU A N 1
ATOM 2669 C CA . LEU A 1 331 ? 76.574 46.663 36.324 1.00 18.74 331 LEU A CA 1
ATOM 2670 C C . LEU A 1 331 ? 76.177 45.353 35.645 1.00 19.29 331 LEU A C 1
ATOM 2671 O O . LEU A 1 331 ? 76.485 44.257 36.129 1.00 16.41 331 LEU A O 1
ATOM 2676 N N . VAL A 1 332 ? 75.490 45.466 34.514 1.00 14.23 332 VAL A N 1
ATOM 2677 C CA . VAL A 1 332 ? 75.069 44.275 33.793 1.00 15.53 332 VAL A CA 1
ATOM 2678 C C . VAL A 1 332 ? 76.253 43.575 33.135 1.00 17.01 332 VAL A C 1
ATOM 2679 O O . VAL A 1 332 ? 76.393 42.359 33.243 1.00 16.17 332 VAL A O 1
ATOM 2683 N N . LYS A 1 333 ? 77.123 44.340 32.479 1.00 13.97 333 LYS A N 1
ATOM 2684 C CA . LYS A 1 333 ? 78.295 43.756 31.819 1.00 12.15 333 LYS A CA 1
ATOM 2685 C C . LYS A 1 333 ? 79.251 43.032 32.772 1.00 18.03 333 LYS A C 1
ATOM 2686 O O . LYS A 1 333 ? 79.983 42.127 32.361 1.00 17.23 333 LYS A O 1
ATOM 2692 N N . SER A 1 334 ? 79.233 43.416 34.045 1.00 16.16 334 SER A N 1
ATOM 2693 C CA . SER A 1 334 ? 80.118 42.801 35.025 1.00 23.47 334 SER A CA 1
ATOM 2694 C C . SER A 1 334 ? 79.486 41.625 35.783 1.00 20.37 334 SER A C 1
ATOM 2695 O O . SER A 1 334 ? 80.151 40.983 36.596 1.00 19.04 334 SER A O 1
ATOM 2698 N N . PHE A 1 335 ? 78.213 41.339 35.514 1.00 17.41 335 PHE A N 1
ATOM 2699 C CA . PHE A 1 335 ? 77.520 40.239 36.189 1.00 20.34 335 PHE A CA 1
ATOM 2700 C C . PHE A 1 335 ? 77.996 38.881 35.682 1.00 17.43 335 PHE A C 1
ATOM 2701 O O . PHE A 1 335 ? 77.873 38.582 34.500 1.00 18.07 335 PHE A O 1
ATOM 2709 N N . PRO A 1 336 ? 78.533 38.038 36.578 1.00 22.04 336 PRO A N 1
ATOM 2710 C CA . PRO A 1 336 ? 79.011 36.718 36.164 1.00 24.24 336 PRO A CA 1
ATOM 2711 C C . PRO A 1 336 ? 77.902 35.683 35.983 1.00 24.18 336 PRO A C 1
ATOM 2712 O O . PRO A 1 336 ? 77.010 35.553 36.820 1.00 20.90 336 PRO A O 1
ATOM 2716 N N . LEU A 1 337 ? 77.971 34.957 34.875 1.00 26.23 337 LEU A N 1
ATOM 2717 C CA . LEU A 1 337 ? 77.007 33.912 34.569 1.00 35.07 337 LEU A CA 1
ATOM 2718 C C . LEU A 1 337 ? 77.519 32.633 35.219 1.00 41.15 337 LEU A C 1
ATOM 2719 O O . LEU A 1 337 ? 78.517 32.058 34.784 1.00 47.16 337 LEU A O 1
ATOM 2724 N N . THR A 1 338 ? 76.840 32.201 36.274 1.00 48.66 338 THR A N 1
ATOM 2725 C CA . THR A 1 338 ? 77.234 31.002 36.998 1.00 55.44 338 THR A CA 1
ATOM 2726 C C . THR A 1 338 ? 76.721 29.739 36.319 1.00 57.52 338 THR A C 1
ATOM 2727 O O . THR A 1 338 ? 76.163 29.856 35.208 1.00 61.39 338 THR A O 1
ATOM 2732 N N . PRO B 1 2 ? 17.409 43.772 52.246 1.00 24.35 2 PRO B N 1
ATOM 2733 C CA . PRO B 1 2 ? 16.860 44.686 51.218 1.00 21.45 2 PRO B CA 1
ATOM 2734 C C . PRO B 1 2 ? 15.988 43.875 50.269 1.00 21.71 2 PRO B C 1
ATOM 2735 O O . PRO B 1 2 ? 16.208 42.672 50.110 1.00 26.08 2 PRO B O 1
ATOM 2739 N N . LYS B 1 3 ? 15.015 44.530 49.637 1.00 20.33 3 LYS B N 1
ATOM 2740 C CA . LYS B 1 3 ? 14.119 43.862 48.694 1.00 22.82 3 LYS B CA 1
ATOM 2741 C C . LYS B 1 3 ? 14.915 43.146 47.599 1.00 21.08 3 LYS B C 1
ATOM 2742 O O . LYS B 1 3 ? 14.588 42.026 47.213 1.00 20.46 3 LYS B O 1
ATOM 2748 N N . ASN B 1 4 ? 15.943 43.822 47.090 1.00 18.24 4 ASN B N 1
ATOM 2749 C CA . ASN B 1 4 ? 16.815 43.299 46.032 1.00 14.66 4 ASN B CA 1
ATOM 2750 C C . ASN B 1 4 ? 18.147 42.882 46.655 1.00 20.78 4 ASN B C 1
ATOM 2751 O O . ASN B 1 4 ? 18.901 43.736 47.121 1.00 21.08 4 ASN B O 1
ATOM 2756 N N . ASP B 1 5 ? 18.450 41.588 46.664 1.00 15.90 5 ASP B N 1
ATOM 2757 C CA . ASP B 1 5 ? 19.716 41.148 47.243 1.00 19.28 5 ASP B CA 1
ATOM 2758 C C . ASP B 1 5 ? 20.609 40.394 46.258 1.00 18.89 5 ASP B C 1
ATOM 2759 O O . ASP B 1 5 ? 21.461 39.598 46.663 1.00 17.40 5 ASP B O 1
ATOM 2764 N N . LEU B 1 6 ? 20.419 40.662 44.966 1.00 14.96 6 LEU B N 1
ATOM 2765 C CA . LEU B 1 6 ? 21.220 40.024 43.933 1.00 13.83 6 LEU B CA 1
ATOM 2766 C C . LEU B 1 6 ? 22.715 40.186 44.199 1.00 19.14 6 LEU B C 1
ATOM 2767 O O . LEU B 1 6 ? 23.482 39.239 44.036 1.00 18.25 6 LEU B O 1
ATOM 2772 N N . LEU B 1 7 ? 23.135 41.384 44.602 1.00 14.57 7 LEU B N 1
ATOM 2773 C CA . LEU B 1 7 ? 24.558 41.611 44.853 1.00 14.44 7 LEU B CA 1
ATOM 2774 C C . LEU B 1 7 ? 25.098 40.661 45.921 1.00 15.04 7 LEU B C 1
ATOM 2775 O O . LEU B 1 7 ? 26.163 40.058 45.753 1.00 11.60 7 LEU B O 1
ATOM 2780 N N . LEU B 1 8 ? 24.366 40.539 47.025 1.00 17.19 8 LEU B N 1
ATOM 2781 C CA . LEU B 1 8 ? 24.791 39.668 48.121 1.00 16.28 8 LEU B CA 1
ATOM 2782 C C . LEU B 1 8 ? 24.763 38.194 47.731 1.00 16.15 8 LEU B C 1
ATOM 2783 O O . LEU B 1 8 ? 25.721 37.454 47.988 1.00 16.05 8 LEU B O 1
ATOM 2788 N N . ARG B 1 9 ? 23.674 37.760 47.106 1.00 14.69 9 ARG B N 1
ATOM 2789 C CA . ARG B 1 9 ? 23.583 36.366 46.679 1.00 17.34 9 ARG B CA 1
ATOM 2790 C C . ARG B 1 9 ? 24.728 36.007 45.733 1.00 18.21 9 ARG B C 1
ATOM 2791 O O . ARG B 1 9 ? 25.333 34.938 45.850 1.00 13.32 9 ARG B O 1
ATOM 2799 N N . SER B 1 10 ? 25.020 36.896 44.787 1.00 14.34 10 SER B N 1
ATOM 2800 C CA . SER B 1 10 ? 26.095 36.637 43.834 1.00 16.98 10 SER B CA 1
ATOM 2801 C C . SER B 1 10 ? 27.455 36.515 44.525 1.00 17.45 10 SER B C 1
ATOM 2802 O O . SER B 1 10 ? 28.231 35.594 44.246 1.00 12.71 10 SER B O 1
ATOM 2805 N N . LEU B 1 11 ? 27.738 37.439 45.438 1.00 12.25 11 LEU B N 1
ATOM 2806 C CA . LEU B 1 11 ? 29.009 37.408 46.155 1.00 16.67 11 LEU B CA 1
ATOM 2807 C C . LEU B 1 11 ? 29.139 36.157 47.016 1.00 18.67 11 LEU B C 1
ATOM 2808 O O . LEU B 1 11 ? 30.247 35.655 47.216 1.00 16.56 11 LEU B O 1
ATOM 2813 N N . ARG B 1 12 ? 28.010 35.655 47.519 1.00 15.64 12 ARG B N 1
ATOM 2814 C CA . ARG B 1 12 ? 28.009 34.448 48.348 1.00 17.55 12 ARG B CA 1
ATOM 2815 C C . ARG B 1 12 ? 27.961 33.170 47.515 1.00 22.89 12 ARG B C 1
ATOM 2816 O O . ARG B 1 12 ? 27.935 32.069 48.071 1.00 19.56 12 ARG B O 1
ATOM 2824 N N . GLY B 1 13 ? 27.938 33.307 46.191 1.00 19.67 13 GLY B N 1
ATOM 2825 C CA . GLY B 1 13 ? 27.891 32.133 45.334 1.00 17.78 13 GLY B CA 1
ATOM 2826 C C . GLY B 1 13 ? 26.543 31.421 45.290 1.00 24.03 13 GLY B C 1
ATOM 2827 O O . GLY B 1 13 ? 26.470 30.253 44.901 1.00 21.01 13 GLY B O 1
ATOM 2828 N N . GLU B 1 14 ? 25.473 32.116 45.672 1.00 20.66 14 GLU B N 1
ATOM 2829 C CA . GLU B 1 14 ? 24.130 31.527 45.666 1.00 19.73 14 GLU B CA 1
ATOM 2830 C C . GLU B 1 14 ? 23.414 31.763 44.338 1.00 18.56 14 GLU B C 1
ATOM 2831 O O . GLU B 1 14 ? 23.864 32.559 43.517 1.00 17.22 14 GLU B O 1
ATOM 2837 N N . PRO B 1 15 ? 22.292 31.059 44.101 1.00 21.95 15 PRO B N 1
ATOM 2838 C CA . PRO B 1 15 ? 21.538 31.217 42.846 1.00 21.12 15 PRO B CA 1
ATOM 2839 C C . PRO B 1 15 ? 20.979 32.623 42.625 1.00 22.85 15 PRO B C 1
ATOM 2840 O O . PRO B 1 15 ? 20.440 33.231 43.544 1.00 19.77 15 PRO B O 1
ATOM 2844 N N . ILE B 1 16 ? 21.123 33.122 41.401 1.00 21.41 16 ILE B N 1
ATOM 2845 C CA . ILE B 1 16 ? 20.624 34.443 41.018 1.00 22.59 16 ILE B CA 1
ATOM 2846 C C . ILE B 1 16 ? 20.038 34.375 39.606 1.00 19.29 16 ILE B C 1
ATOM 2847 O O . ILE B 1 16 ? 20.517 33.611 38.763 1.00 21.14 16 ILE B O 1
ATOM 2852 N N . GLY B 1 17 ? 19.002 35.174 39.354 1.00 19.97 17 GLY B N 1
ATOM 2853 C CA . GLY B 1 17 ? 18.356 35.164 38.051 1.0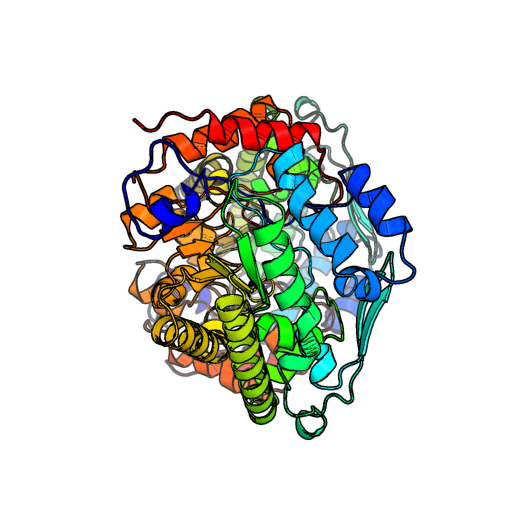0 17.72 17 GLY B CA 1
ATOM 2854 C C . GLY B 1 17 ? 18.895 36.166 37.043 1.00 23.49 17 GLY B C 1
ATOM 2855 O O . GLY B 1 17 ? 18.522 36.135 35.874 1.00 23.33 17 GLY B O 1
ATOM 2856 N N . ARG B 1 18 ? 19.764 37.060 37.502 1.00 20.92 18 ARG B N 1
ATOM 2857 C CA . ARG B 1 18 ? 20.384 38.083 36.659 1.00 18.92 18 ARG B CA 1
ATOM 2858 C C . ARG B 1 18 ? 21.724 38.386 37.314 1.00 17.86 18 ARG B C 1
ATOM 2859 O O . ARG B 1 18 ? 21.915 38.096 38.496 1.00 17.03 18 ARG B O 1
ATOM 2867 N N . PHE B 1 19 ? 22.649 38.965 36.560 1.00 14.29 19 PHE B N 1
ATOM 2868 C CA . PHE B 1 19 ? 23.919 39.359 37.154 1.00 15.11 19 PHE B CA 1
ATOM 2869 C C . PHE B 1 19 ? 23.658 40.724 37.781 1.00 13.68 19 PHE B C 1
ATOM 2870 O O . PHE B 1 19 ? 22.990 41.569 37.175 1.00 13.23 19 PHE B O 1
ATOM 2878 N N . PRO B 1 20 ? 24.156 40.958 39.007 1.00 12.55 20 PRO B N 1
ATOM 2879 C CA . PRO B 1 20 ? 23.902 42.278 39.581 1.00 12.09 20 PRO B CA 1
ATOM 2880 C C . PRO B 1 20 ? 24.819 43.298 38.911 1.00 17.61 20 PRO B C 1
ATOM 2881 O O . PRO B 1 20 ? 25.881 42.941 38.398 1.00 12.90 20 PRO B O 1
ATOM 2885 N N . VAL B 1 21 ? 24.393 44.556 38.890 1.00 12.69 21 VAL B N 1
ATOM 2886 C CA . VAL B 1 21 ? 25.209 45.604 38.306 1.00 10.27 21 VAL B CA 1
ATOM 2887 C C . VAL B 1 21 ? 25.181 46.883 39.139 1.00 14.24 21 VAL B C 1
ATOM 2888 O O . VAL B 1 21 ? 24.140 47.294 39.649 1.00 13.78 21 VAL B O 1
ATOM 2892 N N . TRP B 1 22 ? 26.354 47.474 39.315 1.00 13.00 22 TRP B N 1
ATOM 2893 C CA . TRP B 1 22 ? 26.491 48.771 39.967 1.00 10.48 22 TRP B CA 1
ATOM 2894 C C . TRP B 1 22 ? 27.740 49.331 39.299 1.00 13.07 22 TRP B C 1
ATOM 2895 O O . TRP B 1 22 ? 28.554 48.566 38.792 1.00 14.24 22 TRP B O 1
ATOM 2906 N N . LEU B 1 23 ? 27.890 50.651 39.267 1.00 11.84 23 LEU B N 1
ATOM 2907 C CA . LEU B 1 23 ? 29.048 51.236 38.606 1.00 10.61 23 LEU B CA 1
ATOM 2908 C C . LEU B 1 23 ? 29.862 52.137 39.525 1.00 15.20 23 LEU B C 1
ATOM 2909 O O . LEU B 1 23 ? 29.297 52.902 40.296 1.00 15.91 23 LEU B O 1
ATOM 2914 N N . MET B 1 24 ? 31.188 52.049 39.447 1.00 12.56 24 MET B N 1
ATOM 2915 C CA . MET B 1 24 ? 32.022 52.906 40.272 1.00 13.20 24 MET B CA 1
ATOM 2916 C C . MET B 1 24 ? 31.764 54.343 39.830 1.00 14.43 24 MET B C 1
ATOM 2917 O O . MET B 1 24 ? 31.638 54.624 38.636 1.00 11.55 24 MET B O 1
ATOM 2922 N N . ARG B 1 25 ? 31.638 55.233 40.811 1.00 14.70 25 ARG B N 1
ATOM 2923 C CA . ARG B 1 25 ? 31.336 56.643 40.581 1.00 16.27 25 ARG B CA 1
ATOM 2924 C C . ARG B 1 25 ? 29.940 56.837 39.958 1.00 13.07 25 ARG B C 1
ATOM 2925 O O . ARG B 1 25 ? 29.701 57.811 39.247 1.00 14.08 25 ARG B O 1
ATOM 2933 N N . GLN B 1 26 ? 29.018 55.911 40.234 1.00 14.07 26 GLN B N 1
ATOM 2934 C CA . GLN B 1 26 ? 27.645 56.007 39.710 1.00 15.02 26 GLN B CA 1
ATOM 2935 C C . GLN B 1 26 ? 26.969 57.300 40.174 1.00 16.98 26 GLN B C 1
ATOM 2936 O O . GLN B 1 26 ? 26.019 57.785 39.552 1.00 13.25 26 GLN B O 1
ATOM 2942 N N . ALA B 1 27 ? 27.449 57.839 41.286 1.00 15.63 27 ALA B N 1
ATOM 2943 C CA . ALA B 1 27 ? 26.936 59.110 41.780 1.00 19.02 27 ALA B CA 1
ATOM 2944 C C . ALA B 1 27 ? 28.069 60.061 41.428 1.00 13.51 27 ALA B C 1
ATOM 2945 O O . ALA B 1 27 ? 29.100 60.068 42.088 1.00 18.98 27 ALA B O 1
ATOM 2947 N N . GLY B 1 28 ? 27.892 60.844 40.373 1.00 17.11 28 GLY B N 1
ATOM 2948 C CA . GLY B 1 28 ? 28.955 61.750 39.972 1.00 21.36 28 GLY B CA 1
ATOM 2949 C C . GLY B 1 28 ? 28.531 62.886 39.064 1.00 17.50 28 GLY B C 1
ATOM 2950 O O . GLY B 1 28 ? 27.379 62.984 38.668 1.00 19.41 28 GLY B O 1
ATOM 2951 N N . ARG B 1 29 ? 29.499 63.730 38.726 1.00 20.84 29 ARG B N 1
ATOM 2952 C CA . ARG B 1 29 ? 29.296 64.916 37.898 1.00 24.42 29 ARG B CA 1
ATOM 2953 C C . ARG B 1 29 ? 28.598 64.765 36.539 1.00 23.59 29 ARG B C 1
ATOM 2954 O O . ARG B 1 29 ? 28.099 65.750 35.990 1.00 26.11 29 ARG B O 1
ATOM 2962 N N . TYR B 1 30 ? 28.550 63.552 35.996 1.00 23.06 30 TYR B N 1
ATOM 2963 C CA . TYR B 1 30 ? 27.881 63.335 34.715 1.00 19.42 30 TYR B CA 1
ATOM 2964 C C . TYR B 1 30 ? 26.372 63.406 34.934 1.00 20.59 30 TYR B C 1
ATOM 2965 O O . TYR B 1 30 ? 25.591 63.544 33.995 1.00 22.27 30 TYR B O 1
ATOM 2974 N N . MET B 1 31 ? 25.976 63.311 36.195 1.00 19.27 31 MET B N 1
ATOM 2975 C CA . MET B 1 31 ? 24.572 63.309 36.574 1.00 20.57 31 MET B CA 1
ATOM 2976 C C . MET B 1 31 ? 24.066 64.710 36.938 1.00 20.05 31 MET B C 1
ATOM 2977 O O . MET B 1 31 ? 24.541 65.321 37.890 1.00 20.61 31 MET B O 1
ATOM 2982 N N . PRO B 1 32 ? 23.082 65.230 36.186 1.00 20.93 32 PRO B N 1
ATOM 2983 C CA . PRO B 1 32 ? 22.541 66.565 36.472 1.00 19.77 32 PRO B CA 1
ATOM 2984 C C . PRO B 1 32 ? 22.088 66.718 37.933 1.00 20.49 32 PRO B C 1
ATOM 2985 O O . PRO B 1 32 ? 22.369 67.730 38.575 1.00 16.77 32 PRO B O 1
ATOM 2989 N N . GLU B 1 33 ? 21.388 65.709 38.446 1.00 15.94 33 GLU B N 1
ATOM 2990 C CA . GLU B 1 33 ? 20.900 65.734 39.823 1.00 20.38 33 GLU B CA 1
ATOM 2991 C C . GLU B 1 33 ? 22.035 65.839 40.841 1.00 23.50 33 GLU B C 1
ATOM 2992 O O . GLU B 1 33 ? 21.878 66.461 41.896 1.00 18.15 33 GLU B O 1
ATOM 2998 N N . TYR B 1 34 ? 23.175 65.229 40.524 1.00 17.36 34 TYR B N 1
ATOM 2999 C CA . TYR B 1 34 ? 24.329 65.268 41.412 1.00 19.35 34 TYR B CA 1
ATOM 3000 C C . TYR B 1 34 ? 24.921 66.676 41.466 1.00 17.34 34 TYR B C 1
ATOM 3001 O O . TYR B 1 34 ? 25.206 67.198 42.544 1.00 20.66 34 TYR B O 1
ATOM 3010 N N . ARG B 1 35 ? 25.096 67.283 40.297 1.00 19.78 35 ARG B N 1
ATOM 3011 C CA . ARG B 1 35 ? 25.660 68.628 40.203 1.00 18.32 35 ARG B CA 1
ATOM 3012 C C . ARG B 1 35 ? 24.818 69.646 40.976 1.00 17.18 35 ARG B C 1
ATOM 3013 O O . ARG B 1 35 ? 25.354 70.555 41.616 1.00 20.23 35 ARG B O 1
ATOM 3021 N N . LYS B 1 36 ? 23.500 69.494 40.918 1.00 15.10 36 LYS B N 1
ATOM 3022 C CA . LYS B 1 36 ? 22.611 70.402 41.627 1.00 20.83 36 LYS B CA 1
ATOM 3023 C C . LYS B 1 36 ? 22.883 70.359 43.134 1.00 20.64 36 LYS B C 1
ATOM 3024 O O . LYS B 1 36 ? 22.959 71.400 43.784 1.00 20.58 36 LYS B O 1
ATOM 3030 N N . ILE B 1 37 ? 23.036 69.160 43.691 1.00 18.21 37 ILE B N 1
ATOM 3031 C CA . ILE B 1 37 ? 23.295 69.044 45.124 1.00 18.21 37 ILE B CA 1
ATOM 3032 C C . ILE B 1 37 ? 24.715 69.500 45.437 1.00 21.43 37 ILE B C 1
ATOM 3033 O O . ILE B 1 37 ? 24.955 70.213 46.419 1.00 17.29 37 ILE B O 1
ATOM 3038 N N . ARG B 1 38 ? 25.653 69.095 44.591 1.00 22.41 38 ARG B N 1
ATOM 3039 C CA . ARG B 1 38 ? 27.053 69.465 44.765 1.00 26.76 38 ARG B CA 1
ATOM 3040 C C . ARG B 1 38 ? 27.191 70.996 44.830 1.00 26.19 38 ARG B C 1
ATOM 3041 O O . ARG B 1 38 ? 28.006 71.527 45.585 1.00 23.31 38 ARG B O 1
ATOM 3049 N N . ASN B 1 39 ? 26.383 71.708 44.050 1.00 25.15 39 ASN B N 1
ATOM 3050 C CA . ASN B 1 39 ? 26.463 73.167 44.034 1.00 20.87 39 ASN B CA 1
ATOM 3051 C C . ASN B 1 39 ? 26.002 73.869 45.303 1.00 23.36 39 ASN B C 1
ATOM 3052 O O . ASN B 1 39 ? 26.291 75.049 45.494 1.00 21.78 39 ASN B O 1
ATOM 3057 N N . ARG B 1 40 ? 25.298 73.155 46.174 1.00 21.22 40 ARG B N 1
ATOM 3058 C CA . ARG B 1 40 ? 24.814 73.754 47.418 1.00 24.14 40 ARG B CA 1
ATOM 3059 C C . ARG B 1 40 ? 25.915 73.930 48.465 1.00 25.53 40 ARG B C 1
ATOM 3060 O O . ARG B 1 40 ? 25.813 74.781 49.349 1.00 24.69 40 ARG B O 1
ATOM 3068 N N . VAL B 1 41 ? 26.963 73.120 48.370 1.00 25.79 41 VAL B N 1
ATOM 3069 C CA . VAL B 1 41 ? 28.071 73.194 49.320 1.00 27.33 41 VAL B CA 1
ATOM 3070 C C . VAL B 1 41 ? 29.396 73.334 48.579 1.00 32.38 41 VAL B C 1
ATOM 3071 O O . VAL B 1 41 ? 29.916 72.357 48.041 1.00 33.44 41 VAL B O 1
ATOM 3075 N N . LYS B 1 42 ? 29.938 74.548 48.566 1.00 30.10 42 LYS B N 1
ATOM 3076 C CA . LYS B 1 42 ? 31.194 74.830 47.877 1.00 32.06 42 LYS B CA 1
ATOM 3077 C C . LYS B 1 42 ? 32.321 73.825 48.111 1.00 33.32 42 LYS B C 1
ATOM 3078 O O . LYS B 1 42 ? 32.818 73.215 47.164 1.00 31.44 42 LYS B O 1
ATOM 3084 N N . ASN B 1 43 ? 32.722 73.650 49.364 1.00 30.19 43 ASN B N 1
ATOM 3085 C CA . ASN B 1 43 ? 33.816 72.740 49.684 1.00 26.24 43 ASN B CA 1
ATOM 3086 C C . ASN B 1 43 ? 33.424 71.267 49.656 1.00 28.39 43 ASN B C 1
ATOM 3087 O O . ASN B 1 43 ? 32.525 70.840 50.392 1.00 25.36 43 ASN B O 1
ATOM 3092 N N . PHE B 1 44 ? 34.108 70.491 48.812 1.00 18.45 44 PHE B N 1
ATOM 3093 C CA . PHE B 1 44 ? 33.823 69.056 48.700 1.00 21.32 44 PHE B CA 1
ATOM 3094 C C . PHE B 1 44 ? 33.952 68.299 50.031 1.00 22.58 44 PHE B C 1
ATOM 3095 O O . PHE B 1 44 ? 33.126 67.440 50.339 1.00 20.19 44 PHE B O 1
ATOM 3103 N N . LEU B 1 45 ? 34.983 68.600 50.817 1.00 18.65 45 LEU B N 1
ATOM 3104 C CA . LEU B 1 45 ? 35.157 67.905 52.086 1.00 19.78 45 LEU B CA 1
ATOM 3105 C C . LEU B 1 45 ? 33.986 68.199 53.004 1.00 22.96 45 LEU B C 1
ATOM 3106 O O . LEU B 1 45 ? 33.538 67.326 53.747 1.00 19.00 45 LEU B O 1
ATOM 3111 N N . GLU B 1 46 ? 33.482 69.429 52.946 1.00 22.31 46 GLU B N 1
ATOM 3112 C CA . GLU B 1 46 ? 32.346 69.803 53.777 1.00 25.32 46 GLU B CA 1
ATOM 3113 C C . GLU B 1 46 ? 31.142 68.990 53.325 1.00 21.97 46 GLU B C 1
ATOM 3114 O O . GLU B 1 46 ? 30.332 68.556 54.146 1.00 18.70 46 GLU B O 1
ATOM 3120 N N . LEU B 1 47 ? 31.035 68.788 52.015 1.00 21.61 47 LEU B N 1
ATOM 3121 C CA . LEU B 1 47 ? 29.930 68.021 51.455 1.00 19.58 47 LEU B CA 1
ATOM 3122 C C . LEU B 1 47 ? 29.971 66.585 51.965 1.00 19.41 47 LEU B C 1
ATOM 3123 O O . LEU B 1 47 ? 28.937 66.005 52.298 1.00 19.07 47 LEU B O 1
ATOM 3128 N N . CYS B 1 48 ? 31.170 66.011 52.013 1.00 17.44 48 CYS B N 1
ATOM 3129 C CA . CYS B 1 48 ? 31.334 64.640 52.483 1.00 14.96 48 CYS B CA 1
ATOM 3130 C C . CYS B 1 48 ? 30.894 64.495 53.930 1.00 15.73 48 CYS B C 1
ATOM 3131 O O . CYS B 1 48 ? 30.463 63.420 54.347 1.00 21.31 48 CYS B O 1
ATOM 3134 N N . LYS B 1 49 ? 31.000 65.584 54.687 1.00 18.15 49 LYS B N 1
ATOM 3135 C CA . LYS B 1 49 ? 30.629 65.582 56.100 1.00 16.24 49 LYS B CA 1
ATOM 3136 C C . LYS B 1 49 ? 29.168 65.944 56.350 1.00 17.67 49 LYS B C 1
ATOM 3137 O O . LYS B 1 49 ? 28.672 65.803 57.469 1.00 20.69 49 LYS B O 1
ATOM 3143 N N . ASN B 1 50 ? 28.479 66.412 55.314 1.00 21.40 50 ASN B N 1
ATOM 3144 C CA . ASN B 1 50 ? 27.066 66.783 55.442 1.00 19.37 50 ASN B CA 1
ATOM 3145 C C . ASN B 1 50 ? 26.255 65.497 55.326 1.00 19.04 50 ASN B C 1
ATOM 3146 O O . ASN B 1 50 ? 26.009 65.012 54.223 1.00 16.14 50 ASN B O 1
ATOM 3151 N N . VAL B 1 51 ? 25.832 64.951 56.460 1.00 17.39 51 VAL B N 1
ATOM 3152 C CA . VAL B 1 51 ? 25.085 63.700 56.449 1.00 17.12 51 VAL B CA 1
ATOM 3153 C C . VAL B 1 51 ? 23.832 63.732 55.577 1.00 18.66 51 VAL B C 1
ATOM 3154 O O . VAL B 1 51 ? 23.565 62.774 54.847 1.00 19.22 51 VAL B O 1
ATOM 3158 N N . ASP B 1 52 ? 23.067 64.822 55.633 1.00 14.53 52 ASP B N 1
ATOM 3159 C CA . ASP B 1 52 ? 21.854 64.910 54.819 1.00 18.04 52 ASP B CA 1
ATOM 3160 C C . ASP B 1 52 ? 22.134 64.840 53.323 1.00 19.42 52 ASP B C 1
ATOM 3161 O O . ASP B 1 52 ? 21.543 64.022 52.608 1.00 13.92 52 ASP B O 1
ATOM 3166 N N . LEU B 1 53 ? 23.028 65.706 52.847 1.00 15.87 53 LEU B N 1
ATOM 3167 C CA . LEU B 1 53 ? 23.352 65.754 51.423 1.00 17.10 53 LEU B CA 1
ATOM 3168 C C . LEU B 1 53 ? 24.082 64.510 50.913 1.00 18.68 53 LEU B C 1
ATOM 3169 O O . LEU B 1 53 ? 23.855 64.066 49.785 1.00 15.57 53 LEU B O 1
ATOM 3174 N N . ALA B 1 54 ? 24.951 63.954 51.746 1.00 15.11 54 ALA B N 1
ATOM 3175 C CA . ALA B 1 54 ? 25.695 62.755 51.382 1.00 17.19 54 ALA B CA 1
ATOM 3176 C C . ALA B 1 54 ? 24.701 61.611 51.218 1.00 17.03 54 ALA B C 1
ATOM 3177 O O . ALA B 1 54 ? 24.820 60.796 50.303 1.00 17.26 54 ALA B O 1
ATOM 3179 N N . THR B 1 55 ? 23.726 61.549 52.122 1.00 14.07 55 THR B N 1
ATOM 3180 C CA . THR B 1 55 ? 22.709 60.512 52.046 1.00 15.50 55 THR B CA 1
ATOM 3181 C C . THR B 1 55 ? 21.925 60.696 50.755 1.00 17.22 55 THR B C 1
ATOM 3182 O O . THR B 1 55 ? 21.701 59.739 50.011 1.00 17.33 55 THR B O 1
ATOM 3186 N N . GLU B 1 56 ? 21.519 61.934 50.481 1.00 12.99 56 GLU B N 1
ATOM 3187 C CA . GLU B 1 56 ? 20.752 62.224 49.274 1.00 11.40 56 GLU B CA 1
ATOM 3188 C C . GLU B 1 56 ? 21.532 61.845 48.011 1.00 14.71 56 GLU B C 1
ATOM 3189 O O . GLU B 1 56 ? 20.970 61.289 47.070 1.00 15.85 56 GLU B O 1
ATOM 3195 N N . ILE B 1 57 ? 22.830 62.115 47.996 1.00 15.76 57 ILE B N 1
ATOM 3196 C CA . ILE B 1 57 ? 23.627 61.784 46.826 1.00 16.35 57 ILE B CA 1
ATOM 3197 C C . ILE B 1 57 ? 23.765 60.278 46.653 1.00 17.10 57 ILE B C 1
ATOM 3198 O O . ILE B 1 57 ? 23.662 59.768 45.540 1.00 15.62 57 ILE B O 1
ATOM 3203 N N . SER B 1 58 ? 24.008 59.575 47.758 1.00 14.69 58 SER B N 1
ATOM 3204 C CA . SER B 1 58 ? 24.172 58.125 47.730 1.00 13.98 58 SER B CA 1
ATOM 3205 C C . SER B 1 58 ? 22.961 57.444 47.104 1.00 12.65 58 SER B C 1
ATOM 3206 O O . SER B 1 58 ? 23.092 56.426 46.427 1.00 15.07 58 SER B O 1
ATOM 3209 N N . LEU B 1 59 ? 21.780 58.005 47.340 1.00 14.70 59 LEU B N 1
ATOM 3210 C CA . LEU B 1 59 ? 20.548 57.422 46.817 1.00 14.97 59 LEU B CA 1
ATOM 3211 C C . LEU B 1 59 ? 20.260 57.730 45.353 1.00 12.89 59 LEU B C 1
ATOM 3212 O O . LEU B 1 59 ? 19.462 57.043 44.725 1.00 13.54 59 LEU B O 1
ATOM 3217 N N . LEU B 1 60 ? 20.905 58.752 44.804 1.00 15.08 60 LEU B N 1
ATOM 3218 C CA . LEU B 1 60 ? 20.656 59.125 43.416 1.00 14.67 60 LEU B CA 1
ATOM 3219 C C . LEU B 1 60 ? 20.772 57.990 42.396 1.00 15.26 60 LEU B C 1
ATOM 3220 O O . LEU B 1 60 ? 19.880 57.820 41.567 1.00 13.60 60 LEU B O 1
ATOM 3225 N N . PRO B 1 61 ? 21.868 57.204 42.431 1.00 15.18 61 PRO B N 1
ATOM 3226 C CA . PRO B 1 61 ? 22.022 56.106 41.469 1.00 15.30 61 PRO B CA 1
ATOM 3227 C C . PRO B 1 61 ? 20.862 55.114 41.459 1.00 15.45 61 PRO B C 1
ATOM 3228 O O . PRO B 1 61 ? 20.481 54.599 40.404 1.00 14.47 61 PRO B O 1
ATOM 3232 N N . LEU B 1 62 ? 20.322 54.836 42.642 1.00 14.73 62 LEU B N 1
ATOM 3233 C CA . LEU B 1 62 ? 19.210 53.898 42.787 1.00 19.57 62 LEU B CA 1
ATOM 3234 C C . LEU B 1 62 ? 17.982 54.377 42.022 1.00 17.78 62 LEU B C 1
ATOM 3235 O O . LEU B 1 62 ? 17.382 53.636 41.251 1.00 16.10 62 LEU B O 1
ATOM 3240 N N . LYS B 1 63 ? 17.616 55.629 42.251 1.00 21.25 63 LYS B N 1
ATOM 3241 C CA . LYS B 1 63 ? 16.450 56.214 41.609 1.00 19.06 63 LYS B CA 1
ATOM 3242 C C . LYS B 1 63 ? 16.652 56.460 40.120 1.00 14.13 63 LYS B C 1
ATOM 3243 O O . LYS B 1 63 ? 15.783 56.141 39.316 1.00 17.90 63 LYS B O 1
ATOM 3249 N N . ILE B 1 64 ? 17.805 57.020 39.764 1.00 11.99 64 ILE B N 1
ATOM 3250 C CA . ILE B 1 64 ? 18.118 57.374 38.383 1.00 13.55 64 ILE B CA 1
ATOM 3251 C C . ILE B 1 64 ? 18.553 56.240 37.465 1.00 17.30 64 ILE B C 1
ATOM 3252 O O . ILE B 1 64 ? 18.084 56.145 36.328 1.00 13.72 64 ILE B O 1
ATOM 3257 N N . LEU B 1 65 ? 19.438 55.377 37.957 1.00 16.00 65 LEU B N 1
ATOM 3258 C CA . LEU B 1 65 ? 19.950 54.278 37.147 1.00 11.78 65 LEU B CA 1
ATOM 3259 C C . LEU B 1 65 ? 19.297 52.919 37.382 1.00 13.55 65 LEU B C 1
ATOM 3260 O O . LEU B 1 65 ? 19.309 52.069 36.498 1.00 15.64 65 LEU B O 1
ATOM 3265 N N . GLY B 1 66 ? 18.758 52.700 38.571 1.00 10.07 66 GLY B N 1
ATOM 3266 C CA . GLY B 1 66 ? 18.140 51.412 38.842 1.00 10.76 66 GLY B CA 1
ATOM 3267 C C . GLY B 1 66 ? 19.197 50.356 39.091 1.00 9.93 66 GLY B C 1
ATOM 3268 O O . GLY B 1 66 ? 18.962 49.168 38.858 1.00 12.21 66 GLY B O 1
ATOM 3269 N N . VAL B 1 67 ? 20.378 50.788 39.536 1.00 12.17 67 VAL B N 1
ATOM 3270 C CA . VAL B 1 67 ? 21.461 49.855 39.843 1.00 13.99 67 VAL B CA 1
ATOM 3271 C C . VAL B 1 67 ? 21.067 48.981 41.032 1.00 15.42 67 VAL B C 1
ATOM 3272 O O . VAL B 1 67 ? 20.168 49.331 41.810 1.00 13.24 67 VAL B O 1
ATOM 3276 N N . ASP B 1 68 ? 21.754 47.849 41.161 1.00 11.37 68 ASP B N 1
ATOM 3277 C CA . ASP B 1 68 ? 21.482 46.868 42.208 1.00 13.77 68 ASP B CA 1
ATOM 3278 C C . ASP B 1 68 ? 22.150 47.115 43.556 1.00 13.59 68 ASP B C 1
ATOM 3279 O O . ASP B 1 68 ? 22.080 46.281 44.455 1.00 11.76 68 ASP B O 1
ATOM 3284 N N . ALA B 1 69 ? 22.807 48.255 43.697 1.00 14.95 69 ALA B N 1
ATOM 3285 C CA . ALA B 1 69 ? 23.455 48.583 44.952 1.00 15.28 69 ALA B CA 1
ATOM 3286 C C . ALA B 1 69 ? 23.823 50.048 45.015 1.00 15.26 69 ALA B C 1
ATOM 3287 O O . ALA B 1 69 ? 24.037 50.701 43.993 1.00 13.84 69 ALA B O 1
ATOM 3289 N N . ILE B 1 70 ? 23.907 50.549 46.237 1.00 15.09 70 ILE B N 1
ATOM 3290 C CA . ILE B 1 70 ? 24.275 51.932 46.484 1.00 16.48 70 ILE B CA 1
ATOM 3291 C C . ILE B 1 70 ? 25.649 51.914 47.144 1.00 15.12 70 ILE B C 1
ATOM 3292 O O . ILE B 1 70 ? 25.902 51.079 48.004 1.00 13.50 70 ILE B O 1
ATOM 3297 N N . ILE B 1 71 ? 26.547 52.797 46.714 1.00 13.74 71 ILE B N 1
ATOM 3298 C CA . ILE B 1 71 ? 27.843 52.897 47.372 1.00 15.19 71 ILE B CA 1
ATOM 3299 C C . ILE B 1 71 ? 27.743 54.263 48.047 1.00 12.25 71 ILE B C 1
ATOM 3300 O O . ILE B 1 71 ? 27.338 55.238 47.416 1.00 16.49 71 ILE B O 1
ATOM 3305 N N . ILE B 1 72 ? 28.078 54.337 49.331 1.00 12.09 72 ILE B N 1
ATOM 3306 C CA . ILE B 1 72 ? 27.967 55.599 50.043 1.00 11.47 72 ILE B CA 1
ATOM 3307 C C . ILE B 1 72 ? 28.829 56.693 49.445 1.00 14.48 72 ILE B C 1
ATOM 3308 O O . ILE B 1 72 ? 29.929 56.444 48.955 1.00 17.60 72 ILE B O 1
ATOM 3313 N N . PHE B 1 73 ? 28.305 57.911 49.473 1.00 12.13 73 PHE B N 1
ATOM 3314 C CA . PHE B 1 73 ? 29.025 59.055 48.943 1.00 14.43 73 PHE B CA 1
ATOM 3315 C C . PHE B 1 73 ? 30.067 59.520 49.948 1.00 16.43 73 PHE B C 1
ATOM 3316 O O . PHE B 1 73 ? 29.729 59.906 51.064 1.00 16.82 73 PHE B O 1
ATOM 3324 N N . SER B 1 74 ? 31.333 59.451 49.551 1.00 17.21 74 SER B N 1
ATOM 3325 C CA . SER B 1 74 ? 32.433 59.901 50.390 1.00 16.68 74 SER B CA 1
ATOM 3326 C C . SER B 1 74 ? 33.681 59.984 49.512 1.00 15.31 74 SER B C 1
ATOM 3327 O O . SER B 1 74 ? 33.565 60.037 48.296 1.00 13.42 74 SER B O 1
ATOM 3330 N N . ASP B 1 75 ? 34.864 60.014 50.121 1.00 17.18 75 ASP B N 1
ATOM 3331 C CA . ASP B 1 75 ? 36.114 60.082 49.361 1.00 15.18 75 ASP B CA 1
ATOM 3332 C C . ASP B 1 75 ? 37.124 59.172 50.053 1.00 14.26 75 ASP B C 1
ATOM 3333 O O . ASP B 1 75 ? 37.113 59.056 51.282 1.00 14.72 75 ASP B O 1
ATOM 3338 N N . ILE B 1 76 ? 37.999 58.534 49.281 1.00 11.13 76 ILE B N 1
ATOM 3339 C CA . ILE B 1 76 ? 38.982 57.635 49.884 1.00 15.48 76 ILE B CA 1
ATOM 3340 C C . ILE B 1 76 ? 39.971 58.355 50.796 1.00 15.87 76 ILE B C 1
ATOM 3341 O O . ILE B 1 76 ? 40.615 57.720 51.625 1.00 18.47 76 ILE B O 1
ATOM 3346 N N . LEU B 1 77 ? 40.077 59.676 50.667 1.00 15.35 77 LEU B N 1
ATOM 3347 C CA . LEU B 1 77 ? 41.030 60.433 51.486 1.00 16.78 77 LEU B CA 1
ATOM 3348 C C . LEU B 1 77 ? 40.552 60.894 52.867 1.00 17.23 77 LEU B C 1
ATOM 3349 O O . LEU B 1 77 ? 41.350 61.403 53.657 1.00 18.99 77 LEU B O 1
ATOM 3354 N N . VAL B 1 78 ? 39.275 60.713 53.186 1.00 16.58 78 VAL B N 1
ATOM 3355 C CA . VAL B 1 78 ? 38.798 61.200 54.479 1.00 18.55 78 VAL B CA 1
ATOM 3356 C C . VAL B 1 78 ? 39.487 60.661 55.739 1.00 14.36 78 VAL B C 1
ATOM 3357 O O . VAL B 1 78 ? 39.634 61.394 56.717 1.00 13.35 78 VAL B O 1
ATOM 3361 N N . PRO B 1 79 ? 39.927 59.390 55.741 1.00 14.48 79 PRO B N 1
ATOM 3362 C CA . PRO B 1 79 ? 40.591 58.864 56.942 1.00 19.90 79 PRO B CA 1
ATOM 3363 C C . PRO B 1 79 ? 41.961 59.504 57.213 1.00 21.82 79 PRO B C 1
ATOM 3364 O O . PRO B 1 79 ? 42.547 59.322 58.288 1.00 19.15 79 PRO B O 1
ATOM 3368 N N . LEU B 1 80 ? 42.473 60.251 56.241 1.00 17.63 80 LEU B N 1
ATOM 3369 C CA . LEU B 1 80 ? 43.765 60.906 56.403 1.00 19.35 80 LEU B CA 1
ATOM 3370 C C . LEU B 1 80 ? 43.687 62.140 57.311 1.00 19.56 80 LEU B C 1
ATOM 3371 O O . LEU B 1 80 ? 44.642 62.455 58.021 1.00 16.26 80 LEU B O 1
ATOM 3376 N N . GLU B 1 81 ? 42.550 62.830 57.304 1.00 16.49 81 GLU B N 1
ATOM 3377 C CA . GLU B 1 81 ? 42.418 64.034 58.119 1.00 16.56 81 GLU B CA 1
ATOM 3378 C C . GLU B 1 81 ? 42.644 63.775 59.613 1.00 17.50 81 GLU B C 1
ATOM 3379 O O . GLU B 1 81 ? 43.342 64.540 60.269 1.00 19.53 81 GLU B O 1
ATOM 3385 N N . PRO B 1 82 ? 42.061 62.694 60.165 1.00 15.93 82 PRO B N 1
ATOM 3386 C CA . PRO B 1 82 ? 42.256 62.411 61.590 1.00 19.34 82 PRO B CA 1
ATOM 3387 C C . PRO B 1 82 ? 43.720 62.129 61.921 1.00 20.61 82 PRO B C 1
ATOM 3388 O O . PRO B 1 82 ? 44.123 62.216 63.080 1.00 14.74 82 PRO B O 1
ATOM 3392 N N . LEU B 1 83 ? 44.512 61.797 60.902 1.00 16.93 83 LEU B N 1
ATOM 3393 C CA . LEU B 1 83 ? 45.926 61.529 61.118 1.00 18.69 83 LEU B CA 1
ATOM 3394 C C . LEU B 1 83 ? 46.693 62.830 61.306 1.00 20.13 83 LEU B C 1
ATOM 3395 O O . LEU B 1 83 ? 47.841 62.820 61.744 1.00 19.12 83 LEU B O 1
ATOM 3400 N N . GLY B 1 84 ? 46.056 63.947 60.975 1.00 19.30 84 GLY B N 1
ATOM 3401 C CA . GLY B 1 84 ? 46.713 65.232 61.120 1.00 23.41 84 GLY B CA 1
ATOM 3402 C C . GLY B 1 84 ? 47.065 65.814 59.765 1.00 23.10 84 GLY B C 1
ATOM 3403 O O . GLY B 1 84 ? 47.790 66.805 59.663 1.00 27.49 84 GLY B O 1
ATOM 3404 N N . VAL B 1 85 ? 46.545 65.186 58.717 1.00 20.04 85 VAL B N 1
ATOM 3405 C CA . VAL B 1 85 ? 46.797 65.632 57.358 1.00 16.35 85 VAL B CA 1
ATOM 3406 C C . VAL B 1 85 ? 45.705 66.608 56.916 1.00 16.98 85 VAL B C 1
ATOM 3407 O O . VAL B 1 85 ? 44.518 66.360 57.142 1.00 18.65 85 VAL B O 1
ATOM 3411 N N . LYS B 1 86 ? 46.099 67.722 56.306 1.00 19.49 86 LYS B N 1
ATOM 3412 C CA . LYS B 1 86 ? 45.108 68.674 55.825 1.00 17.03 86 LYS B CA 1
ATOM 3413 C C . LYS B 1 86 ? 44.639 68.171 54.465 1.00 20.27 86 LYS B C 1
ATOM 3414 O O . LYS B 1 86 ? 45.436 67.970 53.544 1.00 19.73 86 LYS B O 1
ATOM 3420 N N . VAL B 1 87 ? 43.333 67.964 54.353 1.00 17.72 87 VAL B N 1
ATOM 3421 C CA . VAL B 1 87 ? 42.725 67.455 53.136 1.00 19.10 87 VAL B CA 1
ATOM 3422 C C . VAL B 1 87 ? 41.847 68.511 52.482 1.00 21.61 87 VAL B C 1
ATOM 3423 O O . VAL B 1 87 ? 40.896 69.005 53.084 1.00 21.17 87 VAL B O 1
ATOM 3427 N N . GLU B 1 88 ? 42.172 68.862 51.248 1.00 21.56 88 GLU B N 1
ATOM 3428 C CA . GLU B 1 88 ? 41.377 69.843 50.533 1.00 27.56 88 GLU B CA 1
ATOM 3429 C C . GLU B 1 88 ? 41.218 69.417 49.079 1.00 26.62 88 GLU B C 1
ATOM 3430 O O . GLU B 1 88 ? 42.044 68.684 48.536 1.00 23.25 88 GLU B O 1
ATOM 3436 N N . PHE B 1 89 ? 40.135 69.858 48.458 1.00 24.25 89 PHE B N 1
ATOM 3437 C CA . PHE B 1 89 ? 39.881 69.521 47.069 1.00 26.63 89 PHE B CA 1
ATOM 3438 C C . PHE B 1 89 ? 39.802 70.834 46.314 1.00 29.58 89 PHE B C 1
ATOM 3439 O O . PHE B 1 89 ? 39.026 71.714 46.674 1.00 31.39 89 PHE B O 1
ATOM 3447 N N . VAL B 1 90 ? 40.633 70.979 45.288 1.00 32.76 90 VAL B N 1
ATOM 3448 C CA . VAL B 1 90 ? 40.639 72.201 44.490 1.00 33.45 90 VAL B CA 1
ATOM 3449 C C . VAL B 1 90 ? 39.798 71.980 43.240 1.00 31.59 90 VAL B C 1
ATOM 3450 O O . VAL B 1 90 ? 40.147 71.158 42.389 1.00 29.23 90 VAL B O 1
ATOM 3454 N N . GLU B 1 91 ? 38.695 72.712 43.128 1.00 30.59 91 GLU B N 1
ATOM 3455 C CA . GLU B 1 91 ? 37.812 72.576 41.972 1.00 37.87 91 GLU B CA 1
ATOM 3456 C C . GLU B 1 91 ? 38.596 72.486 40.659 1.00 36.27 91 GLU B C 1
ATOM 3457 O O . GLU B 1 91 ? 39.451 73.325 40.367 1.00 31.92 91 GLU B O 1
ATOM 3463 N N . GLY B 1 92 ? 38.299 71.451 39.882 1.00 36.42 92 GLY B N 1
ATOM 3464 C CA . GLY B 1 92 ? 38.971 71.248 38.612 1.00 44.58 92 GLY B CA 1
ATOM 3465 C C . GLY B 1 92 ? 40.471 71.045 38.726 1.00 50.74 92 GLY B C 1
ATOM 3466 O O . GLY B 1 92 ? 41.174 71.013 37.714 1.00 54.81 92 GLY B O 1
ATOM 3467 N N . GLU B 1 93 ? 40.962 70.895 39.954 1.00 52.34 93 GLU B N 1
ATOM 3468 C CA . GLU B 1 93 ? 42.388 70.712 40.198 1.00 52.82 93 GLU B CA 1
ATOM 3469 C C . GLU B 1 93 ? 42.724 69.412 40.931 1.00 50.68 93 GLU B C 1
ATOM 3470 O O . GLU B 1 93 ? 43.864 68.949 40.888 1.00 54.68 93 GLU B O 1
ATOM 3476 N N . GLY B 1 94 ? 41.741 68.824 41.606 1.00 42.60 94 GLY B N 1
ATOM 3477 C CA . GLY B 1 94 ? 41.993 67.586 42.321 1.00 38.53 94 GLY B CA 1
ATOM 3478 C C . GLY B 1 94 ? 42.358 67.791 43.780 1.00 32.32 94 GLY B C 1
ATOM 3479 O O . GLY B 1 94 ? 42.478 68.928 44.239 1.00 32.13 94 GLY B O 1
ATOM 3480 N N . PRO B 1 95 ? 42.564 66.701 44.535 1.00 27.38 95 PRO B N 1
ATOM 3481 C CA . PRO B 1 95 ? 42.912 66.818 45.954 1.00 20.73 95 PRO B CA 1
ATOM 3482 C C . PRO B 1 95 ? 44.303 67.365 46.266 1.00 21.20 95 PRO B C 1
ATOM 3483 O O . PRO B 1 95 ? 45.251 67.172 45.512 1.00 22.65 95 PRO B O 1
ATOM 3487 N N . LYS B 1 96 ? 44.405 68.056 47.393 1.00 23.82 96 LYS B N 1
ATOM 3488 C CA . LYS B 1 96 ? 45.668 68.614 47.859 1.00 22.06 96 LYS B CA 1
ATOM 3489 C C . LYS B 1 96 ? 45.818 68.176 49.313 1.00 21.85 96 LYS B C 1
ATOM 3490 O O . LYS B 1 96 ? 44.980 68.489 50.159 1.00 25.52 96 LYS B O 1
ATOM 3496 N N . LEU B 1 97 ? 46.881 67.437 49.598 1.00 18.48 97 LEU B N 1
ATOM 3497 C CA . LEU B 1 97 ? 47.125 66.937 50.945 1.00 17.11 97 LEU B CA 1
ATOM 3498 C C . LEU B 1 97 ? 48.374 67.590 51.511 1.00 16.52 97 LEU B C 1
ATOM 3499 O O . LEU B 1 97 ? 49.445 67.528 50.905 1.00 21.17 97 LEU B O 1
ATOM 3504 N N . SER B 1 98 ? 48.236 68.208 52.678 1.00 17.66 98 SER B N 1
ATOM 3505 C CA . SER B 1 98 ? 49.359 68.892 53.305 1.00 18.80 98 SER B CA 1
ATOM 3506 C C . SER B 1 98 ? 49.747 68.306 54.658 1.00 20.13 98 SER B C 1
ATOM 3507 O O . SER B 1 98 ? 48.900 68.073 55.513 1.00 21.32 98 SER B O 1
ATOM 3510 N N . TRP B 1 99 ? 51.041 68.067 54.835 1.00 21.48 99 TRP B N 1
ATOM 3511 C CA . TRP B 1 99 ? 51.577 67.557 56.092 1.00 21.99 99 TRP B CA 1
ATOM 3512 C C . TRP B 1 99 ? 53.093 67.718 56.081 1.00 22.10 99 TRP B C 1
ATOM 3513 O O . TRP B 1 99 ? 53.689 67.955 55.031 1.00 23.54 99 TRP B O 1
ATOM 3524 N N . SER B 1 100 ? 53.712 67.610 57.249 1.00 23.00 100 SER B N 1
ATOM 3525 C CA . SER B 1 100 ? 55.155 67.791 57.378 1.00 21.44 100 SER B CA 1
ATOM 3526 C C . SER B 1 100 ? 56.000 66.816 56.569 1.00 26.39 100 SER B C 1
ATOM 3527 O O . SER B 1 100 ? 57.167 67.086 56.289 1.00 27.62 100 SER B O 1
ATOM 3530 N N . GLY B 1 101 ? 55.417 65.685 56.196 1.00 24.85 101 GLY B N 1
ATOM 3531 C CA . GLY B 1 101 ? 56.165 64.695 55.450 1.00 23.58 101 GLY B CA 1
ATOM 3532 C C . GLY B 1 101 ? 56.933 63.777 56.390 1.00 23.73 101 GLY B C 1
ATOM 3533 O O . GLY B 1 101 ? 57.692 62.917 55.947 1.00 24.28 101 GLY B O 1
ATOM 3534 N N . LYS B 1 102 ? 56.735 63.963 57.694 1.00 22.60 102 LYS B N 1
ATOM 3535 C CA . LYS B 1 102 ? 57.402 63.150 58.711 1.00 19.56 102 LYS B CA 1
ATOM 3536 C C . LYS B 1 102 ? 56.385 62.189 59.334 1.00 17.26 102 LYS B C 1
ATOM 3537 O O . LYS B 1 102 ? 55.496 62.605 60.075 1.00 16.12 102 LYS B O 1
ATOM 3543 N N . VAL B 1 103 ? 56.519 60.904 59.029 1.00 21.65 103 VAL B N 1
ATOM 3544 C CA . VAL B 1 103 ? 55.585 59.902 59.533 1.00 19.90 103 VAL B CA 1
ATOM 3545 C C . VAL B 1 103 ? 55.305 59.974 61.033 1.00 21.37 103 VAL B C 1
ATOM 3546 O O . VAL B 1 103 ? 54.159 59.798 61.457 1.00 18.44 103 VAL B O 1
ATOM 3550 N N . SER B 1 104 ? 56.335 60.233 61.837 1.00 17.58 104 SER B N 1
ATOM 3551 C CA . SER B 1 104 ? 56.152 60.322 63.287 1.00 16.01 104 SER B CA 1
ATOM 3552 C C . SER B 1 104 ? 55.230 61.467 63.718 1.00 19.49 104 SER B C 1
ATOM 3553 O O . SER B 1 104 ? 54.688 61.436 64.825 1.00 18.78 104 SER B O 1
ATOM 3556 N N . ASP B 1 105 ? 55.062 62.483 62.872 1.00 18.48 105 ASP B N 1
ATOM 3557 C CA . ASP B 1 105 ? 54.183 63.601 63.227 1.00 20.53 105 ASP B CA 1
ATOM 3558 C C . ASP B 1 105 ? 52.711 63.209 63.118 1.00 18.98 105 ASP B C 1
ATOM 3559 O O . ASP B 1 105 ? 51.841 63.910 63.624 1.00 16.20 105 ASP B O 1
ATOM 3564 N N . LEU B 1 106 ? 52.430 62.102 62.443 1.00 17.70 106 LEU B N 1
ATOM 3565 C CA . LEU B 1 106 ? 51.048 61.647 62.305 1.00 21.29 106 LEU B CA 1
ATOM 3566 C C . LEU B 1 106 ? 50.470 61.245 63.665 1.00 22.88 106 LEU B C 1
ATOM 3567 O O . LEU B 1 106 ? 51.163 60.664 64.504 1.00 20.59 106 LEU B O 1
ATOM 3572 N N . LYS B 1 107 ? 49.198 61.561 63.877 1.00 22.08 107 LYS B N 1
ATOM 3573 C CA . LYS B 1 107 ? 48.529 61.237 65.132 1.00 21.24 107 LYS B CA 1
ATOM 3574 C C . LYS B 1 107 ? 47.885 59.859 65.068 1.00 21.02 107 LYS B C 1
ATOM 3575 O O . LYS B 1 107 ? 47.394 59.442 64.017 1.00 19.73 107 LYS B O 1
ATOM 3581 N N . LYS B 1 108 ? 47.889 59.148 66.190 1.00 18.60 108 LYS B N 1
ATOM 3582 C CA . LYS B 1 108 ? 47.283 57.823 66.219 1.00 23.48 108 LYS B CA 1
ATOM 3583 C C . LYS B 1 108 ? 45.833 57.922 65.739 1.00 18.25 108 LYS B C 1
ATOM 3584 O O . LYS B 1 108 ? 45.084 58.773 66.201 1.00 16.83 108 LYS B O 1
ATOM 3590 N N . TYR B 1 109 ? 45.438 57.045 64.821 1.00 20.01 109 TYR B N 1
ATOM 3591 C CA . TYR B 1 109 ? 44.079 57.080 64.275 1.00 18.88 109 TYR B CA 1
ATOM 3592 C C . TYR B 1 109 ? 42.954 56.807 65.276 1.00 18.18 109 TYR B C 1
ATOM 3593 O O . TYR B 1 109 ? 42.974 55.807 66.000 1.00 20.97 109 TYR B O 1
ATOM 3602 N N . ASP B 1 110 ? 41.977 57.712 65.306 1.00 16.24 110 ASP B N 1
ATOM 3603 C CA . ASP B 1 110 ? 40.798 57.581 66.165 1.00 20.53 110 ASP B CA 1
ATOM 3604 C C . ASP B 1 110 ? 39.613 57.464 65.205 1.00 11.74 110 ASP B C 1
ATOM 3605 O O . ASP B 1 110 ? 39.159 58.463 64.647 1.00 19.88 110 ASP B O 1
ATOM 3610 N N . PRO B 1 111 ? 39.105 56.238 64.997 1.00 17.64 111 PRO B N 1
ATOM 3611 C CA . PRO B 1 111 ? 37.980 55.967 64.095 1.00 20.88 111 PRO B CA 1
ATOM 3612 C C . PRO B 1 111 ? 36.774 56.876 64.275 1.00 20.40 111 PRO B C 1
ATOM 3613 O O . PRO B 1 111 ? 36.077 57.191 63.304 1.00 23.78 111 PRO B O 1
ATOM 3617 N N . SER B 1 112 ? 36.527 57.305 65.510 1.00 24.16 112 SER B N 1
ATOM 3618 C CA . SER B 1 112 ? 35.381 58.166 65.787 1.00 19.94 112 SER B CA 1
ATOM 3619 C C . SER B 1 112 ? 35.487 59.523 65.108 1.00 20.31 112 SER B C 1
ATOM 3620 O O . SER B 1 112 ? 34.502 60.249 65.025 1.00 20.29 112 SER B O 1
ATOM 3623 N N . GLN B 1 113 ? 36.676 59.872 64.621 1.00 20.66 113 GLN B N 1
ATOM 3624 C CA . GLN B 1 113 ? 36.852 61.156 63.953 1.00 19.62 113 GLN B CA 1
ATOM 3625 C C . GLN B 1 113 ? 36.256 61.163 62.542 1.00 22.21 113 GLN B C 1
ATOM 3626 O O . GLN B 1 113 ? 36.103 62.226 61.923 1.00 18.92 113 GLN B O 1
ATOM 3632 N N . ASN B 1 114 ? 35.916 59.980 62.036 1.00 18.35 114 ASN B N 1
ATOM 3633 C CA . ASN B 1 114 ? 35.278 59.864 60.721 1.00 20.51 114 ASN B CA 1
ATOM 3634 C C . ASN B 1 114 ? 33.826 59.412 60.918 1.00 20.17 114 ASN B C 1
ATOM 3635 O O . ASN B 1 114 ? 33.202 58.817 60.027 1.00 17.22 114 ASN B O 1
ATOM 3640 N N . ALA B 1 115 ? 33.294 59.716 62.097 1.00 18.18 115 ALA B N 1
ATOM 3641 C CA . ALA B 1 115 ? 31.929 59.346 62.455 1.00 22.64 115 ALA B CA 1
ATOM 3642 C C . ALA B 1 115 ? 30.884 59.679 61.390 1.00 14.89 115 ALA B C 1
ATOM 3643 O O . ALA B 1 115 ? 29.934 58.920 61.201 1.00 17.00 115 ALA B O 1
ATOM 3645 N N . TYR B 1 116 ? 31.053 60.806 60.703 1.00 15.62 116 TYR B N 1
ATOM 3646 C CA . TYR B 1 116 ? 30.093 61.215 59.674 1.00 18.78 116 TYR B CA 1
ATOM 3647 C C . TYR B 1 116 ? 29.926 60.155 58.601 1.00 12.94 116 TYR B C 1
ATOM 3648 O O . TYR B 1 116 ? 28.841 59.998 58.051 1.00 16.36 116 TYR B O 1
ATOM 3657 N N . VAL B 1 117 ? 30.989 59.409 58.317 1.00 13.95 117 VAL B N 1
ATOM 3658 C CA . VAL B 1 117 ? 30.898 58.348 57.323 1.00 18.15 117 VAL B CA 1
ATOM 3659 C C . VAL B 1 117 ? 29.969 57.242 57.824 1.00 17.37 117 VAL B C 1
ATOM 3660 O O . VAL B 1 117 ? 29.153 56.719 57.064 1.00 15.11 117 VAL B O 1
ATOM 3664 N N . TYR B 1 118 ? 30.089 56.886 59.100 1.00 12.98 118 TYR B N 1
ATOM 3665 C CA . TYR B 1 118 ? 29.247 55.822 59.658 1.00 11.29 118 TYR B CA 1
ATOM 3666 C C . TYR B 1 118 ? 27.804 56.299 59.785 1.00 14.08 118 TYR B C 1
ATOM 3667 O O . TYR B 1 118 ? 26.862 55.506 59.686 1.00 14.74 118 TYR B O 1
ATOM 3676 N N . GLU B 1 119 ? 27.642 57.600 60.008 1.00 12.88 119 GLU B N 1
ATOM 3677 C CA . GLU B 1 119 ? 26.322 58.202 60.143 1.00 18.04 119 GLU B CA 1
ATOM 3678 C C . GLU B 1 119 ? 25.599 58.146 58.807 1.00 16.44 119 GLU B C 1
ATOM 3679 O O . GLU B 1 119 ? 24.398 57.897 58.755 1.00 20.26 119 GLU B O 1
ATOM 3685 N N . ILE B 1 120 ? 26.341 58.366 57.724 1.00 15.52 120 ILE B N 1
ATOM 3686 C CA . ILE B 1 120 ? 25.760 58.306 56.388 1.00 14.13 120 ILE B CA 1
ATOM 3687 C C . ILE B 1 120 ? 25.320 56.872 56.093 1.00 14.11 120 ILE B C 1
ATOM 3688 O O . ILE B 1 120 ? 24.204 56.650 55.624 1.00 14.78 120 ILE B O 1
ATOM 3693 N N . ILE B 1 121 ? 26.182 55.894 56.376 1.00 12.11 121 ILE B N 1
ATOM 3694 C CA . ILE B 1 121 ? 25.815 54.500 56.132 1.00 14.58 121 ILE B CA 1
ATOM 3695 C C . ILE B 1 121 ? 24.493 54.171 56.824 1.00 13.26 121 ILE B C 1
ATOM 3696 O O . ILE B 1 121 ? 23.581 53.639 56.198 1.00 18.59 121 ILE B O 1
ATOM 3701 N N . LYS B 1 122 ? 24.387 54.493 58.112 1.00 16.34 122 LYS B N 1
ATOM 3702 C CA . LYS B 1 122 ? 23.163 54.220 58.864 1.00 17.90 122 LYS B CA 1
ATOM 3703 C C . LYS B 1 122 ? 21.960 54.946 58.254 1.00 16.72 122 LYS B C 1
ATOM 3704 O O . LYS B 1 122 ? 20.896 54.357 58.071 1.00 14.46 122 LYS B O 1
ATOM 3710 N N . ARG B 1 123 ? 22.136 56.226 57.936 1.00 16.82 123 ARG B N 1
ATOM 3711 C CA . ARG B 1 123 ? 21.060 57.024 57.350 1.00 21.27 123 ARG B CA 1
ATOM 3712 C C . ARG B 1 123 ? 20.598 56.430 56.011 1.00 18.81 123 ARG B C 1
ATOM 3713 O O . ARG B 1 123 ? 19.398 56.345 55.741 1.00 16.80 123 ARG B O 1
ATOM 3721 N N . VAL B 1 124 ? 21.546 56.000 55.184 1.00 14.38 124 VAL B N 1
ATOM 3722 C CA . VAL B 1 124 ? 21.215 55.419 53.885 1.00 16.91 124 VAL B CA 1
ATOM 3723 C C . VAL B 1 124 ? 20.447 54.101 54.071 1.00 20.47 124 VAL B C 1
ATOM 3724 O O . VAL B 1 124 ? 19.496 53.825 53.345 1.00 18.07 124 VAL B O 1
ATOM 3728 N N . LYS B 1 125 ? 20.844 53.303 55.060 1.00 18.71 125 LYS B N 1
ATOM 3729 C CA . LYS B 1 125 ? 20.159 52.036 55.338 1.00 20.23 125 LYS B CA 1
ATOM 3730 C C . LYS B 1 125 ? 18.706 52.276 55.774 1.00 22.08 125 LYS B C 1
ATOM 3731 O O . LYS B 1 125 ? 17.815 51.469 55.489 1.00 20.50 125 LYS B O 1
ATOM 3737 N N . GLU B 1 126 ? 18.465 53.390 56.459 1.00 21.43 126 GLU B N 1
ATOM 3738 C CA . GLU B 1 126 ? 17.116 53.704 56.926 1.00 25.78 126 GLU B CA 1
ATOM 3739 C C . GLU B 1 126 ? 16.284 54.462 55.895 1.00 28.10 126 GLU B C 1
ATOM 3740 O O . GLU B 1 126 ? 15.052 54.465 55.969 1.00 23.43 126 GLU B O 1
ATOM 3746 N N . ALA B 1 127 ? 16.958 55.097 54.937 1.00 22.42 127 ALA B N 1
ATOM 3747 C CA . ALA B 1 127 ? 16.284 55.879 53.907 1.00 22.29 127 ALA B CA 1
ATOM 3748 C C . ALA B 1 127 ? 15.659 55.009 52.826 1.00 22.12 127 ALA B C 1
ATOM 3749 O O . ALA B 1 127 ? 14.691 55.406 52.178 1.00 26.89 127 ALA B O 1
ATOM 3751 N N . GLN B 1 128 ? 16.221 53.826 52.626 1.00 22.66 128 GLN B N 1
ATOM 3752 C CA . GLN B 1 128 ? 15.699 52.912 51.622 1.00 23.04 128 GLN B CA 1
ATOM 3753 C C . GLN B 1 128 ? 16.020 51.479 51.980 1.00 16.82 128 GLN B C 1
ATOM 3754 O O . GLN B 1 128 ? 16.987 51.208 52.689 1.00 23.14 128 GLN B O 1
ATOM 3760 N N . ASP B 1 129 ? 15.201 50.562 51.482 1.00 23.20 129 ASP B N 1
ATOM 3761 C CA . ASP B 1 129 ? 15.419 49.151 51.735 1.00 24.74 129 ASP B CA 1
ATOM 3762 C C . ASP B 1 129 ? 15.340 48.358 50.432 1.00 21.58 129 ASP B C 1
ATOM 3763 O O . ASP B 1 129 ? 15.048 47.158 50.439 1.00 23.35 129 ASP B O 1
ATOM 3768 N N . GLU B 1 130 ? 15.612 49.037 49.320 1.00 20.06 130 GLU B N 1
ATOM 3769 C CA . GLU B 1 130 ? 15.572 48.416 47.998 1.00 18.98 130 GLU B CA 1
ATOM 3770 C C . GLU B 1 130 ? 16.823 47.595 47.687 1.00 19.02 130 GLU B C 1
ATOM 3771 O O . GLU B 1 130 ? 16.725 46.477 47.191 1.00 17.32 130 GLU B O 1
ATOM 3777 N N . VAL B 1 131 ? 17.993 48.156 47.979 1.00 12.45 131 VAL B N 1
ATOM 3778 C CA . VAL B 1 131 ? 19.263 47.493 47.667 1.00 14.61 131 VAL B CA 1
ATOM 3779 C C . VAL B 1 131 ? 20.308 47.530 48.786 1.00 16.61 131 VAL B C 1
ATOM 3780 O O . VAL B 1 131 ? 20.186 48.295 49.746 1.00 12.58 131 VAL B O 1
ATOM 3784 N N . PRO B 1 132 ? 21.361 46.699 48.663 1.00 17.16 132 PRO B N 1
ATOM 3785 C CA . PRO B 1 132 ? 22.427 46.651 49.663 1.00 15.88 132 PRO B CA 1
ATOM 3786 C C . PRO B 1 132 ? 23.201 47.963 49.610 1.00 20.32 132 PRO B C 1
ATOM 3787 O O . PRO B 1 132 ? 23.137 48.688 48.606 1.00 13.89 132 PRO B O 1
ATOM 3791 N N . VAL B 1 133 ? 23.939 48.243 50.683 1.00 11.48 133 VAL B N 1
ATOM 3792 C CA . VAL B 1 133 ? 24.759 49.447 50.786 1.00 17.04 133 VAL B CA 1
ATOM 3793 C C . VAL B 1 133 ? 26.227 49.049 50.872 1.00 15.10 133 VAL B C 1
ATOM 3794 O O . VAL B 1 133 ? 26.606 48.259 51.728 1.00 16.05 133 VAL B O 1
ATOM 3798 N N . ILE B 1 134 ? 27.047 49.612 49.990 1.00 16.46 134 ILE B N 1
ATOM 3799 C CA . ILE B 1 134 ? 28.477 49.321 49.948 1.00 12.14 134 ILE B CA 1
ATOM 3800 C C . ILE B 1 134 ? 29.293 50.391 50.667 1.00 15.91 134 ILE B C 1
ATOM 3801 O O . ILE B 1 134 ? 29.136 51.582 50.393 1.00 14.80 134 ILE B O 1
ATOM 3806 N N . GLY B 1 135 ? 30.142 49.962 51.597 1.00 11.20 135 GLY B N 1
ATOM 3807 C CA . GLY B 1 135 ? 31.013 50.890 52.300 1.00 12.61 135 GLY B CA 1
ATOM 3808 C C . GLY B 1 135 ? 32.358 50.774 51.601 1.00 12.74 135 GLY B C 1
ATOM 3809 O O . GLY B 1 135 ? 32.572 49.815 50.852 1.00 12.71 135 GLY B O 1
ATOM 3810 N N . PHE B 1 136 ? 33.267 51.722 51.813 1.00 14.04 136 PHE B N 1
ATOM 3811 C CA . PHE B 1 136 ? 34.562 51.623 51.150 1.00 13.87 136 PHE B CA 1
ATOM 3812 C C . PHE B 1 136 ? 35.682 52.439 51.795 1.00 14.89 136 PHE B C 1
ATOM 3813 O O . PHE B 1 136 ? 35.450 53.340 52.612 1.00 11.62 136 PHE B O 1
ATOM 3821 N N . ALA B 1 137 ? 36.906 52.111 51.401 1.00 9.49 137 ALA B N 1
ATOM 3822 C CA . ALA B 1 137 ? 38.090 52.817 51.865 1.00 11.72 137 ALA B CA 1
ATOM 3823 C C . ALA B 1 137 ? 39.168 52.647 50.798 1.00 12.81 137 ALA B C 1
ATOM 3824 O O . ALA B 1 137 ? 39.123 51.705 49.996 1.00 13.31 137 ALA B O 1
ATOM 3826 N N . GLY B 1 138 ? 40.131 53.557 50.772 1.00 12.21 138 GLY B N 1
ATOM 3827 C CA . GLY B 1 138 ? 41.204 53.415 49.815 1.00 13.05 138 GLY B CA 1
ATOM 3828 C C . GLY B 1 138 ? 42.158 52.398 50.415 1.00 14.92 138 GLY B C 1
ATOM 3829 O O . GLY B 1 138 ? 42.226 52.267 51.638 1.00 14.54 138 GLY B O 1
ATOM 3830 N N . ALA B 1 139 ? 42.868 51.654 49.571 1.00 15.25 139 ALA B N 1
ATOM 3831 C CA . ALA B 1 139 ? 43.843 50.673 50.050 1.00 13.31 139 ALA B CA 1
ATOM 3832 C C . ALA B 1 139 ? 45.074 51.420 50.583 1.00 15.16 139 ALA B C 1
ATOM 3833 O O . ALA B 1 139 ? 45.347 52.554 50.175 1.00 11.69 139 ALA B O 1
ATOM 3835 N N . PRO B 1 140 ? 45.847 50.786 51.485 1.00 16.07 140 PRO B N 1
ATOM 3836 C CA . PRO B 1 140 ? 47.044 51.405 52.069 1.00 18.39 140 PRO B CA 1
ATOM 3837 C C . PRO B 1 140 ? 48.048 52.008 51.092 1.00 19.97 140 PRO B C 1
ATOM 3838 O O . PRO B 1 140 ? 48.476 53.144 51.283 1.00 15.14 140 PRO B O 1
ATOM 3842 N N . PHE B 1 141 ? 48.434 51.265 50.055 1.00 15.31 141 PHE B N 1
ATOM 3843 C CA . PHE B 1 141 ? 49.410 51.814 49.119 1.00 16.96 141 PHE B CA 1
ATOM 3844 C C . PHE B 1 141 ? 48.920 53.071 48.418 1.00 16.50 141 PHE B C 1
ATOM 3845 O O . PHE B 1 141 ? 49.657 54.054 48.309 1.00 16.41 141 PHE B O 1
ATOM 3853 N N . THR B 1 142 ? 47.685 53.033 47.931 1.00 13.37 142 THR B N 1
ATOM 3854 C CA . THR B 1 142 ? 47.136 54.180 47.224 1.00 12.97 142 THR B CA 1
ATOM 3855 C C . THR B 1 142 ? 47.080 55.410 48.125 1.00 14.08 142 THR B C 1
ATOM 3856 O O . THR B 1 142 ? 47.404 56.513 47.679 1.00 15.77 142 THR B O 1
ATOM 3860 N N . LEU B 1 143 ? 46.688 55.234 49.387 1.00 13.09 143 LEU B N 1
ATOM 3861 C CA . LEU B 1 143 ? 46.647 56.366 50.325 1.00 14.39 143 LEU B CA 1
ATOM 3862 C C . LEU B 1 143 ? 48.079 56.844 50.615 1.00 14.81 143 LEU B C 1
ATOM 3863 O O . LEU B 1 143 ? 48.344 58.054 50.709 1.00 12.05 143 LEU B O 1
ATOM 3868 N N . LEU B 1 144 ? 49.006 55.900 50.758 1.00 11.14 144 LEU B N 1
ATOM 3869 C CA . LEU B 1 144 ? 50.397 56.265 51.000 1.00 13.60 144 LEU B CA 1
ATOM 3870 C C . LEU B 1 144 ? 50.929 57.122 49.853 1.00 16.23 144 LEU B C 1
ATOM 3871 O O . LEU B 1 144 ? 51.578 58.146 50.084 1.00 11.90 144 LEU B O 1
ATOM 3876 N N . SER B 1 145 ? 50.658 56.698 48.621 1.00 13.86 145 SER B N 1
ATOM 3877 C CA . SER B 1 145 ? 51.141 57.419 47.454 1.00 15.56 145 SER B CA 1
ATOM 3878 C C . SER B 1 145 ? 50.473 58.795 47.369 1.00 18.56 145 SER B C 1
ATOM 3879 O O . SER B 1 145 ? 51.132 59.789 47.052 1.00 15.55 145 SER B O 1
ATOM 3882 N N . TYR B 1 146 ? 49.173 58.855 47.658 1.00 13.61 146 TYR B N 1
ATOM 3883 C CA . TYR B 1 146 ? 48.456 60.132 47.636 1.00 18.72 146 TYR B CA 1
ATOM 3884 C C . TYR B 1 146 ? 49.135 61.091 48.606 1.00 17.76 146 TYR 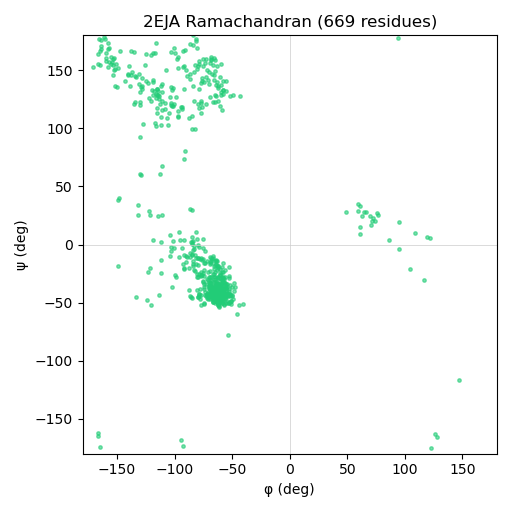B C 1
ATOM 3885 O O . TYR B 1 146 ? 49.349 62.263 48.288 1.00 20.19 146 TYR B O 1
ATOM 3894 N N . LEU B 1 147 ? 49.477 60.586 49.788 1.00 14.37 147 LEU B N 1
ATOM 3895 C CA . LEU B 1 147 ? 50.133 61.396 50.803 1.00 17.11 147 LEU B CA 1
ATOM 3896 C C . LEU B 1 147 ? 51.536 61.846 50.399 1.00 20.97 147 LEU B C 1
ATOM 3897 O O . LEU B 1 147 ? 51.897 63.012 50.576 1.00 16.85 147 LEU B O 1
ATOM 3902 N N . ILE B 1 148 ? 52.335 60.918 49.881 1.00 16.43 148 ILE B N 1
ATOM 3903 C CA . ILE B 1 148 ? 53.691 61.254 49.471 1.00 13.44 148 ILE B CA 1
ATOM 3904 C C . ILE B 1 148 ? 53.690 62.239 48.306 1.00 16.76 148 ILE B C 1
ATOM 3905 O O . ILE B 1 148 ? 54.539 63.132 48.251 1.00 16.31 148 ILE B O 1
ATOM 3910 N N . GLU B 1 149 ? 52.741 62.092 47.383 1.00 13.31 149 GLU B N 1
ATOM 3911 C CA . GLU B 1 149 ? 52.664 62.993 46.236 1.00 12.66 149 GLU B CA 1
ATOM 3912 C C . GLU B 1 149 ? 51.931 64.292 46.568 1.00 16.19 149 GLU B C 1
ATOM 3913 O O . GLU B 1 149 ? 51.840 65.185 45.729 1.00 16.26 149 GLU B O 1
ATOM 3919 N N . GLY B 1 150 ? 51.410 64.401 47.784 1.00 15.15 150 GLY B N 1
ATOM 3920 C CA . GLY B 1 150 ? 50.686 65.606 48.152 1.00 19.69 150 GLY B CA 1
ATOM 3921 C C . GLY B 1 150 ? 49.331 65.720 47.463 1.00 23.18 150 GLY B C 1
ATOM 3922 O O . GLY B 1 150 ? 48.771 66.818 47.350 1.00 15.66 150 GLY B O 1
ATOM 3923 N N . GLY B 1 151 ? 48.806 64.592 46.987 1.00 16.05 151 GLY B N 1
ATOM 3924 C CA . GLY B 1 151 ? 47.505 64.606 46.338 1.00 16.49 151 GLY B CA 1
ATOM 3925 C C . GLY B 1 151 ? 47.431 64.225 44.871 1.00 20.89 151 GLY B C 1
ATOM 3926 O O . GLY B 1 151 ? 46.409 63.697 44.422 1.00 22.99 151 GLY B O 1
ATOM 3927 N N . ALA B 1 152 ? 48.492 64.490 44.112 1.00 21.37 152 ALA B N 1
ATOM 3928 C CA . ALA B 1 152 ? 48.480 64.179 42.686 1.00 22.66 152 ALA B CA 1
ATOM 3929 C C . ALA B 1 152 ? 49.878 64.020 42.104 1.00 25.36 152 ALA B C 1
ATOM 3930 O O . ALA B 1 152 ? 50.852 64.534 42.650 1.00 28.16 152 ALA B O 1
ATOM 3932 N N . SER B 1 153 ? 49.973 63.304 40.988 1.00 22.47 153 SER B N 1
ATOM 3933 C CA . SER B 1 153 ? 51.254 63.102 40.321 1.00 21.05 153 SER B CA 1
ATOM 3934 C C . SER B 1 153 ? 51.066 62.448 38.961 1.00 25.43 153 SER B C 1
ATOM 3935 O O . SER B 1 153 ? 50.096 61.731 38.735 1.00 21.37 153 SER B O 1
ATOM 3938 N N . LYS B 1 154 ? 52.007 62.711 38.063 1.00 24.98 154 LYS B N 1
ATOM 3939 C CA . LYS B 1 154 ? 51.975 62.147 36.725 1.00 28.66 154 LYS B CA 1
ATOM 3940 C C . LYS B 1 154 ? 53.114 61.144 36.554 1.00 27.82 154 LYS B C 1
ATOM 3941 O O . LYS B 1 154 ? 53.126 60.378 35.592 1.00 27.48 154 LYS B O 1
ATOM 3947 N N . ASP B 1 155 ? 54.069 61.150 37.485 1.00 25.89 155 ASP B N 1
ATOM 3948 C CA . ASP B 1 155 ? 55.210 60.236 37.398 1.00 26.47 155 ASP B CA 1
ATOM 3949 C C . ASP B 1 155 ? 55.397 59.319 38.612 1.00 25.47 155 ASP B C 1
ATOM 3950 O O . ASP B 1 155 ? 56.008 58.254 38.503 1.00 20.87 155 ASP B O 1
ATOM 3955 N N . PHE B 1 156 ? 54.878 59.741 39.760 1.00 21.58 156 PHE B N 1
ATOM 3956 C CA . PHE B 1 156 ? 54.976 58.967 40.994 1.00 20.68 156 PHE B CA 1
ATOM 3957 C C . PHE B 1 156 ? 56.417 58.698 41.416 1.00 20.94 156 PHE B C 1
ATOM 3958 O O . PHE B 1 156 ? 56.705 57.699 42.077 1.00 22.13 156 PHE B O 1
ATOM 3966 N N . LYS B 1 157 ? 57.315 59.603 41.043 1.00 19.48 157 LYS B N 1
ATOM 3967 C CA . LYS B 1 157 ? 58.723 59.475 41.395 1.00 23.10 157 LYS B CA 1
ATOM 3968 C C . LYS B 1 157 ? 58.933 59.510 42.907 1.00 19.48 157 LYS B C 1
ATOM 3969 O O . LYS B 1 157 ? 59.659 58.681 43.453 1.00 19.27 157 LYS B O 1
ATOM 3975 N N . SER B 1 158 ? 58.306 60.481 43.573 1.00 17.10 158 SER B N 1
ATOM 3976 C CA . SER B 1 158 ? 58.430 60.633 45.024 1.00 15.08 158 SER B CA 1
ATOM 3977 C C . SER B 1 158 ? 58.022 59.361 45.742 1.00 15.46 158 SER B C 1
ATOM 3978 O O . SER B 1 158 ? 58.717 58.916 46.656 1.00 15.49 158 SER B O 1
ATOM 3981 N N . THR B 1 159 ? 56.896 58.781 45.332 1.00 12.50 159 THR B N 1
ATOM 3982 C CA . THR B 1 159 ? 56.413 57.538 45.931 1.00 12.10 159 THR B CA 1
ATOM 3983 C C . THR B 1 159 ? 57.450 56.434 45.790 1.00 13.91 159 THR B C 1
ATOM 3984 O O . THR B 1 159 ? 57.796 55.763 46.765 1.00 14.04 159 THR B O 1
ATOM 3988 N N . LYS B 1 160 ? 57.939 56.255 44.566 1.00 18.02 160 LYS B N 1
ATOM 3989 C CA . LYS B 1 160 ? 58.929 55.231 44.269 1.00 15.08 160 LYS B CA 1
ATOM 3990 C C . LYS B 1 160 ? 60.245 55.442 45.008 1.00 15.11 160 LYS B C 1
ATOM 3991 O O . LYS B 1 160 ? 60.803 54.495 45.552 1.00 12.90 160 LYS B O 1
ATOM 3997 N N . LEU B 1 161 ? 60.751 56.671 45.013 1.00 11.60 161 LEU B N 1
ATOM 3998 C CA . LEU B 1 161 ? 61.997 56.955 45.719 1.00 13.72 161 LEU B CA 1
ATOM 3999 C C . LEU B 1 161 ? 61.813 56.720 47.209 1.00 13.27 161 LEU B C 1
ATOM 4000 O O . LEU B 1 161 ? 62.715 56.213 47.884 1.00 16.60 161 LEU B O 1
ATOM 4005 N N . PHE B 1 162 ? 60.647 57.091 47.732 1.00 15.55 162 PHE B N 1
ATOM 4006 C CA . PHE B 1 162 ? 60.360 56.899 49.156 1.00 10.59 162 PHE B CA 1
ATOM 4007 C C . PHE B 1 162 ? 60.366 55.399 49.463 1.00 15.40 162 PHE B C 1
ATOM 4008 O O . PHE B 1 162 ? 61.005 54.935 50.406 1.00 13.34 162 PHE B O 1
ATOM 4016 N N . MET B 1 163 ? 59.645 54.639 48.652 1.00 14.56 163 MET B N 1
ATOM 4017 C CA . MET B 1 163 ? 59.564 53.196 48.838 1.00 15.79 163 MET B CA 1
ATOM 4018 C C . MET B 1 163 ? 60.932 52.506 48.711 1.00 16.80 163 MET B C 1
ATOM 4019 O O . MET B 1 163 ? 61.315 51.697 49.557 1.00 18.36 163 MET B O 1
ATOM 4024 N N . TRP B 1 164 ? 61.676 52.841 47.663 1.00 16.27 164 TRP B N 1
ATOM 4025 C CA . TRP B 1 164 ? 62.980 52.219 47.425 1.00 14.45 164 TRP B CA 1
ATOM 4026 C C . TRP B 1 164 ? 64.104 52.665 48.353 1.00 16.47 164 TRP B C 1
ATOM 4027 O O . TRP B 1 164 ? 64.887 51.842 48.828 1.00 12.23 164 TRP B O 1
ATOM 4038 N N . GLU B 1 165 ? 64.193 53.970 48.601 1.00 16.13 165 GLU B N 1
ATOM 4039 C CA . GLU B 1 165 ? 65.277 54.504 49.420 1.00 17.16 165 GLU B CA 1
ATOM 4040 C C . GLU B 1 165 ? 65.006 54.658 50.912 1.00 20.65 165 GLU B C 1
ATOM 4041 O O . GLU B 1 165 ? 65.944 54.813 51.692 1.00 15.84 165 GLU B O 1
ATOM 4047 N N . ASN B 1 166 ? 63.739 54.626 51.314 1.00 15.57 166 ASN B N 1
ATOM 4048 C CA . ASN B 1 166 ? 63.408 54.750 52.731 1.00 17.16 166 ASN B CA 1
ATOM 4049 C C . ASN B 1 166 ? 62.444 53.637 53.154 1.00 19.19 166 ASN B C 1
ATOM 4050 O O . ASN B 1 166 ? 61.326 53.897 53.605 1.00 19.78 166 ASN B O 1
ATOM 4055 N N . PRO B 1 167 ? 62.869 52.371 53.013 1.00 18.98 167 PRO B N 1
ATOM 4056 C CA . PRO B 1 167 ? 61.995 51.259 53.399 1.00 22.62 167 PRO B CA 1
ATOM 4057 C C . PRO B 1 167 ? 61.541 51.279 54.864 1.00 20.10 167 PRO B C 1
ATOM 4058 O O . PRO B 1 167 ? 60.468 50.782 55.180 1.00 22.66 167 PRO B O 1
ATOM 4062 N N . LYS B 1 168 ? 62.342 51.851 55.759 1.00 24.79 168 LYS B N 1
ATOM 4063 C CA . LYS B 1 168 ? 61.931 51.901 57.160 1.00 26.90 168 LYS B CA 1
ATOM 4064 C C . LYS B 1 168 ? 60.710 52.797 57.347 1.00 22.57 168 LYS B C 1
ATOM 4065 O O . LYS B 1 168 ? 59.739 52.400 57.989 1.00 22.85 168 LYS B O 1
ATOM 4071 N N . GLU B 1 169 ? 60.759 54.005 56.801 1.00 17.83 169 GLU B N 1
ATOM 4072 C CA . GLU B 1 169 ? 59.626 54.910 56.917 1.00 18.01 169 GLU B CA 1
ATOM 4073 C C . GLU B 1 169 ? 58.444 54.417 56.074 1.00 16.73 169 GLU B C 1
ATOM 4074 O O . GLU B 1 169 ? 57.287 54.625 56.439 1.00 16.67 169 GLU B O 1
ATOM 4080 N N . TYR B 1 170 ? 58.735 53.759 54.955 1.00 15.59 170 TYR B N 1
ATOM 4081 C CA . TYR B 1 170 ? 57.674 53.237 54.091 1.00 15.37 170 TYR B CA 1
ATOM 4082 C C . TYR B 1 170 ? 56.870 52.195 54.861 1.00 21.05 170 TYR B C 1
ATOM 4083 O O . TYR B 1 170 ? 55.642 52.185 54.814 1.00 18.32 170 TYR B O 1
ATOM 4092 N N . LYS B 1 171 ? 57.573 51.315 55.568 1.00 18.86 171 LYS B N 1
ATOM 4093 C CA . LYS B 1 171 ? 56.912 50.284 56.353 1.00 12.84 171 LYS B CA 1
ATOM 4094 C C . LYS B 1 171 ? 56.133 50.938 57.481 1.00 18.37 171 LYS B C 1
ATOM 4095 O O . LYS B 1 171 ? 54.987 50.583 57.748 1.00 15.35 171 LYS B O 1
ATOM 4101 N N . ARG B 1 172 ? 56.765 51.903 58.135 1.00 15.38 172 ARG B N 1
ATOM 4102 C CA . ARG B 1 172 ? 56.134 52.608 59.244 1.00 18.35 172 ARG B CA 1
ATOM 4103 C C . ARG B 1 172 ? 54.805 53.229 58.794 1.00 17.96 172 ARG B C 1
ATOM 4104 O O . ARG B 1 172 ? 53.793 53.119 59.488 1.00 14.65 172 ARG B O 1
ATOM 4112 N N . LEU B 1 173 ? 54.809 53.862 57.623 1.00 16.01 173 LEU B N 1
ATOM 4113 C CA . LEU B 1 173 ? 53.607 54.501 57.097 1.00 15.04 173 LEU B CA 1
ATOM 4114 C C . LEU B 1 173 ? 52.579 53.474 56.631 1.00 16.00 173 LEU B C 1
ATOM 4115 O O . LEU B 1 173 ? 51.387 53.642 56.875 1.00 15.62 173 LEU B O 1
ATOM 4120 N N . MET B 1 174 ? 53.026 52.422 55.948 1.00 14.16 174 MET B N 1
ATOM 4121 C CA . MET B 1 174 ? 52.100 51.380 55.498 1.00 14.88 174 MET B CA 1
ATOM 4122 C C . MET B 1 174 ? 51.434 50.681 56.699 1.00 17.75 174 MET B C 1
ATOM 4123 O O . MET B 1 174 ? 50.271 50.276 56.625 1.00 13.26 174 MET B O 1
ATOM 4128 N N . ASP B 1 175 ? 52.163 50.533 57.804 1.00 13.58 175 ASP B N 1
ATOM 4129 C CA . ASP B 1 175 ? 51.571 49.900 58.981 1.00 14.33 175 ASP B CA 1
ATOM 4130 C C . ASP B 1 175 ? 50.474 50.794 59.538 1.00 15.96 175 ASP B C 1
ATOM 4131 O O . ASP B 1 175 ? 49.401 50.316 59.899 1.00 11.68 175 ASP B O 1
ATOM 4136 N N . ILE B 1 176 ? 50.739 52.096 59.587 1.00 16.59 176 ILE B N 1
ATOM 4137 C CA . ILE B 1 176 ? 49.754 53.054 60.077 1.00 13.63 176 ILE B CA 1
ATOM 4138 C C . ILE B 1 176 ? 48.495 53.069 59.214 1.00 12.60 176 ILE B C 1
ATOM 4139 O O . ILE B 1 176 ? 47.383 53.012 59.731 1.00 12.95 176 ILE B O 1
ATOM 4144 N N . LEU B 1 177 ? 48.676 53.137 57.894 1.00 10.66 177 LEU B N 1
ATOM 4145 C CA . LEU B 1 177 ? 47.551 53.190 56.971 1.00 10.34 177 LEU B CA 1
ATOM 4146 C C . LEU B 1 177 ? 46.778 51.886 56.912 1.00 13.58 177 LEU B C 1
ATOM 4147 O O . LEU B 1 177 ? 45.560 51.889 56.751 1.00 15.48 177 LEU B O 1
ATOM 4152 N N . THR B 1 178 ? 47.480 50.769 57.035 1.00 13.63 178 THR B N 1
ATOM 4153 C CA . THR B 1 178 ? 46.808 49.476 57.002 1.00 11.38 178 THR B CA 1
ATOM 4154 C C . THR B 1 178 ? 45.898 49.347 58.228 1.00 14.75 178 THR B C 1
ATOM 4155 O O . THR B 1 178 ? 44.741 48.933 58.115 1.00 12.82 178 THR B O 1
ATOM 4159 N N . GLU B 1 179 ? 46.416 49.704 59.399 1.00 15.87 179 GLU B N 1
ATOM 4160 C CA . GLU B 1 179 ? 45.610 49.623 60.613 1.00 17.40 179 GLU B CA 1
ATOM 4161 C C . GLU B 1 179 ? 44.501 50.675 60.585 1.00 19.64 179 GLU B C 1
ATOM 4162 O O . GLU B 1 179 ? 43.391 50.429 61.067 1.00 16.41 179 GLU B O 1
ATOM 4168 N N . THR B 1 180 ? 44.795 51.850 60.031 1.00 13.95 180 THR B N 1
ATOM 4169 C CA . THR B 1 180 ? 43.773 52.888 59.941 1.00 13.74 180 THR B CA 1
ATOM 4170 C C . THR B 1 180 ? 42.612 52.402 59.062 1.00 15.39 180 THR B C 1
ATOM 4171 O O . THR B 1 180 ? 41.458 52.456 59.471 1.00 13.01 180 THR B O 1
ATOM 4175 N N . VAL B 1 181 ? 42.916 51.926 57.858 1.00 17.24 181 VAL B N 1
ATOM 4176 C CA . VAL B 1 181 ? 41.873 51.444 56.956 1.00 13.48 181 VAL B CA 1
ATOM 4177 C C . VAL B 1 181 ? 41.110 50.268 57.575 1.00 17.62 181 VAL B C 1
ATOM 4178 O O . VAL B 1 181 ? 39.902 50.128 57.385 1.00 13.99 181 VAL B O 1
ATOM 4182 N N . LEU B 1 182 ? 41.806 49.429 58.333 1.00 14.45 182 LEU B N 1
ATOM 4183 C CA . LEU B 1 182 ? 41.138 48.292 58.967 1.00 14.87 182 LEU B CA 1
ATOM 4184 C C . LEU B 1 182 ? 40.103 48.774 59.991 1.00 13.68 182 LEU B C 1
ATOM 4185 O O . LEU B 1 182 ? 38.943 48.350 59.963 1.00 15.67 182 LEU B O 1
ATOM 4190 N N . ALA B 1 183 ? 40.528 49.665 60.883 1.00 17.71 183 ALA B N 1
ATOM 4191 C CA . ALA B 1 183 ? 39.658 50.198 61.933 1.00 15.04 183 ALA B CA 1
ATOM 4192 C C . ALA B 1 183 ? 38.481 50.984 61.358 1.00 18.46 183 ALA B C 1
ATOM 4193 O O . ALA B 1 183 ? 37.350 50.903 61.862 1.00 13.77 183 ALA B O 1
ATOM 4195 N N . TYR B 1 184 ? 38.772 51.748 60.311 1.00 13.03 184 TYR B N 1
ATOM 4196 C CA . TYR B 1 184 ? 37.798 52.574 59.596 1.00 14.68 184 TYR B CA 1
ATOM 4197 C C . TYR B 1 184 ? 36.750 51.671 58.954 1.00 15.79 184 TYR B C 1
ATOM 4198 O O . TYR B 1 184 ? 35.548 51.907 59.078 1.00 14.66 184 TYR B O 1
ATOM 4207 N N . LEU B 1 185 ? 37.207 50.633 58.261 1.00 11.78 185 LEU B N 1
ATOM 4208 C CA . LEU B 1 185 ? 36.275 49.711 57.621 1.00 16.61 185 LEU B CA 1
ATOM 4209 C C . LEU B 1 185 ? 35.445 48.935 58.645 1.00 17.45 185 LEU B C 1
ATOM 4210 O O . LEU B 1 185 ? 34.255 48.691 58.427 1.00 17.69 185 LEU B O 1
ATOM 4215 N N . LYS B 1 186 ? 36.059 48.548 59.763 1.00 18.84 186 LYS B N 1
ATOM 4216 C CA . LYS B 1 186 ? 35.322 47.824 60.804 1.00 17.14 186 LYS B CA 1
ATOM 4217 C C . LYS B 1 186 ? 34.138 48.652 61.295 1.00 17.11 186 LYS B C 1
ATOM 4218 O O . LYS B 1 186 ? 33.063 48.120 61.558 1.00 17.03 186 LYS B O 1
ATOM 4224 N N . GLU B 1 187 ? 34.342 49.957 61.422 1.00 15.18 187 GLU B N 1
ATOM 4225 C CA . GLU B 1 187 ? 33.270 50.837 61.879 1.00 15.95 187 GLU B CA 1
ATOM 4226 C C . GLU B 1 187 ? 32.162 50.958 60.842 1.00 17.09 187 GLU B C 1
ATOM 4227 O O . GLU B 1 187 ? 30.992 51.109 61.195 1.00 19.00 187 GLU B O 1
ATOM 4233 N N . GLN B 1 188 ? 32.526 50.899 59.565 1.00 13.68 188 GLN B N 1
ATOM 4234 C CA . GLN B 1 188 ? 31.531 50.986 58.507 1.00 13.44 188 GLN B CA 1
ATOM 4235 C C . GLN B 1 188 ? 30.655 49.742 58.527 1.00 10.85 188 GLN B C 1
ATOM 4236 O O . GLN B 1 188 ? 29.447 49.825 58.326 1.00 17.51 188 GLN B O 1
ATOM 4242 N N . ILE B 1 189 ? 31.271 48.591 58.778 1.00 14.64 189 ILE B N 1
ATOM 4243 C CA . ILE B 1 189 ? 30.534 47.336 58.850 1.00 13.03 189 ILE B CA 1
ATOM 4244 C C . ILE B 1 189 ? 29.628 47.411 60.093 1.00 17.06 189 ILE B C 1
ATOM 4245 O O . ILE B 1 189 ? 28.450 47.052 60.043 1.00 17.34 189 ILE B O 1
ATOM 4250 N N . LYS B 1 190 ? 30.167 47.906 61.201 1.00 16.41 190 LYS B N 1
ATOM 4251 C CA . LYS B 1 190 ? 29.369 48.030 62.420 1.00 21.17 190 LYS B CA 1
ATOM 4252 C C . LYS B 1 190 ? 28.171 48.943 62.203 1.00 21.59 190 LYS B C 1
ATOM 4253 O O . LYS B 1 190 ? 27.115 48.751 62.808 1.00 20.97 190 LYS B O 1
ATOM 4259 N N . ALA B 1 191 ? 28.334 49.929 61.325 1.00 15.46 191 ALA B N 1
ATOM 4260 C CA . ALA B 1 191 ? 27.269 50.878 61.034 1.00 16.45 191 ALA B CA 1
ATOM 4261 C C . ALA B 1 191 ? 26.186 50.303 60.126 1.00 16.51 191 ALA B C 1
ATOM 4262 O O . ALA B 1 191 ? 25.137 50.920 59.948 1.00 20.19 191 ALA B O 1
ATOM 4264 N N . GLY B 1 192 ? 26.453 49.146 59.531 1.00 19.82 192 GLY B N 1
ATOM 4265 C CA . GLY B 1 192 ? 25.464 48.530 58.665 1.00 22.55 192 GLY B CA 1
ATOM 4266 C C . GLY B 1 192 ? 25.834 48.301 57.209 1.00 20.95 192 GLY B C 1
ATOM 4267 O O . GLY B 1 192 ? 24.969 47.907 56.421 1.00 18.41 192 GLY B O 1
ATOM 4268 N N . ALA B 1 193 ? 27.086 48.554 56.829 1.00 16.22 193 ALA B N 1
ATOM 4269 C CA . ALA B 1 193 ? 27.500 48.322 55.443 1.00 14.56 193 ALA B CA 1
ATOM 4270 C C . ALA B 1 193 ? 27.290 46.841 55.129 1.00 13.61 193 ALA B C 1
ATOM 4271 O O . ALA B 1 193 ? 27.711 45.980 55.894 1.00 17.28 193 ALA B O 1
ATOM 4273 N N . ASP B 1 194 ? 26.647 46.549 54.003 1.00 12.38 194 ASP B N 1
ATOM 4274 C CA . ASP B 1 194 ? 26.374 45.165 53.601 1.00 11.37 194 ASP B CA 1
ATOM 4275 C C . ASP B 1 194 ? 27.556 44.532 52.898 1.00 15.65 194 ASP B C 1
ATOM 4276 O O . ASP B 1 194 ? 27.665 43.306 52.839 1.00 13.39 194 ASP B O 1
ATOM 4281 N N . VAL B 1 195 ? 28.418 45.388 52.351 1.00 12.34 195 VAL B N 1
ATOM 4282 C CA . VAL B 1 195 ? 29.601 44.986 51.595 1.00 13.65 195 VAL B CA 1
ATOM 4283 C C . VAL B 1 195 ? 30.640 46.086 51.753 1.00 13.95 195 VAL B C 1
ATOM 4284 O O . VAL B 1 195 ? 30.281 47.240 51.961 1.00 16.04 195 VAL B O 1
ATOM 4288 N N . VAL B 1 196 ? 31.921 45.742 51.682 1.00 14.69 196 VAL B N 1
ATOM 4289 C CA . VAL B 1 196 ? 32.939 46.787 51.732 1.00 12.68 196 VAL B CA 1
ATOM 4290 C C . VAL B 1 196 ? 33.899 46.573 50.594 1.00 17.66 196 VAL B C 1
ATOM 4291 O O . VAL B 1 196 ? 34.277 45.436 50.289 1.00 13.43 196 VAL B O 1
ATOM 4295 N N . GLN B 1 197 ? 34.270 47.671 49.946 1.00 15.00 197 GLN B N 1
ATOM 4296 C CA . GLN B 1 197 ? 35.201 47.614 48.833 1.00 14.43 197 GLN B CA 1
ATOM 4297 C C . GLN B 1 197 ? 36.449 48.426 49.134 1.00 14.25 197 GLN B C 1
ATOM 4298 O O . GLN B 1 197 ? 36.375 49.555 49.610 1.00 12.62 197 GLN B O 1
ATOM 4304 N N . ILE B 1 198 ? 37.595 47.812 48.866 1.00 16.26 198 ILE B N 1
ATOM 4305 C CA . ILE B 1 198 ? 38.901 48.421 49.074 1.00 14.82 198 ILE B CA 1
ATOM 4306 C C . ILE B 1 198 ? 39.404 48.907 47.720 1.00 15.36 198 ILE B C 1
ATOM 4307 O O . ILE B 1 198 ? 39.555 48.109 46.794 1.00 12.21 198 ILE B O 1
ATOM 4312 N N . PHE B 1 199 ? 39.666 50.209 47.606 1.00 14.44 199 PHE B N 1
ATOM 4313 C CA . PHE B 1 199 ? 40.144 50.783 46.348 1.00 17.75 199 PHE B CA 1
ATOM 4314 C C . PHE B 1 199 ? 41.660 50.971 46.261 1.00 15.96 199 PHE B C 1
ATOM 4315 O O . PHE B 1 199 ? 42.220 51.834 46.940 1.00 16.94 199 PHE B O 1
ATOM 4323 N N . ASP B 1 200 ? 42.321 50.170 45.424 1.00 20.36 200 ASP B N 1
ATOM 4324 C CA . ASP B 1 200 ? 43.770 50.297 45.222 1.00 20.13 200 ASP B CA 1
ATOM 4325 C C . ASP B 1 200 ? 43.985 50.777 43.780 1.00 19.28 200 ASP B C 1
ATOM 4326 O O . ASP B 1 200 ? 44.627 50.114 42.959 1.00 19.53 200 ASP B O 1
ATOM 4331 N N . SER B 1 201 ? 43.440 51.952 43.495 1.00 16.38 201 SER B N 1
ATOM 4332 C CA . SER B 1 201 ? 43.494 52.555 42.171 1.00 22.19 201 SER B CA 1
ATOM 4333 C C . SER B 1 201 ? 44.869 52.914 41.597 1.00 22.04 201 SER B C 1
ATOM 4334 O O . SER B 1 201 ? 45.058 52.897 40.378 1.00 23.88 201 SER B O 1
ATOM 4337 N N . TRP B 1 202 ? 45.829 53.225 42.459 1.00 16.73 202 TRP B N 1
ATOM 4338 C CA . TRP B 1 202 ? 47.155 53.620 41.995 1.00 12.85 202 TRP B CA 1
ATOM 4339 C C . TRP B 1 202 ? 48.234 52.524 41.921 1.00 17.29 202 TRP B C 1
ATOM 4340 O O . TRP B 1 202 ? 49.383 52.828 41.606 1.00 17.68 202 TRP B O 1
ATOM 4351 N N . VAL B 1 203 ? 47.905 51.261 42.198 1.00 15.20 203 VAL B N 1
ATOM 4352 C CA . VAL B 1 203 ? 48.949 50.227 42.135 1.00 16.38 203 VAL B CA 1
ATOM 4353 C C . VAL B 1 203 ? 49.469 49.908 40.736 1.00 18.67 203 VAL B C 1
ATOM 4354 O O . VAL B 1 203 ? 50.537 49.313 40.593 1.00 16.49 203 VAL B O 1
ATOM 4358 N N . ASN B 1 204 ? 48.731 50.302 39.705 1.00 17.73 204 ASN B N 1
ATOM 4359 C CA . ASN B 1 204 ? 49.171 50.047 38.341 1.00 17.61 204 ASN B CA 1
ATOM 4360 C C . ASN B 1 204 ? 50.473 50.793 38.040 1.00 17.00 204 ASN B C 1
ATOM 4361 O O . ASN B 1 204 ? 51.142 50.526 37.047 1.00 18.95 204 ASN B O 1
ATOM 4366 N N . ASN B 1 205 ? 50.840 51.725 38.907 1.00 16.17 205 ASN B N 1
ATOM 4367 C CA . ASN B 1 205 ? 52.071 52.477 38.712 1.00 18.34 205 ASN B CA 1
ATOM 4368 C C . ASN B 1 205 ? 53.292 51.676 39.156 1.00 17.16 205 ASN B C 1
ATOM 4369 O O . ASN B 1 205 ? 54.430 52.043 38.865 1.00 28.82 205 ASN B O 1
ATOM 4374 N N . LEU B 1 206 ? 53.046 50.570 39.848 1.00 16.87 206 LEU B N 1
ATOM 4375 C CA . LEU B 1 206 ? 54.115 49.713 40.356 1.00 13.10 206 LEU B CA 1
ATOM 4376 C C . LEU B 1 206 ? 54.447 48.517 39.478 1.00 15.41 206 LEU B C 1
ATOM 4377 O O . LEU B 1 206 ? 53.590 47.986 38.776 1.00 15.60 206 LEU B O 1
ATOM 4382 N N . SER B 1 207 ? 55.698 48.082 39.558 1.00 17.24 207 SER B N 1
ATOM 4383 C CA . SER B 1 207 ? 56.157 46.907 38.834 1.00 16.02 207 SER B CA 1
ATOM 4384 C C . SER B 1 207 ? 55.589 45.723 39.610 1.00 14.89 207 SER B C 1
ATOM 4385 O O . SER B 1 207 ? 55.235 45.860 40.779 1.00 15.47 207 SER B O 1
ATOM 4388 N N . LEU B 1 208 ? 55.500 44.566 38.969 1.00 14.55 208 LEU B N 1
ATOM 4389 C CA . LEU B 1 208 ? 54.987 43.375 39.641 1.00 16.13 208 LEU B CA 1
ATOM 4390 C C . LEU B 1 208 ? 55.853 43.073 40.865 1.00 16.69 208 LEU B C 1
ATOM 4391 O O . LEU B 1 208 ? 55.366 42.727 41.946 1.00 14.74 208 LEU B O 1
ATOM 4396 N N . GLU B 1 209 ? 57.155 43.199 40.665 1.00 15.87 209 GLU B N 1
ATOM 4397 C CA . GLU B 1 209 ? 58.144 42.959 41.702 1.00 15.95 209 GLU B CA 1
ATOM 4398 C C . GLU B 1 209 ? 57.879 43.835 42.926 1.00 15.71 209 GLU B C 1
ATOM 4399 O O . GLU B 1 209 ? 57.872 43.344 44.057 1.00 13.16 209 GLU B O 1
ATOM 4405 N N . ASP B 1 210 ? 57.635 45.124 42.714 1.00 12.02 210 ASP B N 1
ATOM 4406 C CA . ASP B 1 210 ? 57.361 46.004 43.849 1.00 14.10 210 ASP B CA 1
ATOM 4407 C C . ASP B 1 210 ? 55.996 45.738 44.509 1.00 13.75 210 ASP B C 1
ATOM 4408 O O . ASP B 1 210 ? 55.862 45.834 45.737 1.00 15.15 210 ASP B O 1
ATOM 4413 N N . TYR B 1 211 ? 54.985 45.394 43.715 1.00 12.98 211 TYR B N 1
ATOM 4414 C CA . TYR B 1 211 ? 53.678 45.103 44.294 1.00 13.01 211 TYR B CA 1
ATOM 4415 C C . TYR B 1 211 ? 53.820 43.911 45.237 1.00 13.19 211 TYR B C 1
ATOM 4416 O O . TYR B 1 211 ? 53.335 43.934 46.363 1.00 13.62 211 TYR B O 1
ATOM 4425 N N . GLY B 1 212 ? 54.498 42.867 44.770 1.00 14.30 212 GLY B N 1
ATOM 4426 C CA . GLY B 1 212 ? 54.681 41.684 45.596 1.00 17.29 212 GLY B CA 1
ATOM 4427 C C . GLY B 1 212 ? 55.453 41.901 46.887 1.00 20.46 212 GLY B C 1
ATOM 4428 O O . GLY B 1 212 ? 55.136 41.303 47.922 1.00 18.49 212 GLY B O 1
ATOM 4429 N N . GLU B 1 213 ? 56.463 42.761 46.846 1.00 13.65 213 GLU B N 1
ATOM 4430 C CA . GLU B 1 213 ? 57.276 43.001 48.034 1.00 14.49 213 GLU B CA 1
ATOM 4431 C C . GLU B 1 213 ? 56.758 44.073 48.968 1.00 13.64 213 GLU B C 1
ATOM 4432 O O . GLU B 1 213 ? 56.801 43.904 50.185 1.00 16.99 213 GLU B O 1
ATOM 4438 N N . TYR B 1 214 ? 56.237 45.156 48.406 1.00 14.01 214 TYR B N 1
ATOM 4439 C CA . TYR B 1 214 ? 55.782 46.283 49.209 1.00 16.64 214 TYR B CA 1
ATOM 4440 C C . TYR B 1 214 ? 54.290 46.510 49.442 1.00 12.83 214 TYR B C 1
ATOM 4441 O O . TYR B 1 214 ? 53.917 47.350 50.268 1.00 12.25 214 TYR B O 1
ATOM 4450 N N . VAL B 1 215 ? 53.437 45.784 48.730 1.00 13.44 215 VAL B N 1
ATOM 4451 C CA . VAL B 1 215 ? 52.003 45.989 48.873 1.00 12.10 215 VAL B CA 1
ATOM 4452 C C . VAL B 1 215 ? 51.264 44.730 49.324 1.00 19.84 215 VAL B C 1
ATOM 4453 O O . VAL B 1 215 ? 50.508 44.752 50.300 1.00 12.18 215 VAL B O 1
ATOM 4457 N N . TYR B 1 216 ? 51.497 43.638 48.603 1.00 16.98 216 TYR B N 1
ATOM 4458 C CA . TYR B 1 216 ? 50.873 42.348 48.882 1.00 14.49 216 TYR B CA 1
ATOM 4459 C C . TYR B 1 216 ? 50.762 41.972 50.371 1.00 17.09 216 TYR B C 1
ATOM 4460 O O . TYR B 1 216 ? 49.686 41.625 50.850 1.00 16.69 216 TYR B O 1
ATOM 4469 N N . PRO B 1 217 ? 51.871 42.045 51.126 1.00 17.95 217 PRO B N 1
ATOM 4470 C CA . PRO B 1 217 ? 51.841 41.695 52.554 1.00 19.69 217 PRO B CA 1
ATOM 4471 C C . PRO B 1 217 ? 50.789 42.463 53.354 1.00 19.09 217 PRO B C 1
ATOM 4472 O O . PRO B 1 217 ? 50.089 41.898 54.200 1.00 15.94 217 PRO B O 1
ATOM 4476 N N . TYR B 1 218 ? 50.686 43.755 53.080 1.00 15.75 218 TYR B N 1
ATOM 4477 C CA . TYR B 1 218 ? 49.731 44.609 53.773 1.00 15.92 218 TYR B CA 1
ATOM 4478 C C . TYR B 1 218 ? 48.286 44.331 53.359 1.00 17.37 218 TYR B C 1
ATOM 4479 O O . TYR B 1 218 ? 47.404 44.226 54.207 1.00 15.62 218 TYR B O 1
ATOM 4488 N N . VAL B 1 219 ? 48.038 44.210 52.061 1.00 14.32 219 VAL B N 1
ATOM 4489 C CA . VAL B 1 219 ? 46.688 43.936 51.592 1.00 13.86 219 VAL B CA 1
ATOM 4490 C C . VAL B 1 219 ? 46.206 42.564 52.078 1.00 14.55 219 VAL B C 1
ATOM 4491 O O . VAL B 1 219 ? 45.056 42.418 52.510 1.00 16.58 219 VAL B O 1
ATOM 4495 N N . ASN B 1 220 ? 47.080 41.563 52.017 1.00 14.03 220 ASN B N 1
ATOM 4496 C CA . ASN B 1 220 ? 46.707 40.225 52.482 1.00 15.55 220 ASN B CA 1
ATOM 4497 C C . ASN B 1 220 ? 46.276 40.303 53.951 1.00 16.20 220 ASN B C 1
ATOM 4498 O O . ASN B 1 220 ? 45.252 39.738 54.347 1.00 15.56 220 ASN B O 1
ATOM 4503 N N . TYR B 1 221 ? 47.063 41.012 54.752 1.00 19.17 221 TYR B N 1
ATOM 4504 C CA . TYR B 1 221 ? 46.756 41.175 56.166 1.00 13.28 221 TYR B CA 1
ATOM 4505 C C . TYR B 1 221 ? 45.414 41.890 56.347 1.00 15.97 221 TYR B C 1
ATOM 4506 O O . TYR B 1 221 ? 44.524 41.404 57.057 1.00 13.01 221 TYR B O 1
ATOM 4515 N N . LEU B 1 222 ? 45.267 43.040 55.698 1.00 12.78 222 LEU B N 1
ATOM 4516 C CA . LEU B 1 222 ? 44.038 43.820 55.797 1.00 13.59 222 LEU B CA 1
ATOM 4517 C C . LEU B 1 222 ? 42.783 43.008 55.483 1.00 17.69 222 LEU B C 1
ATOM 4518 O O . LEU B 1 222 ? 41.807 43.029 56.243 1.00 16.96 222 LEU B O 1
ATOM 4523 N N . ILE B 1 223 ? 42.797 42.306 54.356 1.00 14.80 223 ILE B N 1
ATOM 4524 C CA . ILE B 1 223 ? 41.636 41.520 53.967 1.00 15.35 223 ILE B CA 1
ATOM 4525 C C . ILE B 1 223 ? 41.387 40.332 54.902 1.00 18.63 223 ILE B C 1
ATOM 4526 O O . ILE B 1 223 ? 40.236 40.041 55.237 1.00 18.65 223 ILE B O 1
ATOM 4531 N N . SER B 1 224 ? 42.445 39.654 55.342 1.00 15.57 224 SER B N 1
ATOM 4532 C CA . SER B 1 224 ? 42.259 38.526 56.257 1.00 11.65 224 SER B CA 1
ATOM 4533 C C . SER B 1 224 ? 41.628 39.010 57.559 1.00 14.19 224 SER B C 1
ATOM 4534 O O . SER B 1 224 ? 40.682 38.394 58.064 1.00 15.75 224 SER B O 1
ATOM 4537 N N . GLU B 1 225 ? 42.142 40.121 58.088 1.00 13.86 225 GLU B N 1
ATOM 4538 C CA . GLU B 1 225 ? 41.621 40.689 59.326 1.00 16.06 225 GLU B CA 1
ATOM 4539 C C . GLU B 1 225 ? 40.149 41.054 59.177 1.00 17.46 225 GLU B C 1
ATOM 4540 O O . GLU B 1 225 ? 39.365 40.872 60.101 1.00 15.85 225 GLU B O 1
ATOM 4546 N N . LEU B 1 226 ? 39.766 41.568 58.013 1.00 16.96 226 LEU B N 1
ATOM 4547 C CA . LEU B 1 226 ? 38.368 41.922 57.793 1.00 15.00 226 LEU B CA 1
ATOM 4548 C C . LEU B 1 226 ? 37.492 40.673 57.799 1.00 14.74 226 LEU B C 1
ATOM 4549 O O . LEU B 1 226 ? 36.417 40.664 58.404 1.00 16.48 226 LEU B O 1
ATOM 4554 N N . LYS B 1 227 ? 37.944 39.622 57.121 1.00 17.30 227 LYS B N 1
ATOM 4555 C CA . LYS B 1 227 ? 37.176 38.380 57.065 1.00 19.44 227 LYS B CA 1
ATOM 4556 C C . LYS B 1 227 ? 37.074 37.703 58.436 1.00 19.82 227 LYS B C 1
ATOM 4557 O O . LYS B 1 227 ? 36.114 36.975 58.712 1.00 15.44 227 LYS B O 1
ATOM 4563 N N . ASP B 1 228 ? 38.062 37.933 59.292 1.00 19.86 228 ASP B N 1
ATOM 4564 C CA . ASP B 1 228 ? 38.022 37.354 60.636 1.00 23.24 228 ASP B CA 1
ATOM 4565 C C . ASP B 1 228 ? 36.995 38.134 61.443 1.00 22.55 228 ASP B C 1
ATOM 4566 O O . ASP B 1 228 ? 36.260 37.564 62.239 1.00 23.54 228 ASP B O 1
ATOM 4571 N N . PHE B 1 229 ? 36.956 39.445 61.219 1.00 15.29 229 PHE B N 1
ATOM 4572 C CA . PHE B 1 229 ? 36.039 40.326 61.924 1.00 16.03 229 PHE B CA 1
ATOM 4573 C C . PHE B 1 229 ? 34.580 40.084 61.546 1.00 19.10 229 PHE B C 1
ATOM 4574 O O . PHE B 1 229 ? 33.697 40.118 62.408 1.00 17.57 229 PHE B O 1
ATOM 4582 N N . SER B 1 230 ? 34.322 39.820 60.269 1.00 14.20 230 SER B N 1
ATOM 4583 C CA . SER B 1 230 ? 32.938 39.656 59.824 1.00 18.59 230 SER B CA 1
ATOM 4584 C C . SER B 1 230 ? 32.791 38.898 58.512 1.00 19.72 230 SER B C 1
ATOM 4585 O O . SER B 1 230 ? 33.739 38.809 57.726 1.00 18.31 230 SER B O 1
ATOM 4588 N N . ASP B 1 231 ? 31.593 38.370 58.268 1.00 20.99 231 ASP B N 1
ATOM 4589 C CA . ASP B 1 231 ? 31.340 37.654 57.023 1.00 21.31 231 ASP B CA 1
ATOM 4590 C C . ASP B 1 231 ? 30.927 38.636 55.926 1.00 22.52 231 ASP B C 1
ATOM 4591 O O . ASP B 1 231 ? 30.623 38.226 54.803 1.00 21.63 231 ASP B O 1
ATOM 4596 N N . THR B 1 232 ? 30.918 39.926 56.256 1.00 18.45 232 THR B N 1
ATOM 4597 C CA . THR B 1 232 ? 30.575 40.962 55.280 1.00 15.76 232 THR B CA 1
ATOM 4598 C C . THR B 1 232 ? 31.453 40.727 54.056 1.00 11.76 232 THR B C 1
ATOM 4599 O O . THR B 1 232 ? 32.670 40.614 54.182 1.00 16.06 232 THR B O 1
ATOM 4603 N N . PRO B 1 233 ? 30.854 40.636 52.857 1.00 15.73 233 PRO B N 1
ATOM 4604 C CA . PRO B 1 233 ? 31.678 40.414 51.661 1.00 18.01 233 PRO B CA 1
ATOM 4605 C C . PRO B 1 233 ? 32.715 41.522 51.489 1.00 18.81 233 PRO B C 1
ATOM 4606 O O . PRO B 1 233 ? 32.426 42.692 51.744 1.00 17.94 233 PRO B O 1
ATOM 4610 N N . VAL B 1 234 ? 33.918 41.148 51.063 1.00 17.77 234 VAL B N 1
ATOM 4611 C CA . VAL B 1 234 ? 34.991 42.117 50.838 1.00 15.83 234 VAL B CA 1
ATOM 4612 C C . VAL B 1 234 ? 35.399 42.075 49.375 1.00 16.18 234 VAL B C 1
ATOM 4613 O O . VAL B 1 234 ? 35.660 41.006 48.827 1.00 14.55 234 VAL B O 1
ATOM 4617 N N . ILE B 1 235 ? 35.436 43.242 48.741 1.00 14.24 235 ILE B N 1
ATOM 4618 C CA . ILE B 1 235 ? 35.843 43.333 47.347 1.00 15.15 235 ILE B CA 1
ATOM 4619 C C . ILE B 1 235 ? 37.142 44.149 47.279 1.00 14.38 235 ILE B C 1
ATOM 4620 O O . ILE B 1 235 ? 37.270 45.190 47.931 1.00 13.17 235 ILE B O 1
ATOM 4625 N N . TYR B 1 236 ? 38.116 43.659 46.518 1.00 14.11 236 TYR B N 1
ATOM 4626 C CA . TYR B 1 236 ? 39.382 44.370 46.371 1.00 13.83 236 TYR B CA 1
ATOM 4627 C C . TYR B 1 236 ? 39.504 44.797 44.913 1.00 15.50 236 TYR B C 1
ATOM 4628 O O . TYR B 1 236 ? 39.541 43.958 44.007 1.00 14.40 236 TYR B O 1
ATOM 4637 N N . PHE B 1 237 ? 39.552 46.108 44.700 1.00 15.85 237 PHE B N 1
ATOM 4638 C CA . PHE B 1 237 ? 39.668 46.679 43.360 1.00 13.54 237 PHE B CA 1
ATOM 4639 C C . PHE B 1 237 ? 41.102 47.121 43.123 1.00 13.00 237 PHE B C 1
ATOM 4640 O O . PHE B 1 237 ? 41.701 47.786 43.975 1.00 13.44 237 PHE B O 1
ATOM 4648 N N . PHE B 1 238 ? 41.648 46.768 41.969 1.00 12.41 238 PHE B N 1
ATOM 4649 C CA . PHE B 1 238 ? 43.016 47.160 41.647 1.00 11.55 238 PHE B CA 1
ATOM 4650 C C . PHE B 1 238 ? 43.235 47.328 40.155 1.00 16.07 238 PHE B C 1
ATOM 4651 O O . PHE B 1 238 ? 42.788 46.502 39.357 1.00 13.78 238 PHE B O 1
ATOM 4659 N N . ARG B 1 239 ? 43.917 48.414 39.789 1.00 17.61 239 ARG B N 1
ATOM 4660 C CA . ARG B 1 239 ? 44.253 48.698 38.394 1.00 15.53 239 ARG B CA 1
ATOM 4661 C C . ARG B 1 239 ? 45.479 47.870 38.038 1.00 16.97 239 ARG B C 1
ATOM 4662 O O . ARG B 1 239 ? 46.106 47.287 38.925 1.00 20.20 239 ARG B O 1
ATOM 4670 N N . GLY B 1 240 ? 45.818 47.820 36.751 1.00 20.19 240 GLY B N 1
ATOM 4671 C CA . GLY B 1 240 ? 46.952 47.022 36.316 1.00 18.80 240 GLY B CA 1
ATOM 4672 C C . GLY B 1 240 ? 46.674 45.584 36.714 1.00 15.20 240 GLY B C 1
ATOM 4673 O O . GLY B 1 240 ? 47.577 44.817 37.033 1.00 19.11 240 GLY B O 1
ATOM 4674 N N . SER B 1 241 ? 45.402 45.217 36.657 1.00 13.30 241 SER B N 1
ATOM 4675 C CA . SER B 1 241 ? 44.947 43.896 37.072 1.00 11.31 241 SER B CA 1
ATOM 4676 C C . SER B 1 241 ? 45.708 42.700 36.494 1.00 13.72 241 SER B C 1
ATOM 4677 O O . SER B 1 241 ? 46.036 41.765 37.227 1.00 12.96 241 SER B O 1
ATOM 4680 N N . SER B 1 242 ? 46.000 42.729 35.197 1.00 14.73 242 SER B N 1
ATOM 4681 C CA . SER B 1 242 ? 46.711 41.613 34.564 1.00 13.42 242 SER B CA 1
ATOM 4682 C C . SER B 1 242 ? 48.081 41.394 35.188 1.00 17.24 242 SER B C 1
ATOM 4683 O O . SER B 1 242 ? 48.629 40.283 35.169 1.00 13.27 242 SER B O 1
ATOM 4686 N N . SER B 1 243 ? 48.648 42.455 35.747 1.00 10.68 243 SER B N 1
ATOM 4687 C CA . SER B 1 243 ? 49.963 42.322 36.346 1.00 10.70 243 SER B CA 1
ATOM 4688 C C . SER B 1 243 ? 49.923 41.637 37.704 1.00 15.81 243 SER B C 1
ATOM 4689 O O . SER B 1 243 ? 50.726 40.749 37.993 1.00 14.84 243 SER B O 1
ATOM 4692 N N . PHE B 1 244 ? 48.956 42.022 38.526 1.00 13.14 244 PHE B N 1
ATOM 4693 C CA . PHE B 1 244 ? 48.880 41.508 39.886 1.00 12.78 244 PHE B CA 1
ATOM 4694 C C . PHE B 1 244 ? 47.885 40.396 40.173 1.00 13.93 244 PHE B C 1
ATOM 4695 O O . PHE B 1 244 ? 47.837 39.894 41.299 1.00 13.63 244 PHE B O 1
ATOM 4703 N N . ILE B 1 245 ? 47.101 40.014 39.171 1.00 16.62 245 ILE B N 1
ATOM 4704 C CA . ILE B 1 245 ? 46.067 39.001 39.365 1.00 15.32 245 ILE B CA 1
ATOM 4705 C C . ILE B 1 245 ? 46.509 37.694 40.004 1.00 16.50 245 ILE B C 1
ATOM 4706 O O . ILE B 1 245 ? 45.824 37.186 40.889 1.00 17.21 245 ILE B O 1
ATOM 4711 N N . ASP B 1 246 ? 47.644 37.140 39.589 1.00 20.63 246 ASP B N 1
ATOM 4712 C CA . ASP B 1 246 ? 48.052 35.874 40.183 1.00 12.62 246 ASP B CA 1
ATOM 4713 C C . ASP B 1 246 ? 48.361 35.991 41.673 1.00 16.51 246 ASP B C 1
ATOM 4714 O O . ASP B 1 246 ? 48.282 35.004 42.394 1.00 17.46 246 ASP B O 1
ATOM 4719 N N . LEU B 1 247 ? 48.703 37.190 42.144 1.00 14.02 247 LEU B N 1
ATOM 4720 C CA . LEU B 1 247 ? 48.968 37.386 43.571 1.00 12.68 247 LEU B CA 1
ATOM 4721 C C . LEU B 1 247 ? 47.657 37.688 44.305 1.00 11.45 247 LEU B C 1
ATOM 4722 O O . LEU B 1 247 ? 47.385 37.137 45.377 1.00 15.91 247 LEU B O 1
ATOM 4727 N N . ALA B 1 248 ? 46.844 38.561 43.710 1.00 10.87 248 ALA B N 1
ATOM 4728 C CA . ALA B 1 248 ? 45.583 38.972 44.315 1.00 12.03 248 ALA B CA 1
ATOM 4729 C C . ALA B 1 248 ? 44.623 37.819 44.599 1.00 11.21 248 ALA B C 1
ATOM 4730 O O . ALA B 1 248 ? 43.847 37.880 45.557 1.00 13.28 248 ALA B O 1
ATOM 4732 N N . VAL B 1 249 ? 44.653 36.775 43.776 1.00 12.73 249 VAL B N 1
ATOM 4733 C CA . VAL B 1 249 ? 43.756 35.650 44.022 1.00 15.13 249 VAL B CA 1
ATOM 4734 C C . VAL B 1 249 ? 44.052 34.990 45.376 1.00 16.95 249 VAL B C 1
ATOM 4735 O O . VAL B 1 249 ? 43.210 34.270 45.921 1.00 20.26 249 VAL B O 1
ATOM 4739 N N . ASP B 1 250 ? 45.239 35.236 45.923 1.00 17.05 250 ASP B N 1
ATOM 4740 C CA . ASP B 1 250 ? 45.603 34.675 47.229 1.00 17.19 250 ASP B CA 1
ATOM 4741 C C . ASP B 1 250 ? 44.826 35.340 48.368 1.00 17.63 250 ASP B C 1
ATOM 4742 O O . ASP B 1 250 ? 44.686 34.756 49.442 1.00 16.59 250 ASP B O 1
ATOM 4747 N N . TYR B 1 251 ? 44.338 36.562 48.156 1.00 14.67 251 TYR B N 1
ATOM 4748 C CA . TYR B 1 251 ? 43.599 37.247 49.221 1.00 14.48 251 TYR B CA 1
ATOM 4749 C C . TYR B 1 251 ? 42.271 36.563 49.533 1.00 17.25 251 TYR B C 1
ATOM 4750 O O . TYR B 1 251 ? 41.679 35.905 48.677 1.00 14.76 251 TYR B O 1
ATOM 4759 N N . ARG B 1 252 ? 41.796 36.744 50.761 1.00 16.00 252 ARG B N 1
ATOM 4760 C CA . ARG B 1 252 ? 40.534 36.156 51.174 1.00 17.98 252 ARG B CA 1
ATOM 4761 C C . ARG B 1 252 ? 39.367 37.049 50.768 1.00 19.92 252 ARG B C 1
ATOM 4762 O O . ARG B 1 252 ? 38.327 37.075 51.418 1.00 18.36 252 ARG B O 1
ATOM 4770 N N . ALA B 1 253 ? 39.560 37.779 49.676 1.00 20.28 253 ALA B N 1
ATOM 4771 C CA . ALA B 1 253 ? 38.533 38.657 49.141 1.00 16.32 253 ALA B CA 1
ATOM 4772 C C . ALA B 1 253 ? 37.419 37.806 48.550 1.00 18.93 253 ALA B C 1
ATOM 4773 O O . ALA B 1 253 ? 37.680 36.762 47.951 1.00 15.64 253 ALA B O 1
ATOM 4775 N N . ASP B 1 254 ? 36.177 38.242 48.730 1.00 14.69 254 ASP B N 1
ATOM 4776 C CA . ASP B 1 254 ? 35.046 37.516 48.168 1.00 17.61 254 ASP B CA 1
ATOM 4777 C C . ASP B 1 254 ? 34.980 37.798 46.677 1.00 18.61 254 ASP B C 1
ATOM 4778 O O . ASP B 1 254 ? 34.457 36.996 45.913 1.00 19.94 254 ASP B O 1
ATOM 4783 N N . ALA B 1 255 ? 35.505 38.948 46.263 1.00 14.03 255 ALA B N 1
ATOM 4784 C CA . ALA B 1 255 ? 35.535 39.264 44.843 1.00 15.75 255 ALA B CA 1
ATOM 4785 C C . ALA B 1 255 ? 36.670 40.219 44.534 1.00 13.33 255 ALA B C 1
ATOM 4786 O O . ALA B 1 255 ? 37.024 41.074 45.361 1.00 13.40 255 ALA B O 1
ATOM 4788 N N . LEU B 1 256 ? 37.250 40.052 43.347 1.00 13.05 256 LEU B N 1
ATOM 4789 C CA . LEU B 1 256 ? 38.330 40.917 42.882 1.00 13.72 256 LEU B CA 1
ATOM 4790 C C . LEU B 1 256 ? 37.735 41.780 41.768 1.00 12.15 256 LEU B C 1
ATOM 4791 O O . LEU B 1 256 ? 37.219 41.256 40.788 1.00 16.28 256 LEU B O 1
ATOM 4796 N N . SER B 1 257 ? 37.781 43.099 41.930 1.00 16.27 257 SER B N 1
ATOM 4797 C CA . SER B 1 257 ? 37.238 44.003 40.914 1.00 13.45 257 SER B CA 1
ATOM 4798 C C . SER B 1 257 ? 38.430 44.363 40.025 1.00 14.27 257 SER B C 1
ATOM 4799 O O . SER B 1 257 ? 39.410 44.945 40.487 1.00 15.89 257 SER B O 1
ATOM 4802 N N . VAL B 1 258 ? 38.337 44.009 38.750 1.00 12.89 258 VAL B N 1
ATOM 4803 C CA . VAL B 1 258 ? 39.447 44.200 37.826 1.00 14.74 258 VAL B CA 1
ATOM 4804 C C . VAL B 1 258 ? 39.167 45.092 36.630 1.00 15.22 258 VAL B C 1
ATOM 4805 O O . VAL B 1 258 ? 38.009 45.350 36.306 1.00 14.73 258 VAL B O 1
ATOM 4809 N N . ASP B 1 259 ? 40.234 45.564 35.980 1.00 14.93 259 ASP B N 1
ATOM 4810 C CA . ASP B 1 259 ? 40.084 46.418 34.809 1.00 12.76 259 ASP B CA 1
ATOM 4811 C C . ASP B 1 259 ? 40.092 45.611 33.517 1.00 13.87 259 ASP B C 1
ATOM 4812 O O . ASP B 1 259 ? 40.090 44.376 33.536 1.00 13.11 259 ASP B O 1
ATOM 4817 N N . TRP B 1 260 ? 40.096 46.322 32.394 1.00 11.97 260 TRP B N 1
ATOM 4818 C CA . TRP B 1 260 ? 40.048 45.695 31.084 1.00 11.74 260 TRP B CA 1
ATOM 4819 C C . TRP B 1 260 ? 41.321 45.042 30.574 1.00 11.50 260 TRP B C 1
ATOM 4820 O O . TRP B 1 260 ? 41.348 44.555 29.438 1.00 12.18 260 TRP B O 1
ATOM 4831 N N . SER B 1 261 ? 42.367 45.011 31.398 1.00 10.70 261 SER B N 1
ATOM 4832 C CA . SER B 1 261 ? 43.617 44.355 30.985 1.00 14.09 261 SER B CA 1
ATOM 4833 C C . SER B 1 261 ? 43.482 42.832 31.100 1.00 15.33 261 SER B C 1
ATOM 4834 O O . SER B 1 261 ? 44.335 42.089 30.605 1.00 16.43 261 SER B O 1
ATOM 4837 N N . VAL B 1 262 ? 42.420 42.366 31.761 1.00 12.48 262 VAL B N 1
ATOM 4838 C CA . VAL B 1 262 ? 42.171 40.923 31.885 1.00 11.69 262 VAL B CA 1
ATOM 4839 C C . VAL B 1 262 ? 40.836 40.559 31.243 1.00 17.74 262 VAL B C 1
ATOM 4840 O O . VAL B 1 262 ? 40.009 41.431 30.952 1.00 17.74 262 VAL B O 1
ATOM 4844 N N . ASP B 1 263 ? 40.637 39.268 31.012 1.00 17.73 263 ASP B N 1
ATOM 4845 C CA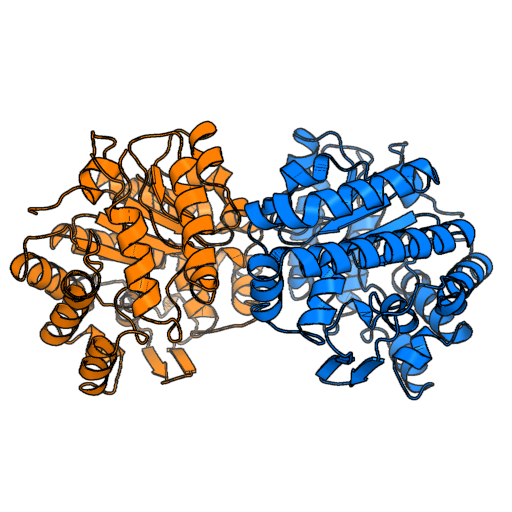 . ASP B 1 263 ? 39.411 38.769 30.408 1.00 19.23 263 ASP B CA 1
ATOM 4846 C C . ASP B 1 263 ? 38.689 37.984 31.499 1.00 17.73 263 ASP B C 1
ATOM 4847 O O . ASP B 1 263 ? 39.062 36.858 31.816 1.00 15.90 263 ASP B O 1
ATOM 4852 N N . ILE B 1 264 ? 37.655 38.581 32.082 1.00 14.37 264 ILE B N 1
ATOM 4853 C CA . ILE B 1 264 ? 36.952 37.909 33.170 1.00 11.88 264 ILE B CA 1
ATOM 4854 C C . ILE B 1 264 ? 36.464 36.510 32.812 1.00 14.74 264 ILE B C 1
ATOM 4855 O O . ILE B 1 264 ? 36.600 35.584 33.613 1.00 12.93 264 ILE B O 1
ATOM 4860 N N . PRO B 1 265 ? 35.918 36.321 31.601 1.00 16.83 265 PRO B N 1
ATOM 4861 C CA . PRO B 1 265 ? 35.462 34.961 31.278 1.00 16.22 265 PRO B CA 1
ATOM 4862 C C . PRO B 1 265 ? 36.571 33.923 31.450 1.00 17.13 265 PRO B C 1
ATOM 4863 O O . PRO B 1 265 ? 36.320 32.803 31.903 1.00 15.54 265 PRO B O 1
ATOM 4867 N N . GLU B 1 266 ? 37.797 34.299 31.102 1.00 14.74 266 GLU B N 1
ATOM 4868 C CA . GLU B 1 266 ? 38.937 33.393 31.236 1.00 17.04 266 GLU B CA 1
ATOM 4869 C C . GLU B 1 266 ? 39.340 33.237 32.707 1.00 14.16 266 GLU B C 1
ATOM 4870 O O . GLU B 1 266 ? 39.655 32.141 33.166 1.00 14.13 266 GLU B O 1
ATOM 4876 N N . LEU B 1 267 ? 39.323 34.332 33.456 1.00 14.80 267 LEU B N 1
ATOM 4877 C CA . LEU B 1 267 ? 39.686 34.261 34.871 1.00 15.17 267 LEU B CA 1
ATOM 4878 C C . LEU B 1 267 ? 38.803 33.252 35.621 1.00 13.54 267 LEU B C 1
ATOM 4879 O O . LEU B 1 267 ? 39.282 32.535 36.503 1.00 14.50 267 LEU B O 1
ATOM 4884 N N . PHE B 1 268 ? 37.519 33.206 35.270 1.00 13.40 268 PHE B N 1
ATOM 4885 C CA . PHE B 1 268 ? 36.575 32.277 35.899 1.00 15.55 268 PHE B CA 1
ATOM 4886 C C . PHE B 1 268 ? 36.900 30.816 35.591 1.00 20.46 268 PHE B C 1
ATOM 4887 O O . PHE B 1 268 ? 36.439 29.906 36.283 1.00 18.05 268 PHE B O 1
ATOM 4895 N N . LYS B 1 269 ? 37.694 30.599 34.548 1.00 15.92 269 LYS B N 1
ATOM 4896 C CA . LYS B 1 269 ? 38.065 29.246 34.142 1.00 16.09 269 LYS B CA 1
ATOM 4897 C C . LYS B 1 269 ? 39.361 28.815 34.801 1.00 19.98 269 LYS B C 1
ATOM 4898 O O . LYS B 1 269 ? 39.643 27.627 34.932 1.00 19.72 269 LYS B O 1
ATOM 4904 N N . ILE B 1 270 ? 40.123 29.800 35.256 1.00 16.91 270 ILE B N 1
ATOM 4905 C CA . ILE B 1 270 ? 41.411 29.569 35.880 1.00 21.32 270 ILE B CA 1
ATOM 4906 C C . ILE B 1 270 ? 41.404 29.657 37.400 1.00 16.61 270 ILE B C 1
ATOM 4907 O O . ILE B 1 270 ? 42.104 28.905 38.072 1.00 18.75 270 ILE B O 1
ATOM 4912 N N . TYR B 1 271 ? 40.605 30.568 37.940 1.00 15.19 271 TYR B N 1
ATOM 4913 C CA . TYR B 1 271 ? 40.566 30.779 39.387 1.00 16.85 271 TYR B CA 1
ATOM 4914 C C . TYR B 1 271 ? 39.222 30.530 40.049 1.00 16.85 271 TYR B C 1
ATOM 4915 O O . TYR B 1 271 ? 38.179 30.877 39.501 1.00 18.63 271 TYR B O 1
ATOM 4924 N N . ASP B 1 272 ? 39.256 29.948 41.243 1.00 21.28 272 ASP B N 1
ATOM 4925 C CA . ASP B 1 272 ? 38.036 29.704 42.001 1.00 24.48 272 ASP B CA 1
ATOM 4926 C C . ASP B 1 272 ? 37.863 30.957 42.856 1.00 24.28 272 ASP B C 1
ATOM 4927 O O . ASP B 1 272 ? 38.210 30.975 44.041 1.00 22.43 272 ASP B O 1
ATOM 4932 N N . LYS B 1 273 ? 37.333 32.013 42.244 1.00 24.36 273 LYS B N 1
ATOM 4933 C CA . LYS B 1 273 ? 37.168 33.277 42.952 1.00 22.30 273 LYS B CA 1
ATOM 4934 C C . LYS B 1 273 ? 36.054 34.115 42.331 1.00 18.81 273 LYS B C 1
ATOM 4935 O O . LYS B 1 273 ? 35.640 33.873 41.190 1.00 15.38 273 LYS B O 1
ATOM 4941 N N . GLY B 1 274 ? 35.563 35.088 43.097 1.00 17.49 274 GLY B N 1
ATOM 4942 C CA . GLY B 1 274 ? 34.521 35.973 42.601 1.00 12.13 274 GLY B CA 1
ATOM 4943 C C . GLY B 1 274 ? 35.170 37.125 41.852 1.00 14.29 274 GLY B C 1
ATOM 4944 O O . GLY B 1 274 ? 36.270 37.554 42.205 1.00 15.32 274 GLY B O 1
ATOM 4945 N N . PHE B 1 275 ? 34.501 37.623 40.812 1.00 11.79 275 PHE B N 1
ATOM 4946 C CA . PHE B 1 275 ? 35.037 38.736 40.029 1.00 14.53 275 PHE B CA 1
ATOM 4947 C C . PHE B 1 275 ? 34.000 39.805 39.746 1.00 13.79 275 PHE B C 1
ATOM 4948 O O . PHE B 1 275 ? 32.823 39.500 39.554 1.00 10.55 275 PHE B O 1
ATOM 4956 N N . GLN B 1 276 ? 34.456 41.056 39.723 1.00 12.45 276 GLN B N 1
ATOM 4957 C CA . GLN B 1 276 ? 33.602 42.208 39.446 1.00 12.10 276 GLN B CA 1
ATOM 4958 C C . GLN B 1 276 ? 34.285 43.007 38.341 1.00 13.15 276 GLN B C 1
ATOM 4959 O O . GLN B 1 276 ? 35.511 43.102 38.306 1.00 14.52 276 GLN B O 1
ATOM 4965 N N . GLY B 1 277 ? 33.492 43.570 37.434 1.00 13.78 277 GLY B N 1
ATOM 4966 C CA . GLY B 1 277 ? 34.054 44.328 36.321 1.00 13.07 277 GLY B CA 1
ATOM 4967 C C . GLY B 1 277 ? 33.479 43.800 35.014 1.00 10.91 277 GLY B C 1
ATOM 4968 O O . GLY B 1 277 ? 32.499 43.065 35.045 1.00 14.78 277 GLY B O 1
ATOM 4969 N N . ASN B 1 278 ? 34.075 44.148 33.876 1.00 11.49 278 ASN B N 1
ATOM 4970 C CA . ASN B 1 278 ? 35.262 45.010 33.831 1.00 10.22 278 ASN B CA 1
ATOM 4971 C C . ASN B 1 278 ? 35.277 45.827 32.534 1.00 14.76 278 ASN B C 1
ATOM 4972 O O . ASN B 1 278 ? 36.335 46.034 31.936 1.00 17.51 278 ASN B O 1
ATOM 4977 N N . LEU B 1 279 ? 34.106 46.290 32.105 1.00 12.78 279 LEU B N 1
ATOM 4978 C CA . LEU B 1 279 ? 33.987 47.067 30.874 1.00 14.96 279 LEU B CA 1
ATOM 4979 C C . LEU B 1 279 ? 34.852 48.329 30.898 1.00 12.43 279 LEU B C 1
ATOM 4980 O O . LEU B 1 279 ? 34.868 49.070 31.881 1.00 14.52 279 LEU B O 1
ATOM 4985 N N . GLU B 1 280 ? 35.580 48.557 29.813 1.00 15.39 280 GLU B N 1
ATOM 4986 C CA . GLU B 1 280 ? 36.420 49.743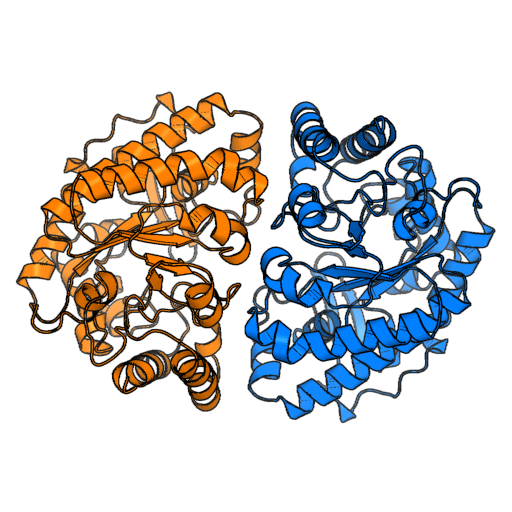 29.697 1.00 16.55 280 GLU B CA 1
ATOM 4987 C C . GLU B 1 280 ? 35.454 50.929 29.688 1.00 14.36 280 GLU B C 1
ATOM 4988 O O . GLU B 1 280 ? 34.561 50.989 28.846 1.00 14.87 280 GLU B O 1
ATOM 4994 N N . PRO B 1 281 ? 35.610 51.881 30.625 1.00 13.86 281 PRO B N 1
ATOM 4995 C CA . PRO B 1 281 ? 34.714 53.043 30.684 1.00 16.75 281 PRO B CA 1
ATOM 4996 C C . PRO B 1 281 ? 34.585 53.787 29.357 1.00 15.56 281 PRO B C 1
ATOM 4997 O O . PRO B 1 281 ? 33.502 54.252 28.988 1.00 12.83 281 PRO B O 1
ATOM 5001 N N . ALA B 1 282 ? 35.701 53.895 28.647 1.00 13.70 282 ALA B N 1
ATOM 5002 C CA . ALA B 1 282 ? 35.725 54.595 27.369 1.00 12.81 282 ALA B CA 1
ATOM 5003 C C . ALA B 1 282 ? 34.714 54.046 26.360 1.00 11.90 282 ALA B C 1
ATOM 5004 O O . ALA B 1 282 ? 34.354 54.730 25.408 1.00 11.71 282 ALA B O 1
ATOM 5006 N N . VAL B 1 283 ? 34.279 52.804 26.544 1.00 10.05 283 VAL B N 1
ATOM 5007 C CA . VAL B 1 283 ? 33.289 52.239 25.630 1.00 12.12 283 VAL B CA 1
ATOM 5008 C C . VAL B 1 283 ? 32.013 53.087 25.674 1.00 15.10 283 VAL B C 1
ATOM 5009 O O . VAL B 1 283 ? 31.263 53.136 24.706 1.00 11.93 283 VAL B O 1
ATOM 5013 N N . LEU B 1 284 ? 31.776 53.766 26.794 1.00 13.91 284 LEU B N 1
ATOM 5014 C CA . LEU B 1 284 ? 30.581 54.597 26.928 1.00 12.66 284 LEU B CA 1
ATOM 5015 C C . LEU B 1 284 ? 30.599 55.841 26.040 1.00 17.38 284 LEU B C 1
ATOM 5016 O O . LEU B 1 284 ? 29.580 56.513 25.895 1.00 13.53 284 LEU B O 1
ATOM 5021 N N . TYR B 1 285 ? 31.745 56.149 25.437 1.00 14.84 285 TYR B N 1
ATOM 5022 C CA . TYR B 1 285 ? 31.818 57.302 24.538 1.00 17.20 285 TYR B CA 1
ATOM 5023 C C . TYR B 1 285 ? 31.346 56.892 23.150 1.00 17.63 285 TYR B C 1
ATOM 5024 O O . TYR B 1 285 ? 31.036 57.737 22.317 1.00 17.54 285 TYR B O 1
ATOM 5033 N N . ALA B 1 286 ? 31.296 55.588 22.902 1.00 16.03 286 ALA B N 1
ATOM 5034 C CA . ALA B 1 286 ? 30.888 55.087 21.595 1.00 16.95 286 ALA B CA 1
ATOM 5035 C C . ALA B 1 286 ? 29.375 55.058 21.450 1.00 16.13 286 ALA B C 1
ATOM 5036 O O . ALA B 1 286 ? 28.644 55.387 22.380 1.00 21.16 286 ALA B O 1
ATOM 5038 N N . SER B 1 287 ? 28.911 54.673 20.270 1.00 11.83 287 SER B N 1
ATOM 5039 C CA . SER B 1 287 ? 27.486 54.596 19.998 1.00 18.80 287 SER B CA 1
ATOM 5040 C C . SER B 1 287 ? 26.868 53.470 20.815 1.00 18.36 287 SER B C 1
ATOM 5041 O O . SER B 1 287 ? 27.560 52.543 21.232 1.00 14.99 287 SER B O 1
ATOM 5044 N N . GLU B 1 288 ? 25.558 53.529 21.022 1.00 15.69 288 GLU B N 1
ATOM 5045 C CA . GLU B 1 288 ? 24.909 52.480 21.782 1.00 16.28 288 GLU B CA 1
ATOM 5046 C C . GLU B 1 288 ? 25.093 51.132 21.095 1.00 16.75 288 GLU B C 1
ATOM 5047 O O . GLU B 1 288 ? 25.138 50.102 21.757 1.00 15.52 288 GLU B O 1
ATOM 5053 N N . GLU B 1 289 ? 25.225 51.140 19.771 1.00 17.67 289 GLU B N 1
ATOM 5054 C CA . GLU B 1 289 ? 25.425 49.897 19.030 1.00 20.40 289 GLU B CA 1
ATOM 5055 C C . GLU B 1 289 ? 26.718 49.216 19.497 1.00 17.43 289 GLU B C 1
ATOM 5056 O O . GLU B 1 289 ? 26.764 47.998 19.698 1.00 14.95 289 GLU B O 1
ATOM 5062 N N . VAL B 1 290 ? 27.766 50.013 19.669 1.00 14.16 290 VAL B N 1
ATOM 5063 C CA . VAL B 1 290 ? 29.048 49.493 20.120 1.00 16.71 290 VAL B CA 1
ATOM 5064 C C . VAL B 1 290 ? 28.937 49.098 21.587 1.00 12.30 290 VAL B C 1
ATOM 5065 O O . VAL B 1 290 ? 29.462 48.071 22.010 1.00 13.79 290 VAL B O 1
ATOM 5069 N N . ILE B 1 291 ? 28.253 49.923 22.371 1.00 15.19 291 ILE B N 1
ATOM 5070 C CA . ILE B 1 291 ? 28.098 49.613 23.778 1.00 10.33 291 ILE B CA 1
ATOM 5071 C C . ILE B 1 291 ? 27.377 48.277 23.906 1.00 8.85 291 ILE B C 1
ATOM 5072 O O . ILE B 1 291 ? 27.766 47.431 24.712 1.00 15.64 291 ILE B O 1
ATOM 5077 N N . GLU B 1 292 ? 26.356 48.069 23.075 1.00 13.13 292 GLU B N 1
ATOM 5078 C CA . GLU B 1 292 ? 25.588 46.829 23.137 1.00 14.22 292 GLU B CA 1
ATOM 5079 C C . GLU B 1 292 ? 26.412 45.582 22.787 1.00 15.18 292 GLU B C 1
ATOM 5080 O O . GLU B 1 292 ? 26.380 44.575 23.511 1.00 17.00 292 GLU B O 1
ATOM 5086 N N . GLU B 1 293 ? 27.147 45.649 21.685 1.00 14.86 293 GLU B N 1
ATOM 5087 C CA . GLU B 1 293 ? 27.964 44.515 21.264 1.00 20.91 293 GLU B CA 1
ATOM 5088 C C . GLU B 1 293 ? 29.084 44.203 22.263 1.00 21.70 293 GLU B C 1
ATOM 5089 O O . GLU B 1 293 ? 29.328 43.044 22.581 1.00 15.77 293 GLU B O 1
ATOM 5095 N N . LYS B 1 294 ? 29.753 45.234 22.768 1.00 19.87 294 LYS B N 1
ATOM 5096 C CA . LYS B 1 294 ? 30.835 45.025 23.727 1.00 22.28 294 LYS B CA 1
ATOM 5097 C C . LYS B 1 294 ? 30.306 44.507 25.060 1.00 21.30 294 LYS B C 1
ATOM 5098 O O . LYS B 1 294 ? 30.925 43.645 25.688 1.00 19.85 294 LYS B O 1
ATOM 5104 N N . THR B 1 295 ? 29.157 45.020 25.489 1.00 13.10 295 THR B N 1
ATOM 5105 C CA . THR B 1 295 ? 28.581 44.594 26.759 1.00 13.13 295 THR B CA 1
ATOM 5106 C C . THR B 1 295 ? 27.950 43.204 26.689 1.00 17.54 295 THR B C 1
ATOM 5107 O O . THR B 1 295 ? 28.224 42.347 27.527 1.00 15.51 295 THR B O 1
ATOM 5111 N N . LEU B 1 296 ? 27.097 42.974 25.700 1.00 20.15 296 LEU B N 1
ATOM 5112 C CA . LEU B 1 296 ? 26.463 41.664 25.578 1.00 22.07 296 LEU B CA 1
ATOM 5113 C C . LEU B 1 296 ? 27.512 40.629 25.192 1.00 18.91 296 LEU B C 1
ATOM 5114 O O . LEU B 1 296 ? 27.408 39.455 25.555 1.00 18.24 296 LEU B O 1
ATOM 5119 N N . GLY B 1 297 ? 28.529 41.074 24.460 1.00 18.36 297 GLY B N 1
ATOM 5120 C CA . GLY B 1 297 ? 29.595 40.175 24.062 1.00 20.37 297 GLY B CA 1
ATOM 5121 C C . GLY B 1 297 ? 30.286 39.612 25.292 1.00 23.37 297 GLY B C 1
ATOM 5122 O O . GLY B 1 297 ? 30.701 38.455 25.309 1.00 21.93 297 GLY B O 1
ATOM 5123 N N . LEU B 1 298 ? 30.411 40.439 26.329 1.00 20.66 298 LEU B N 1
ATOM 5124 C CA . LEU B 1 298 ? 31.048 40.014 27.564 1.00 17.10 298 LEU B CA 1
ATOM 5125 C C . LEU B 1 298 ? 30.107 39.157 28.416 1.00 17.32 298 LEU B C 1
ATOM 5126 O O . LEU B 1 298 ? 30.498 38.091 28.901 1.00 15.86 298 LEU B O 1
ATOM 5131 N N . LEU B 1 299 ? 28.866 39.613 28.592 1.00 12.38 299 LEU B N 1
ATOM 5132 C CA . LEU B 1 299 ? 27.906 38.871 29.411 1.00 13.66 299 LEU B CA 1
ATOM 5133 C C . LEU B 1 299 ? 27.656 37.456 28.895 1.00 15.27 299 LEU B C 1
ATOM 5134 O O . LEU B 1 299 ? 27.487 36.515 29.684 1.00 15.86 299 LEU B O 1
ATOM 5139 N N . ARG B 1 300 ? 27.621 37.306 27.574 1.00 12.95 300 ARG B N 1
ATOM 5140 C CA . ARG B 1 300 ? 27.390 36.002 26.973 1.00 16.14 300 ARG B CA 1
ATOM 5141 C C . ARG B 1 300 ? 28.566 35.059 27.184 1.00 17.48 300 ARG B C 1
ATOM 5142 O O . ARG B 1 300 ? 28.396 33.839 27.132 1.00 19.61 300 ARG B O 1
ATOM 5150 N N . ARG B 1 301 ? 29.750 35.615 27.429 1.00 13.56 301 ARG B N 1
ATOM 5151 C CA . ARG B 1 301 ? 30.947 34.803 27.624 1.00 16.15 301 ARG B CA 1
ATOM 5152 C C . ARG B 1 301 ? 31.196 34.400 29.075 1.00 19.27 301 ARG B C 1
ATOM 5153 O O . ARG B 1 301 ? 31.996 33.497 29.342 1.00 18.53 301 ARG B O 1
ATOM 5161 N N . ILE B 1 302 ? 30.515 35.057 30.011 1.00 14.04 302 ILE B N 1
ATOM 5162 C CA . ILE B 1 302 ? 30.667 34.730 31.431 1.00 12.53 302 ILE B CA 1
ATOM 5163 C C . ILE B 1 302 ? 30.272 33.251 31.563 1.00 15.45 302 ILE B C 1
ATOM 5164 O O . ILE B 1 302 ? 29.119 32.892 31.330 1.00 18.10 302 ILE B O 1
ATOM 5169 N N . PRO B 1 303 ? 31.222 32.381 31.947 1.00 15.09 303 PRO B N 1
ATOM 5170 C CA . PRO B 1 303 ? 30.945 30.946 32.081 1.00 16.66 303 PRO B CA 1
ATOM 5171 C C . PRO B 1 303 ? 30.317 30.450 33.380 1.00 20.71 303 PRO B C 1
ATOM 5172 O O . PRO B 1 303 ? 30.065 29.252 33.519 1.00 22.67 303 PRO B O 1
ATOM 5176 N N . VAL B 1 304 ? 30.073 31.345 34.331 1.00 13.11 304 VAL B N 1
ATOM 5177 C CA . VAL B 1 304 ? 29.457 30.947 35.592 1.00 17.65 304 VAL B CA 1
ATOM 5178 C C . VAL B 1 304 ? 28.096 31.623 35.726 1.00 20.50 304 VAL B C 1
ATOM 5179 O O . VAL B 1 304 ? 27.730 32.467 34.903 1.00 15.68 304 VAL B O 1
ATOM 5183 N N . LYS B 1 305 ? 27.348 31.248 36.758 1.00 19.69 305 LYS B N 1
ATOM 5184 C CA . LYS B 1 305 ? 26.023 31.803 36.973 1.00 21.79 305 LYS B CA 1
ATOM 5185 C C . LYS B 1 305 ? 25.921 32.540 38.302 1.00 21.11 305 LYS B C 1
ATOM 5186 O O . LYS B 1 305 ? 24.843 32.995 38.690 1.00 19.63 305 LYS B O 1
ATOM 5192 N N . THR B 1 306 ? 27.045 32.640 39.000 1.00 18.26 306 THR B N 1
ATOM 5193 C CA . THR B 1 306 ? 27.095 33.310 40.294 1.00 17.00 306 THR B CA 1
ATOM 5194 C C . THR B 1 306 ? 28.545 33.738 40.547 1.00 16.44 306 THR B C 1
ATOM 5195 O O . THR B 1 306 ? 29.437 33.399 39.769 1.00 15.23 306 THR B O 1
ATOM 5199 N N . ARG B 1 307 ? 28.764 34.483 41.628 1.00 13.85 307 ARG B N 1
ATOM 5200 C CA . ARG B 1 307 ? 30.075 35.030 41.985 1.00 13.72 307 ARG B CA 1
ATOM 5201 C C . ARG B 1 307 ? 30.628 36.014 40.938 1.00 15.16 307 ARG B C 1
ATOM 5202 O O . ARG B 1 307 ? 31.841 36.195 40.818 1.00 15.52 307 ARG B O 1
ATOM 5210 N N . TYR B 1 308 ? 29.733 36.630 40.171 1.00 15.41 308 TYR B N 1
ATOM 5211 C CA . TYR B 1 308 ? 30.119 37.647 39.189 1.00 14.30 308 TYR B CA 1
ATOM 5212 C C . TYR B 1 308 ? 29.241 38.873 39.404 1.00 13.50 308 TYR B C 1
ATOM 5213 O O . TYR B 1 308 ? 28.027 38.752 39.581 1.00 12.69 308 TYR B O 1
ATOM 5222 N N . VAL B 1 309 ? 29.858 40.046 39.388 1.00 13.81 309 VAL B N 1
ATOM 5223 C CA . VAL B 1 309 ? 29.130 41.304 39.537 1.00 11.21 309 VAL B CA 1
ATOM 5224 C C . VAL B 1 309 ? 29.597 42.190 38.385 1.00 12.19 309 VAL B C 1
ATOM 5225 O O . VAL B 1 309 ? 30.787 42.441 38.257 1.00 10.88 309 VAL B O 1
ATOM 5229 N N . PHE B 1 310 ? 28.680 42.664 37.544 1.00 11.53 310 PHE B N 1
ATOM 5230 C CA . PHE B 1 310 ? 29.095 43.522 36.450 1.00 13.03 310 PHE B CA 1
ATOM 5231 C C . PHE B 1 310 ? 29.406 44.926 36.959 1.00 13.84 310 PHE B C 1
ATOM 5232 O O . PHE B 1 310 ? 28.722 45.450 37.845 1.00 14.80 310 PHE B O 1
ATOM 5240 N N . ASN B 1 311 ? 30.456 45.515 36.399 1.00 14.89 311 ASN B N 1
ATOM 5241 C CA . ASN B 1 311 ? 30.864 46.875 36.740 1.00 12.81 311 ASN B CA 1
ATOM 5242 C C . ASN B 1 311 ? 31.850 47.280 35.652 1.00 10.85 311 ASN B C 1
ATOM 5243 O O . ASN B 1 311 ? 32.180 46.477 34.771 1.00 11.16 311 ASN B O 1
ATOM 5248 N N . LEU B 1 312 ? 32.312 48.520 35.711 1.00 12.71 312 LEU B N 1
ATOM 5249 C CA . LEU B 1 312 ? 33.288 49.009 34.748 1.00 12.41 312 LEU B CA 1
ATOM 5250 C C . LEU B 1 312 ? 34.642 48.618 35.306 1.00 12.40 312 LEU B C 1
ATOM 5251 O O . LEU B 1 312 ? 34.730 48.135 36.444 1.00 13.79 312 LEU B O 1
ATOM 5256 N N . GLY B 1 313 ? 35.690 48.825 34.516 1.00 13.28 313 GLY B N 1
ATOM 5257 C CA . GLY B 1 313 ? 37.030 48.514 34.983 1.00 15.72 313 GLY B CA 1
ATOM 5258 C C . GLY B 1 313 ? 37.604 49.659 35.803 1.00 14.24 313 GLY B C 1
ATOM 5259 O O . GLY B 1 313 ? 38.702 49.559 36.338 1.00 12.27 313 GLY B O 1
ATOM 5260 N N . HIS B 1 314 ? 36.861 50.757 35.881 1.00 14.52 314 HIS B N 1
ATOM 5261 C CA . HIS B 1 314 ? 37.275 51.935 36.637 1.00 18.88 314 HIS B CA 1
ATOM 5262 C C . HIS B 1 314 ? 36.031 52.809 36.797 1.00 19.23 314 HIS B C 1
ATOM 5263 O O . HIS B 1 314 ? 34.941 52.400 36.417 1.00 25.09 314 HIS B O 1
ATOM 5270 N N . GLY B 1 315 ? 36.178 54.004 37.349 1.00 19.26 315 GLY B N 1
ATOM 5271 C CA . GLY B 1 315 ? 35.012 54.851 37.538 1.00 13.57 315 GLY B CA 1
ATOM 5272 C C . GLY B 1 315 ? 34.502 55.590 36.310 1.00 15.16 315 GLY B C 1
ATOM 5273 O O . GLY B 1 315 ? 35.224 55.788 35.332 1.00 15.31 315 GLY B O 1
ATOM 5274 N N . LEU B 1 316 ? 33.235 55.983 36.356 1.00 13.72 316 LEU B N 1
ATOM 5275 C CA . LEU B 1 316 ? 32.630 56.741 35.271 1.00 15.25 316 LEU B CA 1
ATOM 5276 C C . LEU B 1 316 ? 33.338 58.092 35.234 1.00 16.36 316 LEU B C 1
ATOM 5277 O O . LEU B 1 316 ? 33.734 58.614 36.272 1.00 16.24 316 LEU B O 1
ATOM 5282 N N . ALA B 1 317 ? 33.497 58.650 34.041 1.00 16.12 317 ALA B N 1
ATOM 5283 C CA . ALA B 1 317 ? 34.129 59.958 33.885 1.00 15.91 317 ALA B CA 1
ATOM 5284 C C . ALA B 1 317 ? 33.030 61.029 33.883 1.00 18.74 317 A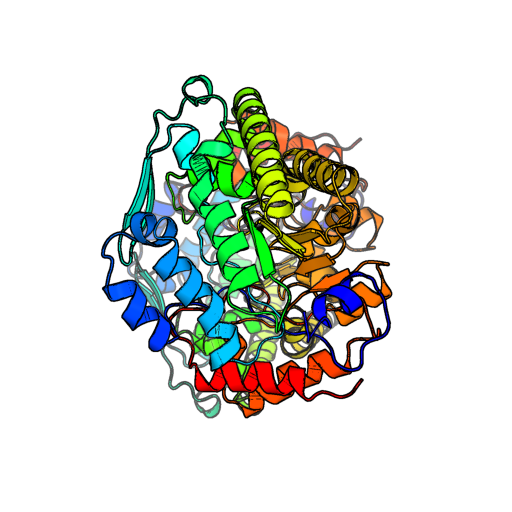LA B C 1
ATOM 5285 O O . ALA B 1 317 ? 31.887 60.761 33.510 1.00 16.41 317 ALA B O 1
ATOM 5287 N N . PRO B 1 318 ? 33.365 62.259 34.302 1.00 19.02 318 PRO B N 1
ATOM 5288 C CA . PRO B 1 318 ? 32.422 63.383 34.364 1.00 20.30 318 PRO B CA 1
ATOM 5289 C C . PRO B 1 318 ? 31.712 63.744 33.065 1.00 18.74 318 PRO B C 1
ATOM 5290 O O . PRO B 1 318 ? 30.595 64.258 33.089 1.00 18.31 318 PRO B O 1
ATOM 5294 N N . ASP B 1 319 ? 32.352 63.461 31.937 1.00 18.37 319 ASP B N 1
ATOM 5295 C CA . ASP B 1 319 ? 31.793 63.814 30.635 1.00 18.08 319 ASP B CA 1
ATOM 5296 C C . ASP B 1 319 ? 31.011 62.730 29.898 1.00 18.24 319 ASP B C 1
ATOM 5297 O O . ASP B 1 319 ? 30.696 62.896 28.724 1.00 20.02 319 ASP B O 1
ATOM 5302 N N . MET B 1 320 ? 30.700 61.624 30.565 1.00 13.03 320 MET B N 1
ATOM 5303 C CA . MET B 1 320 ? 29.943 60.574 29.898 1.00 16.15 320 MET B CA 1
ATOM 5304 C C . MET B 1 320 ? 28.459 60.892 29.945 1.00 15.79 320 MET B C 1
ATOM 5305 O O . MET B 1 320 ? 27.978 61.526 30.890 1.00 16.49 320 MET B O 1
ATOM 5310 N N . GLU B 1 321 ? 27.744 60.459 28.913 1.00 15.10 321 GLU B N 1
ATOM 5311 C CA . GLU B 1 321 ? 26.317 60.719 28.803 1.00 17.93 321 GLU B CA 1
ATOM 5312 C C . GLU B 1 321 ? 25.468 59.822 29.688 1.00 21.82 321 GLU B C 1
ATOM 5313 O O . GLU B 1 321 ? 25.541 58.600 29.591 1.00 16.43 321 GLU B O 1
ATOM 5319 N N . LEU B 1 322 ? 24.664 60.448 30.543 1.00 20.23 322 LEU B N 1
ATOM 5320 C CA . LEU B 1 322 ? 23.763 59.732 31.448 1.00 19.88 322 LEU B CA 1
ATOM 5321 C C . LEU B 1 322 ? 22.882 58.738 30.687 1.00 17.27 322 LEU B C 1
ATOM 5322 O O . LEU B 1 322 ? 22.629 57.629 31.164 1.00 20.18 322 LEU B O 1
ATOM 5327 N N . GLU B 1 323 ? 22.406 59.136 29.509 1.00 15.11 323 GLU B N 1
ATOM 5328 C CA . GLU B 1 323 ? 21.550 58.254 28.717 1.00 14.61 323 GLU B CA 1
ATOM 5329 C C . GLU B 1 323 ? 22.270 56.954 28.386 1.00 16.72 323 GLU B C 1
ATOM 5330 O O . GLU B 1 323 ? 21.670 55.880 28.415 1.00 18.18 323 GLU B O 1
ATOM 5336 N N . LYS B 1 324 ? 23.554 57.055 28.067 1.00 15.06 324 LYS B N 1
ATOM 5337 C CA . LYS B 1 324 ? 24.341 55.874 27.717 1.00 17.90 324 LYS B CA 1
ATOM 5338 C C . LYS B 1 324 ? 24.700 55.062 28.947 1.00 14.99 324 LYS B C 1
ATOM 5339 O O . LYS B 1 324 ? 24.816 53.834 28.879 1.00 13.13 324 LYS B O 1
ATOM 5345 N N . VAL B 1 325 ? 24.881 55.744 30.073 1.00 15.73 325 VAL B N 1
ATOM 5346 C CA . VAL B 1 325 ? 25.190 55.051 31.320 1.00 11.52 325 VAL B CA 1
ATOM 5347 C C . VAL B 1 325 ? 23.975 54.211 31.724 1.00 13.14 325 VAL B C 1
ATOM 5348 O O . VAL B 1 325 ? 24.107 53.056 32.121 1.00 9.56 325 VAL B O 1
ATOM 5352 N N . LYS B 1 326 ? 22.788 54.794 31.598 1.00 10.96 326 LYS B N 1
ATOM 5353 C CA . LYS B 1 326 ? 21.555 54.096 31.935 1.00 14.43 326 LYS B CA 1
ATOM 5354 C C . LYS B 1 326 ? 21.332 52.943 30.962 1.00 16.70 326 LYS B C 1
ATOM 5355 O O . LYS B 1 326 ? 20.863 51.869 31.346 1.00 13.31 326 LYS B O 1
ATOM 5361 N N . TYR B 1 327 ? 21.661 53.177 29.696 1.00 11.75 327 TYR B N 1
ATOM 5362 C CA . TYR B 1 327 ? 21.524 52.148 28.666 1.00 11.94 327 TYR B CA 1
ATOM 5363 C C . TYR B 1 327 ? 22.380 50.930 29.070 1.00 8.25 327 TYR B C 1
ATOM 5364 O O . TYR B 1 327 ? 21.935 49.779 28.984 1.00 9.57 327 TYR B O 1
ATOM 5373 N N . LEU B 1 328 ? 23.610 51.190 29.497 1.00 12.94 328 LEU B N 1
ATOM 5374 C CA . LEU B 1 328 ? 24.515 50.120 29.911 1.00 14.43 328 LEU B CA 1
ATOM 5375 C C . LEU B 1 328 ? 23.944 49.341 31.091 1.00 13.19 328 LEU B C 1
ATOM 5376 O O . LEU B 1 328 ? 23.921 48.111 31.081 1.00 13.12 328 LEU B O 1
ATOM 5381 N N . VAL B 1 329 ? 23.487 50.056 32.113 1.00 12.91 329 VAL B N 1
ATOM 5382 C CA . VAL B 1 329 ? 22.921 49.400 33.290 1.00 14.49 329 VAL B CA 1
ATOM 5383 C C . VAL B 1 329 ? 21.751 48.505 32.897 1.00 13.87 329 VAL B C 1
ATOM 5384 O O . VAL B 1 329 ? 21.623 47.378 33.387 1.00 16.58 329 VAL B O 1
ATOM 5388 N N . ASP B 1 330 ? 20.904 49.003 32.001 1.00 15.55 330 ASP B N 1
ATOM 5389 C CA . ASP B 1 330 ? 19.746 48.235 31.566 1.00 15.57 330 ASP B CA 1
ATOM 5390 C C . ASP B 1 330 ? 20.060 47.000 30.729 1.00 14.79 330 ASP B C 1
ATOM 5391 O O . ASP B 1 330 ? 19.298 46.032 30.757 1.00 12.33 330 ASP B O 1
ATOM 5396 N N . LEU B 1 331 ? 21.178 47.014 30.007 1.00 12.51 331 LEU B N 1
ATOM 5397 C CA . LEU B 1 331 ? 21.581 45.849 29.220 1.00 15.93 331 LEU B CA 1
ATOM 5398 C C . LEU B 1 331 ? 21.868 44.700 30.175 1.00 18.55 331 LEU B C 1
ATOM 5399 O O . LEU B 1 331 ? 21.485 43.558 29.932 1.00 18.62 331 LEU B O 1
ATOM 5404 N N . VAL B 1 332 ? 22.551 45.012 31.267 1.00 14.43 332 VAL B N 1
ATOM 5405 C CA . VAL B 1 332 ? 22.894 44.002 32.262 1.00 14.54 332 VAL B CA 1
ATOM 5406 C C . VAL B 1 332 ? 21.657 43.551 33.037 1.00 16.79 332 VAL B C 1
ATOM 5407 O O . VAL B 1 332 ? 21.433 42.358 33.213 1.00 15.85 332 VAL B O 1
ATOM 5411 N N . LYS B 1 333 ? 20.853 44.508 33.496 1.00 18.13 333 LYS B N 1
ATOM 5412 C CA . LYS B 1 333 ? 19.643 44.206 34.272 1.00 15.57 333 LYS B CA 1
ATOM 5413 C C . LYS B 1 333 ? 18.640 43.306 33.549 1.00 18.99 333 LYS B C 1
ATOM 5414 O O . LYS B 1 333 ? 17.873 42.573 34.188 1.00 17.35 333 LYS B O 1
ATOM 5420 N N . SER B 1 334 ? 18.636 43.364 32.222 1.00 15.76 334 SER B N 1
ATOM 5421 C CA . SER B 1 334 ? 17.688 42.571 31.452 1.00 17.10 334 SER B CA 1
ATOM 5422 C C . SER B 1 334 ? 18.289 41.344 30.785 1.00 16.75 334 SER B C 1
ATOM 5423 O O . SER B 1 334 ? 17.630 40.679 29.993 1.00 20.93 334 SER B O 1
ATOM 5426 N N . PHE B 1 335 ? 19.535 41.036 31.105 1.00 19.81 335 PHE B N 1
ATOM 5427 C CA . PHE B 1 335 ? 20.190 39.882 30.506 1.00 15.96 335 PHE B CA 1
ATOM 5428 C C . PHE B 1 335 ? 19.851 38.604 31.279 1.00 18.60 335 PHE B C 1
ATOM 5429 O O . PHE B 1 335 ? 20.287 38.427 32.411 1.00 17.82 335 PHE B O 1
ATOM 5437 N N . PRO B 1 336 ? 19.061 37.698 30.676 1.00 23.37 336 PRO B N 1
ATOM 5438 C CA . PRO B 1 336 ? 18.681 36.443 31.338 1.00 23.88 336 PRO B CA 1
ATOM 5439 C C . PRO B 1 336 ? 19.834 35.447 31.503 1.00 21.58 336 PRO B C 1
ATOM 5440 O O . PRO B 1 336 ? 20.641 35.254 30.591 1.00 24.33 336 PRO B O 1
ATOM 5444 N N . LEU B 1 337 ? 19.897 34.819 32.671 1.00 20.38 337 LEU B N 1
ATOM 5445 C CA . LEU B 1 337 ? 20.918 33.820 32.958 1.00 25.59 337 LEU B CA 1
ATOM 5446 C C . LEU B 1 337 ? 20.336 32.433 32.711 1.00 33.18 337 LEU B C 1
ATOM 5447 O O . LEU B 1 337 ? 19.093 32.324 32.651 1.00 36.97 337 LEU B O 1
#

Radius of gyration: 26.39 Å; Cα contacts (8 Å, |Δi|>4): 1305; chains: 2; bounding box: 70×46×68 Å

B-factor: mean 21.39, std 9.56, range [5.82, 72.26]

InterPro domains:
  IPR000257 Uroporphyrinogen decarboxylase (URO-D) [PF01208] (3-334)
  IPR000257 Uroporphyrinogen decarboxylase (URO-D) [PS00906] (20-29)
  IPR000257 Uroporphyrinogen decarboxylase (URO-D) [PS00907] (134-150)
  IPR006361 Uroporphyrinogen decarboxylase HemE [MF_00218] (4-336)
  IPR006361 Uroporphyrinogen decarboxylase HemE [TIGR01464] (7-333)
  IPR006361 Uroporphyrinogen decarboxylase HemE [cd00717] (8-334)
  IPR038071 UROD/MetE-like superfamily [G3DSA:3.20.20.210] (1-336)
  IPR038071 UROD/MetE-like superfamily [SSF51726] (1-335)

Foldseek 3Di:
DQFEQVVCQLVVHFDFAFAEDAFCLQFPLDVVSVVLVVVDDFPQVCQLPLVSQLVSQCVSCVQQVGQETEGRHDQQVQQVQQPWDWGQDPPPGIFIDDDLALVSGHQGDLVSSVSLLSNLLVNVVVDVRHAYEYEHEQLLQNVLCNQCRTDPVQSPSVVCCVPVPVPRLVSSSVRSLVSRLVNVLSSVVSGHQAYEYHHEPCLNDALVCCVVRPLVSVLVSQVSVVVSDVRAYEYEYEVCVSCVVSVLPRPHSEYEAEPVDQQLVCVVPGPHAYEDAAALCQLVDDLVSLLCRLVVNVVSNPDSGSYHYYHRDHHDNPRHSVSSSSNSVSRVPDGDD/DQFEQVVCQLVVHFDFFFAEDAFPLLDLLDPVNVVLCVVDVWPQVCQLPLVSQLVSQCVSCVQQVGQETEGDHDQQVQQVQQVWDWGQDVVPFIFIDDPLQLVSTDQGDLCVSVSLLSNLLVNVVVDPRHAYEYEHEQLLQNQLCNQVRTDDDQSPSVVCCVVVPVPVLVSSSVRSLVSRLSNVLSNVVSRHQAYEYHHEPCLSDALVCCVPRPLVSQLVSQVSNVVSDVRAYEYAYEVCVSCVVSVLPHPHSEYEAEPVDQQLVCVVVGPHAYEDAAALCQLVDDLVSLLCSLVVNVVSNPDRGSYHYYHRDHHDSNGHSVSVSSNSVSRVPDTD

Nearest PDB structures (foldseek):
  2eja-assembly1_B  TM=1.003E+00  e=1.418E-67  Aquifex aeolicus
  1r3v-assembly1_A-2  TM=9.543E-01  e=2.442E-32  Homo sapiens
  1jpi-assembly1_A-2  TM=9.523E-01  e=3.055E-32  Homo sapiens
  1jph-assembly1_A-2  TM=9.527E-01  e=1.107E-31  Homo sapiens
  2inf-assembly1_A  TM=9.520E-01  e=5.656E-32  Bacillus subtilis

Secondary structure (DSSP, 8-state):
----HHHHHHTT---SS--B--TT-SSTTSHHHHHHHTTSSSHHHHHH-HHHHHHHHHHHHHHH--S-EE-S--TTGGGGGGT-EEEEETTTEEEEE--S-GGGSPPP-GGGGHHHHHHHHHHHHH--SS-EEEEEE-HHHHHHHHHHTS--SS-HHHHHHHHH-HHHHHHHHHHHHHHHHHHHHHHHHTT-SEEEEEETTGGGS-HHHHHHHTHHHHHHHHHHHHHH----EEEEESSHHHHHHHHTTS--SEEE--TTS-HHHHHHH--SEEE--B-GGGGGS-HHHHHHHHHHHHTT---SSSEEB-BSSPPPTTS-HHHHHHHHHHHHT----/----HHHHHHTT---SS--B--TT-SSTTSHHHHHHHTT-SSHHHHHH-HHHHHHHHHHHHHHH--S-EE-S--TTGGGGGGT-EEEEETTTEEEEE--S-GGGSPPP-GGGGHHHHHHHHHHHHH--SS-EEEEEE-HHHHHHHHHTTT--SS-HHHHHHHHH-HHHHHHHHHHHHHHHHHHHHHHHHTT-SEEEEEETTGGGS-HHHHHHHTHHHHHHHHHHHHHH--S-EEEEESSHHHHHHHHTTS--SEEE--TTS-HHHHHHH-SS-EE--B-GGGGGS-HHHHHHHHHHHHTT---SSSEEB-BSSPPPTTS-HHHHHHHHHHHHT---

Organism: Aquifex aeolicus (strain VF5) (NCBI:txid224324)